Protein AF-0000000087760014 (afdb_homodimer)

InterPro domains:
  IPR002800 Chorismate pyruvate-lyase Rv2949c-like [PF01947] (37-186)
  IPR028978 Chorismate pyruvate-lyase/UbiC transcription regulator-associated domain superfamily [G3DSA:3.40.1410.10] (29-188)
  IPR028978 Chorismate pyruvate-lyase/UbiC transcription regulator-associated domain superfamily [SSF64288] (30-183)
  IPR048022 Chorismate lyase, cyanobacteria [NF037993] (26-188)

Solvent-accessible surface area (backbone atoms only — not comparable to full-atom values): 22006 Å² total; per-residue (Å²): 126,80,78,74,82,82,72,80,87,69,62,57,66,81,42,73,47,42,43,82,73,40,59,36,34,60,82,72,46,42,44,30,53,42,50,66,66,73,35,61,40,52,63,56,59,44,49,7,30,66,70,53,32,60,55,42,59,47,70,77,43,76,42,79,52,41,78,60,68,80,88,50,66,80,67,49,74,64,45,57,63,49,24,29,39,36,31,34,37,33,26,34,73,85,68,49,59,46,32,38,36,40,34,40,29,26,58,84,48,45,51,76,65,38,50,91,52,76,68,56,50,67,63,55,45,32,59,75,64,48,44,37,42,20,70,47,68,44,34,44,35,30,21,39,42,73,68,54,24,62,74,54,71,43,73,65,72,30,46,32,35,31,30,34,35,25,46,94,85,35,59,56,32,42,38,39,39,39,39,33,67,72,50,32,81,56,49,44,77,77,66,64,66,86,74,73,73,72,82,126,125,81,78,74,83,83,72,79,87,69,60,55,68,80,43,74,48,42,44,81,72,39,58,35,34,58,82,74,46,41,45,31,52,43,50,66,66,72,35,62,40,52,64,57,59,45,49,8,30,64,71,54,32,60,57,42,61,47,71,78,43,76,41,79,51,40,78,61,66,82,88,50,66,80,68,49,75,63,46,56,65,51,24,29,40,38,32,34,37,34,24,34,74,87,67,50,60,46,32,39,36,39,34,40,28,26,58,84,49,45,51,76,67,39,51,92,52,75,68,57,49,67,64,53,46,32,60,75,63,47,45,37,42,21,68,46,68,46,34,44,35,31,20,40,41,73,68,54,24,61,74,55,69,44,74,64,73,32,47,32,34,31,31,33,35,25,46,94,84,35,61,56,32,39,39,40,39,39,40,34,68,72,50,32,81,57,49,44,75,69,69,61,67,84,73,75,71,73,82,127

Radius of gyration: 21.46 Å; Cα contacts (8 Å, |Δi|>4): 835; chains: 2; bounding box: 45×79×60 Å

Sequence (400 aa):
MMHEDKGWMPLEVDFTTTEEELKYGIDGMPASWTLFLLGNGSPTHHLALLTGYPTEVDVIGFNCIGASGDRAPVEIADIDGPRHRRQVFLRNSNGERLGYAASWWNSSDIDALFGKDKTLPIGRQISTQKKELFRDIKHIFRGHSAALEKEFKMPGPFWGRSYLFWQGGRPITLIYEVFSPALQKYMGEINVPAHVQRTSMMHEDKGWMPLEVDFTTTEEELKYGIDGMPASWTLFLLGNGSPTHHLALLTGYPTEVDVIGFNCIGASGDRAPVEIADIDGPRHRRQVFLRNSNGERLGYAASWWNSSDIDALFGKDKTLPIGRQISTQKKELFRDIKHIFRGHSAALEKEFKMPGPFWGRSYLFWQGGRPITLIYEVFSPALQKYMGEINVPAHVQRTS

Organism: NCBI:txid74557

Secondary structure (DSSP, 8-state):
-----------EEEEEEETGGGTT--TT--HHHIIIIIS-S-HHHHHHHHHSS-EEEEEEEEEEEET--TT--GGGGGS-SSEEEEEEEEEETTS-EEEEEEEEEEGGGHHHHHTT-TTS-HHHHHHHTT--BEEEEEEEEEEE-HHHHHHHTS---EEEEEEEEEETTEEEEEEEEEE-GGGHHHH------S------/-----------EEEEEEETTTTTT--TT--HHHIIIIIS-S-HHHHHHHHHSS-EEEEEEEEEEEET--TT--GGGGGS-SSEEEEEEEEEETTS-EEEEEEEEEEGGGHHHHHTT-TTS-HHHHHHHTT--BEEEEEEEEEEE-HHHHHHHTS---EEEEEEEEEETTEEEEEEEEEE-GGGHHHH------S------

pLDDT: mean 87.61, std 14.91, range [24.59, 98.75]

Structure (mmCIF, N/CA/C/O backbone):
data_AF-0000000087760014-model_v1
#
loop_
_entity.id
_entity.type
_entity.pdbx_description
1 polymer 'DUF98 domain-containing protein'
#
loop_
_atom_site.group_PDB
_atom_site.id
_atom_site.type_symbol
_atom_site.label_atom_id
_atom_site.label_alt_id
_atom_site.label_comp_id
_atom_site.label_asym_id
_atom_site.label_entity_id
_atom_site.label_seq_id
_atom_site.pdbx_PDB_ins_code
_atom_site.Cartn_x
_atom_site.Cartn_y
_atom_site.Cartn_z
_atom_site.occupancy
_atom_site.B_iso_or_equiv
_atom_site.auth_seq_id
_atom_site.auth_comp_id
_atom_site.auth_asym_id
_atom_site.auth_atom_id
_atom_site.pdbx_PDB_model_num
ATOM 1 N N . MET A 1 1 ? 3.682 42.188 1.424 1 34.78 1 MET A N 1
ATOM 2 C CA . MET A 1 1 ? 3.252 41.656 2.719 1 34.78 1 MET A CA 1
ATOM 3 C C . MET A 1 1 ? 3.633 40.188 2.871 1 34.78 1 MET A C 1
ATOM 5 O O . MET A 1 1 ? 3.273 39.375 2.031 1 34.78 1 MET A O 1
ATOM 9 N N . MET A 1 2 ? 4.715 39.875 3.418 1 43.75 2 MET A N 1
ATOM 10 C CA . MET A 1 2 ? 5.195 38.531 3.566 1 43.75 2 MET A CA 1
ATOM 11 C C . MET A 1 2 ? 4.109 37.625 4.145 1 43.75 2 MET A C 1
ATOM 13 O O . MET A 1 2 ? 3.508 37.938 5.168 1 43.75 2 MET A O 1
ATOM 17 N N . HIS A 1 3 ? 3.283 37.031 3.4 1 55.25 3 HIS A N 1
ATOM 18 C CA . HIS A 1 3 ? 2.227 36.188 3.934 1 55.25 3 HIS A CA 1
ATOM 19 C C . HIS A 1 3 ? 2.738 35.312 5.09 1 55.25 3 HIS A C 1
ATOM 21 O O . HIS A 1 3 ? 3.781 34.688 4.977 1 55.25 3 HIS A O 1
ATOM 27 N N . GLU A 1 4 ? 2.512 35.781 6.328 1 71.94 4 GLU A N 1
ATOM 28 C CA . GLU A 1 4 ? 2.885 35.125 7.578 1 71.94 4 GLU A CA 1
ATOM 29 C C . GLU A 1 4 ? 2.559 33.625 7.535 1 71.94 4 GLU A C 1
ATOM 31 O O . GLU A 1 4 ? 1.471 33.25 7.102 1 71.94 4 GLU A O 1
ATOM 36 N N . ASP A 1 5 ? 3.592 32.781 7.625 1 82.5 5 ASP A N 1
ATOM 37 C CA . ASP A 1 5 ? 3.4 31.328 7.762 1 82.5 5 ASP A CA 1
ATOM 38 C C . ASP A 1 5 ? 2.551 31 8.984 1 82.5 5 ASP A C 1
ATOM 40 O O . ASP A 1 5 ? 2.986 31.203 10.125 1 82.5 5 ASP A O 1
ATOM 44 N N . LYS A 1 6 ? 1.303 30.812 8.852 1 84.44 6 LYS A N 1
ATOM 45 C CA . LYS A 1 6 ? 0.369 30.484 9.922 1 84.44 6 LYS A CA 1
ATOM 46 C C . LYS A 1 6 ? 0.59 29.062 10.438 1 84.44 6 LYS A C 1
ATOM 48 O O . LYS A 1 6 ? -0.174 28.578 11.266 1 84.44 6 LYS A O 1
ATOM 53 N N . GLY A 1 7 ? 1.675 28.406 10 1 93.56 7 GLY A N 1
ATOM 54 C CA . GLY A 1 7 ? 1.935 27.047 10.414 1 93.56 7 GLY A CA 1
ATOM 55 C C . GLY A 1 7 ? 1.074 26.031 9.688 1 93.56 7 GLY A C 1
ATOM 56 O O . GLY A 1 7 ? 0.483 26.328 8.656 1 93.56 7 GLY A O 1
ATOM 57 N N . TRP A 1 8 ? 1.158 24.844 10.117 1 97 8 TRP A N 1
ATOM 58 C CA . TRP A 1 8 ? 0.342 23.766 9.578 1 97 8 TRP A CA 1
ATOM 59 C C . TRP A 1 8 ? -0.739 23.344 10.57 1 97 8 TRP A C 1
ATOM 61 O O . TRP A 1 8 ? -0.935 24 11.594 1 97 8 TRP A O 1
ATOM 71 N N . MET A 1 9 ? -1.605 22.344 10.25 1 97.25 9 MET A N 1
ATOM 72 C CA . MET A 1 9 ? -2.799 22.031 11.039 1 97.25 9 MET A CA 1
ATOM 73 C C . MET A 1 9 ? -2.652 20.703 11.766 1 97.25 9 MET A C 1
ATOM 75 O O . MET A 1 9 ? -3.264 19.703 11.367 1 97.25 9 MET A O 1
ATOM 79 N N . PRO A 1 10 ? -1.925 20.688 12.828 1 97.5 10 PRO A N 1
ATOM 80 C CA . PRO A 1 10 ? -1.762 19.453 13.586 1 97.5 10 PRO A CA 1
ATOM 81 C C . PRO A 1 10 ? -3.018 19.062 14.359 1 97.5 10 PRO A C 1
ATOM 83 O O . PRO A 1 10 ? -3.801 19.938 14.75 1 97.5 10 PRO A O 1
ATOM 86 N N . LEU A 1 11 ? -3.18 17.797 14.602 1 98 11 LEU A N 1
ATOM 87 C CA . LEU A 1 11 ? -4.234 17.312 15.484 1 98 11 LEU A CA 1
ATOM 88 C C . LEU A 1 11 ? -3.814 17.438 16.953 1 98 11 LEU A C 1
ATOM 90 O O . LEU A 1 11 ? -2.6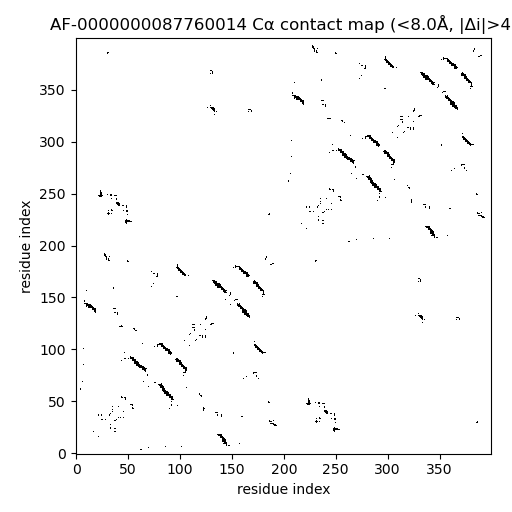45 17.25 17.281 1 98 11 LEU A O 1
ATOM 94 N N . GLU A 1 12 ? -4.789 17.828 17.734 1 97.75 12 GLU A N 1
ATOM 95 C CA . GLU A 1 12 ? -4.668 17.484 19.156 1 97.75 12 GLU A CA 1
ATOM 96 C C . GLU A 1 12 ? -4.938 16.016 19.391 1 97.75 12 GLU A C 1
ATOM 98 O O . GLU A 1 12 ? -6.094 15.602 19.531 1 97.75 12 GLU A O 1
ATOM 103 N N . VAL A 1 13 ? -3.879 15.266 19.531 1 96.19 13 VAL A N 1
ATOM 104 C CA . VAL A 1 13 ? -3.943 13.812 19.469 1 96.19 13 VAL A CA 1
ATOM 105 C C . VAL A 1 13 ? -4.469 13.266 20.797 1 96.19 13 VAL A C 1
ATOM 107 O O . VAL A 1 13 ? -4.02 13.672 21.875 1 96.19 13 VAL A O 1
ATOM 110 N N . ASP A 1 14 ? -5.426 12.352 20.75 1 94 14 ASP A N 1
ATOM 111 C CA . ASP A 1 14 ? -5.93 11.695 21.953 1 94 14 ASP A CA 1
ATOM 112 C C . ASP A 1 14 ? -5.664 10.195 21.922 1 94 14 ASP A C 1
ATOM 114 O O . ASP A 1 14 ? -5.906 9.484 22.891 1 94 14 ASP A O 1
ATOM 118 N N . PHE A 1 15 ? -5.199 9.688 20.797 1 90.62 15 PHE A N 1
ATOM 119 C CA . PHE A 1 15 ? -4.785 8.305 20.609 1 90.62 15 PHE A CA 1
ATOM 120 C C . PHE A 1 15 ? -3.605 8.211 19.641 1 90.62 15 PHE A C 1
ATOM 122 O O . PHE A 1 15 ? -3.609 8.852 18.594 1 90.62 15 PHE A O 1
ATOM 129 N N . THR A 1 16 ? -2.545 7.582 20.047 1 90.06 16 THR A N 1
ATOM 130 C CA . THR A 1 16 ? -1.417 7.371 19.156 1 90.06 16 THR A CA 1
ATOM 131 C C . THR A 1 16 ? -0.795 5.996 19.375 1 90.06 16 THR A C 1
ATOM 133 O O . THR A 1 16 ? -0.875 5.445 20.484 1 90.06 16 THR A O 1
ATOM 136 N N . THR A 1 17 ? -0.377 5.449 18.297 1 85.94 17 THR A N 1
ATOM 137 C CA . THR A 1 17 ? 0.344 4.184 18.375 1 85.94 17 THR A CA 1
ATOM 138 C C . THR A 1 17 ? 1.586 4.219 17.484 1 85.94 17 THR A C 1
ATOM 140 O O . THR A 1 17 ? 1.797 5.176 16.734 1 85.94 17 THR A O 1
ATOM 143 N N . THR A 1 18 ? 2.418 3.291 17.766 1 85.25 18 THR A N 1
ATOM 144 C CA . THR A 1 18 ? 3.631 3.18 16.969 1 85.25 18 THR A CA 1
ATOM 145 C C . THR A 1 18 ? 3.533 2.002 16 1 85.25 18 THR A C 1
ATOM 147 O O . THR A 1 18 ? 2.674 1.132 16.156 1 85.25 18 THR A O 1
ATOM 150 N N . GLU A 1 19 ? 4.449 2.111 15.07 1 81.69 19 GLU A N 1
ATOM 151 C CA . GLU A 1 19 ? 4.543 1.046 14.078 1 81.69 19 GLU A CA 1
ATOM 152 C C . GLU A 1 19 ? 4.68 -0.32 14.742 1 81.69 19 GLU A C 1
ATOM 154 O O . GLU A 1 19 ? 4.031 -1.284 14.336 1 81.69 19 GLU A O 1
ATOM 159 N N . GLU A 1 20 ? 5.492 -0.411 15.75 1 81.62 20 GLU A N 1
ATOM 160 C CA . GLU A 1 20 ? 5.754 -1.679 16.422 1 81.62 20 GLU A CA 1
ATOM 161 C C . GLU A 1 20 ? 4.5 -2.205 17.109 1 81.62 20 GLU A C 1
ATOM 163 O O . GLU A 1 20 ? 4.27 -3.416 17.156 1 81.62 20 GLU A O 1
ATOM 168 N N . GLU A 1 21 ? 3.68 -1.319 17.562 1 83.81 21 GLU A N 1
ATOM 169 C CA . GLU A 1 21 ? 2.467 -1.702 18.281 1 83.81 21 GLU A CA 1
ATOM 170 C C . GLU A 1 21 ? 1.382 -2.174 17.312 1 83.81 21 GLU A C 1
ATOM 172 O O . GLU A 1 21 ? 0.506 -2.955 17.688 1 83.81 21 GLU A O 1
ATOM 177 N N . LEU A 1 22 ? 1.61 -1.733 16.078 1 82.69 22 LEU A N 1
ATOM 178 C CA . LEU A 1 22 ? 0.508 -1.973 15.164 1 82.69 22 LEU A CA 1
ATOM 179 C C . LEU A 1 22 ? 0.912 -2.971 14.078 1 82.69 22 LEU A C 1
ATOM 181 O O . LEU A 1 22 ? 0.239 -3.088 13.055 1 82.69 22 LEU A O 1
ATOM 185 N N . LYS A 1 23 ? 1.924 -3.666 14.328 1 86.12 23 LYS A N 1
ATOM 186 C CA . LYS A 1 23 ? 2.451 -4.605 13.344 1 86.12 23 LYS A CA 1
ATOM 187 C C . LYS A 1 23 ? 1.389 -5.617 12.922 1 86.12 23 LYS A C 1
ATOM 189 O O . LYS A 1 23 ? 1.39 -6.094 11.789 1 86.12 23 LYS A O 1
ATOM 194 N N . TYR A 1 24 ? 0.417 -5.812 13.836 1 89 24 TYR A N 1
ATOM 195 C CA . TYR A 1 24 ? -0.577 -6.84 13.547 1 89 24 TYR A CA 1
ATOM 196 C C . TYR A 1 24 ? -1.987 -6.266 13.609 1 89 24 TYR A C 1
ATOM 198 O O . TYR A 1 24 ? -2.947 -6.992 13.875 1 89 24 TYR A O 1
ATOM 206 N N . GLY A 1 25 ? -2.041 -4.984 13.367 1 89.62 25 GLY A N 1
ATOM 207 C CA . GLY A 1 25 ? -3.332 -4.328 13.242 1 89.62 25 GLY A CA 1
ATOM 208 C C . GLY A 1 25 ? -3.84 -3.762 14.555 1 89.62 25 GLY A C 1
ATOM 209 O O . GLY A 1 25 ? -3.121 -3.766 15.555 1 89.62 25 GLY A O 1
ATOM 210 N N . ILE A 1 26 ? -4.941 -3.137 14.508 1 88 26 ILE A N 1
ATOM 211 C CA . ILE A 1 26 ? -5.656 -2.596 15.664 1 88 26 ILE A CA 1
ATOM 212 C C . ILE A 1 26 ? -6.965 -3.359 15.859 1 88 26 ILE A C 1
ATOM 214 O O . ILE A 1 26 ? -7.793 -3.432 14.953 1 88 26 ILE A O 1
ATOM 218 N N . ASP A 1 27 ? -7.109 -3.836 17.062 1 86.44 27 ASP A N 1
ATOM 219 C CA . ASP A 1 27 ? -8.297 -4.625 17.359 1 86.44 27 ASP A CA 1
ATOM 220 C C . ASP A 1 27 ? -9.57 -3.82 17.109 1 86.44 27 ASP A C 1
ATOM 222 O O . ASP A 1 27 ? -9.688 -2.678 17.562 1 86.44 27 ASP A O 1
ATOM 226 N N . GLY A 1 28 ? -10.453 -4.449 16.375 1 88.12 28 GLY A N 1
ATOM 227 C CA . GLY A 1 28 ? -11.766 -3.844 16.172 1 88.12 28 GLY A CA 1
ATOM 228 C C . GLY A 1 28 ? -11.812 -2.904 14.984 1 88.12 28 GLY A C 1
ATOM 229 O O . GLY A 1 28 ? -12.891 -2.488 14.562 1 88.12 28 GLY A O 1
ATOM 230 N N . MET A 1 29 ? -10.727 -2.471 14.523 1 92.69 29 MET A N 1
ATOM 231 C CA . MET A 1 29 ? -10.742 -1.605 13.344 1 92.69 29 MET A CA 1
ATOM 232 C C . MET A 1 29 ? -11.188 -2.379 12.109 1 92.69 29 MET A C 1
ATOM 234 O O . MET A 1 29 ? -10.68 -3.471 11.836 1 92.69 29 MET A O 1
ATOM 238 N N . PRO A 1 30 ? -12.133 -1.796 11.406 1 95.5 30 PRO A N 1
ATOM 239 C CA . PRO A 1 30 ? -12.586 -2.479 10.188 1 95.5 30 PRO A CA 1
ATOM 240 C C . PRO A 1 30 ? -11.461 -2.703 9.18 1 95.5 30 PRO A C 1
ATOM 242 O O . PRO A 1 30 ? -10.523 -1.905 9.117 1 95.5 30 PRO A O 1
ATOM 245 N N . ALA A 1 31 ? -11.586 -3.719 8.367 1 96.88 31 ALA A N 1
ATOM 246 C CA . ALA A 1 31 ? -10.539 -4.152 7.445 1 96.88 31 ALA A CA 1
ATOM 247 C C . ALA A 1 31 ? -10.164 -3.037 6.477 1 96.88 31 ALA A C 1
ATOM 249 O O . ALA A 1 31 ? -8.984 -2.832 6.18 1 96.88 31 ALA A O 1
ATOM 250 N N . SER A 1 32 ? -11.188 -2.33 5.984 1 97.69 32 SER A N 1
ATOM 251 C CA . SER A 1 32 ? -10.906 -1.262 5.031 1 97.69 32 SER A CA 1
ATOM 252 C C . SER A 1 32 ? -10.039 -0.175 5.652 1 97.69 32 SER A C 1
ATOM 254 O O . SER A 1 32 ? -9.055 0.263 5.051 1 97.69 32 SER A O 1
ATOM 256 N N . TRP A 1 33 ? -10.344 0.2 6.875 1 97.31 33 TRP A N 1
ATOM 257 C CA . TRP A 1 33 ? -9.57 1.226 7.566 1 97.31 33 TRP A CA 1
ATOM 258 C C . TRP A 1 33 ? -8.188 0.702 7.945 1 97.31 33 TRP A C 1
ATOM 260 O O . TRP A 1 33 ? -7.203 1.44 7.891 1 97.31 33 TRP A O 1
ATOM 270 N N . THR A 1 34 ? -8.148 -0.547 8.344 1 96.38 34 THR A N 1
ATOM 271 C CA . THR A 1 34 ? -6.863 -1.174 8.633 1 96.38 34 THR A CA 1
ATOM 272 C C . THR A 1 34 ? -5.934 -1.087 7.43 1 96.38 34 THR A C 1
ATOM 274 O O . THR A 1 34 ? -4.797 -0.625 7.547 1 96.38 34 THR A O 1
ATOM 277 N N . LEU A 1 35 ? -6.402 -1.446 6.281 1 97.25 35 LEU A N 1
ATOM 278 C CA . LEU A 1 35 ? -5.59 -1.444 5.066 1 97.25 35 LEU A CA 1
ATOM 279 C C . LEU A 1 35 ? -5.254 -0.02 4.641 1 97.25 35 LEU A C 1
ATOM 281 O O . LEU A 1 35 ? -4.141 0.251 4.188 1 97.25 35 LEU A O 1
ATOM 285 N N . PHE A 1 36 ? -6.148 0.874 4.867 1 97.88 36 PHE A N 1
ATOM 286 C CA . PHE A 1 36 ? -5.98 2.252 4.422 1 97.88 36 PHE A CA 1
ATOM 287 C C . PHE A 1 36 ? -4.992 2.992 5.312 1 97.88 36 PHE A C 1
ATOM 289 O O . PHE A 1 36 ? -4.121 3.713 4.82 1 97.88 36 PHE A O 1
ATOM 296 N N . LEU A 1 37 ? -5.109 2.842 6.629 1 96.31 37 LEU A N 1
ATOM 297 C CA . LEU A 1 37 ? -4.332 3.627 7.582 1 96.31 37 LEU A CA 1
ATOM 298 C C . LEU A 1 37 ? -3.006 2.941 7.895 1 96.31 37 LEU A C 1
ATOM 300 O O . LEU A 1 37 ? -1.972 3.604 8 1 96.31 37 LEU A O 1
ATOM 304 N N . LEU A 1 38 ? -3.057 1.628 8.055 1 95.19 38 LEU A N 1
ATOM 305 C CA . LEU A 1 38 ? -1.879 0.917 8.539 1 95.19 38 LEU A CA 1
ATOM 306 C C . LEU A 1 38 ? -1.096 0.308 7.383 1 95.19 38 LEU A C 1
ATOM 308 O O . LEU A 1 38 ? 0.062 -0.082 7.547 1 95.19 38 LEU A O 1
ATOM 312 N N . GLY A 1 39 ? -1.743 0.197 6.254 1 93.62 39 GLY A N 1
ATOM 313 C CA . GLY A 1 39 ? -1.04 -0.3 5.082 1 93.62 39 GLY A CA 1
ATOM 314 C C . GLY A 1 39 ? -0.021 0.684 4.539 1 93.62 39 GLY A C 1
ATOM 315 O O . GLY A 1 39 ? 0.036 1.834 4.977 1 93.62 39 GLY A O 1
ATOM 316 N N . ASN A 1 40 ? 0.708 0.241 3.523 1 91.44 40 ASN A N 1
ATOM 317 C CA . ASN A 1 40 ? 1.769 1.093 2.996 1 91.44 40 ASN A CA 1
ATOM 318 C C . ASN A 1 40 ? 1.529 1.442 1.53 1 91.44 40 ASN A C 1
ATOM 320 O O . ASN A 1 40 ? 2.479 1.65 0.774 1 91.44 40 ASN A O 1
ATOM 324 N N . GLY A 1 41 ? 0.284 1.473 1.184 1 91.5 41 GLY A N 1
ATOM 325 C CA . GLY A 1 41 ? -0.099 1.925 -0.144 1 91.5 41 GLY A CA 1
ATOM 326 C C . GLY A 1 41 ? -0.243 3.432 -0.244 1 91.5 41 GLY A C 1
ATOM 327 O O . GLY A 1 41 ? -0.269 4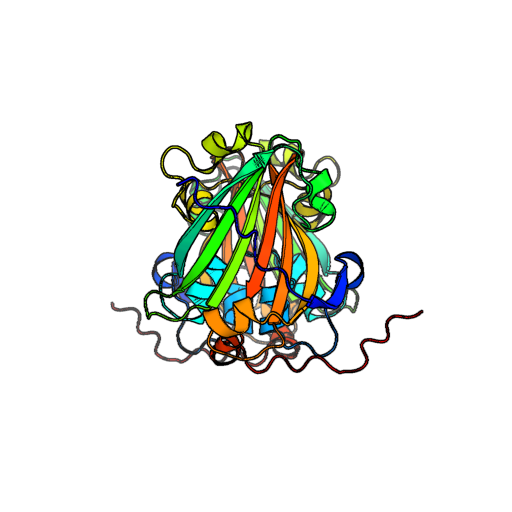.125 0.774 1 91.5 41 GLY A O 1
ATOM 328 N N . SER A 1 42 ? -0.383 3.938 -1.448 1 90.88 42 SER A N 1
ATOM 329 C CA . SER A 1 42 ? -0.518 5.363 -1.732 1 90.88 42 SER A CA 1
ATOM 330 C C . SER A 1 42 ? -1.92 5.863 -1.401 1 90.88 42 SER A C 1
ATOM 332 O O . SER A 1 42 ? -2.9 5.418 -2.002 1 90.88 42 SER A O 1
ATOM 334 N N . PRO A 1 43 ? -1.977 6.871 -0.561 1 93.88 43 PRO A N 1
ATOM 335 C CA . PRO A 1 43 ? -3.297 7.414 -0.234 1 93.88 43 PRO A CA 1
ATOM 336 C C . PRO A 1 43 ? -4.008 8.008 -1.448 1 93.88 43 PRO A C 1
ATOM 338 O O . PRO A 1 43 ? -5.215 7.832 -1.611 1 93.88 43 PRO A O 1
ATOM 341 N N . THR A 1 44 ? -3.254 8.727 -2.318 1 92.5 44 THR A N 1
ATOM 342 C CA . THR A 1 44 ? -3.861 9.328 -3.5 1 92.5 44 THR A CA 1
ATOM 343 C C . THR A 1 44 ? -4.473 8.266 -4.402 1 92.5 44 THR A C 1
ATOM 345 O O . THR A 1 44 ? -5.594 8.422 -4.887 1 92.5 44 THR A O 1
ATOM 348 N N . HIS A 1 45 ? -3.732 7.227 -4.535 1 92.69 45 HIS A N 1
ATOM 349 C CA . HIS A 1 45 ? -4.223 6.109 -5.332 1 92.69 45 HIS A CA 1
ATOM 350 C C . HIS A 1 45 ? -5.438 5.453 -4.676 1 92.69 45 HIS A C 1
ATOM 352 O O . HIS A 1 45 ? -6.449 5.211 -5.336 1 92.69 45 HIS A O 1
ATOM 358 N N . HIS A 1 46 ? -5.367 5.238 -3.391 1 96 46 HIS A N 1
ATOM 359 C CA . HIS A 1 46 ? -6.438 4.578 -2.648 1 96 46 HIS A CA 1
ATOM 360 C C . HIS A 1 46 ? -7.715 5.406 -2.676 1 96 46 HIS A C 1
ATOM 362 O O . HIS A 1 46 ? -8.812 4.859 -2.816 1 96 46 HIS A O 1
ATOM 368 N N . LEU A 1 47 ? -7.551 6.691 -2.533 1 96.88 47 LEU A N 1
ATOM 369 C CA . LEU A 1 47 ? -8.727 7.555 -2.559 1 96.88 47 LEU A CA 1
ATOM 370 C C . LEU A 1 47 ? -9.414 7.496 -3.916 1 96.88 47 LEU A C 1
ATOM 372 O O . LEU A 1 47 ? -10.648 7.488 -3.994 1 96.88 47 LEU A O 1
ATOM 376 N N . ALA A 1 48 ? -8.648 7.477 -4.969 1 95.5 48 ALA A N 1
ATOM 377 C CA . ALA A 1 48 ? -9.234 7.363 -6.305 1 95.5 48 ALA A CA 1
ATOM 378 C C . ALA A 1 48 ? -10.008 6.059 -6.457 1 95.5 48 ALA A C 1
ATOM 380 O O . ALA A 1 48 ? -11.117 6.051 -6.992 1 95.5 48 ALA A O 1
ATOM 381 N N . LEU A 1 49 ? -9.477 4.996 -5.988 1 95.75 49 LEU A N 1
ATOM 382 C CA . LEU A 1 49 ? -10.125 3.691 -6.066 1 95.75 49 LEU A CA 1
ATOM 383 C C . LEU A 1 49 ? -11.445 3.691 -5.297 1 95.75 49 LEU A C 1
ATOM 385 O O . LEU A 1 49 ? -12.445 3.17 -5.777 1 95.75 49 LEU A O 1
ATOM 389 N N . LEU A 1 50 ? -11.422 4.246 -4.121 1 97.06 50 LEU A N 1
ATOM 390 C CA . LEU A 1 50 ? -12.562 4.184 -3.213 1 97.06 50 LEU A CA 1
ATOM 391 C C . LEU A 1 50 ? -13.695 5.086 -3.697 1 97.06 50 LEU A C 1
ATOM 393 O O . LEU A 1 50 ? -14.867 4.73 -3.58 1 97.06 50 LEU A O 1
ATOM 397 N N . THR A 1 51 ? -13.328 6.215 -4.266 1 96.75 51 THR A N 1
ATOM 398 C CA . THR A 1 51 ? -14.359 7.199 -4.578 1 96.75 51 THR A CA 1
ATOM 399 C C . THR A 1 51 ? -14.844 7.039 -6.012 1 96.75 51 THR A C 1
ATOM 401 O O . THR A 1 51 ? -15.93 7.516 -6.367 1 96.75 51 THR A O 1
ATOM 404 N N . GLY A 1 52 ? -13.969 6.453 -6.863 1 95.44 52 GLY A N 1
ATOM 405 C CA . GLY A 1 52 ? -14.305 6.32 -8.273 1 95.44 52 GLY A CA 1
ATOM 406 C C . GLY A 1 52 ? -14 7.566 -9.078 1 95.44 52 GLY A C 1
ATOM 407 O O . GLY A 1 52 ? -14.461 7.711 -10.211 1 95.44 52 GLY A O 1
ATOM 408 N N . TYR A 1 53 ? -13.242 8.5 -8.445 1 95.31 53 TYR A N 1
ATOM 409 C CA . TYR A 1 53 ? -12.867 9.758 -9.094 1 95.31 53 TYR A CA 1
ATOM 410 C C . TYR A 1 53 ? -11.375 10.031 -8.93 1 95.31 53 TYR A C 1
ATOM 412 O O . TYR A 1 53 ? -10.773 9.656 -7.918 1 95.31 53 TYR A O 1
ATOM 420 N N . PRO A 1 54 ? -10.805 10.734 -9.93 1 93.06 54 PRO A N 1
ATOM 421 C CA . PRO A 1 54 ? -9.398 11.133 -9.766 1 93.06 54 PRO A CA 1
ATOM 422 C C . PRO A 1 54 ? -9.164 11.953 -8.5 1 93.06 54 PRO A C 1
ATOM 424 O O . PRO A 1 54 ? -10.008 12.781 -8.125 1 93.06 54 PRO A O 1
ATOM 427 N N . THR A 1 55 ? -8.039 11.609 -7.812 1 93.56 55 THR A N 1
ATOM 428 C CA . THR A 1 55 ? -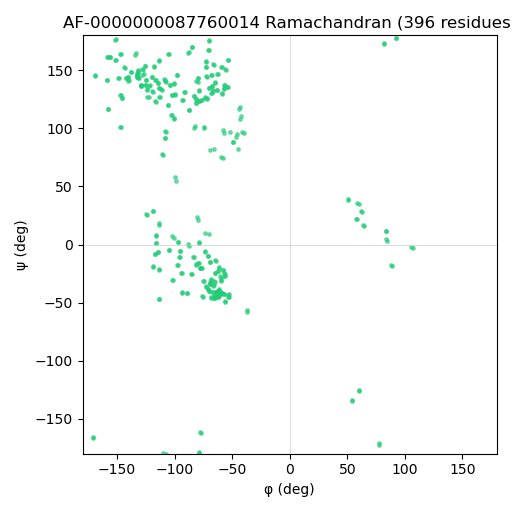7.633 12.414 -6.668 1 93.56 55 THR A CA 1
ATOM 429 C C . THR A 1 55 ? -6.84 13.641 -7.125 1 93.56 55 THR A C 1
ATOM 431 O O . THR A 1 55 ? -5.895 13.516 -7.906 1 93.56 55 THR A O 1
ATOM 434 N N . GLU A 1 56 ? -7.238 14.719 -6.695 1 92.25 56 GLU A N 1
ATOM 435 C CA . GLU A 1 56 ? -6.555 15.977 -6.969 1 92.25 56 GLU A CA 1
ATOM 436 C C . GLU A 1 56 ? -5.965 16.578 -5.691 1 92.25 56 GLU A C 1
ATOM 438 O O . GLU A 1 56 ? -6.395 16.234 -4.586 1 92.25 56 GLU A O 1
ATOM 443 N N . VAL A 1 57 ? -4.973 17.422 -5.93 1 92.62 57 VAL A N 1
ATOM 444 C CA . VAL A 1 57 ? -4.277 18 -4.785 1 92.62 57 VAL A CA 1
ATOM 445 C C . VAL A 1 57 ? -4.359 19.531 -4.855 1 92.62 57 VAL A C 1
ATOM 447 O O . VAL A 1 57 ? -4.066 20.125 -5.891 1 92.62 57 VAL A O 1
ATOM 450 N N . ASP A 1 58 ? -4.82 20.172 -3.787 1 93.06 58 ASP A N 1
ATOM 451 C CA . ASP A 1 58 ? -4.773 21.625 -3.613 1 93.06 58 ASP A CA 1
ATOM 452 C C . ASP A 1 58 ? -3.611 22.031 -2.713 1 93.06 58 ASP A C 1
ATOM 454 O O . ASP A 1 58 ? -3.664 21.828 -1.496 1 93.06 58 ASP A O 1
ATOM 458 N N . VAL A 1 59 ? -2.619 22.625 -3.354 1 92.5 59 VAL A N 1
ATOM 459 C CA . VAL A 1 59 ? -1.483 23.078 -2.562 1 92.5 59 VAL A CA 1
ATOM 460 C C . VAL A 1 59 ? -1.841 24.391 -1.857 1 92.5 59 VAL A C 1
ATOM 462 O O . VAL A 1 59 ? -2.182 25.375 -2.51 1 92.5 59 VAL A O 1
ATOM 465 N N . ILE A 1 60 ? -1.713 24.391 -0.568 1 93.5 60 ILE A N 1
ATOM 466 C CA . ILE A 1 60 ? -2.152 25.578 0.148 1 93.5 60 ILE A CA 1
ATOM 467 C C . ILE A 1 60 ? -0.952 26.266 0.796 1 93.5 60 ILE A C 1
ATOM 469 O O . ILE A 1 60 ? -1.082 27.344 1.37 1 93.5 60 ILE A O 1
ATOM 473 N N . GLY A 1 61 ? 0.218 25.641 0.724 1 90.69 61 GLY A N 1
ATOM 474 C CA . GLY A 1 61 ? 1.407 26.266 1.276 1 90.69 61 GLY A CA 1
ATOM 475 C C . GLY A 1 61 ? 2.691 25.562 0.899 1 90.69 61 GLY A C 1
ATOM 476 O O . GLY A 1 61 ? 2.713 24.328 0.78 1 90.69 61 GLY A O 1
ATOM 477 N N . PHE A 1 62 ? 3.672 26.312 0.723 1 89.56 62 PHE A N 1
ATOM 478 C CA . PHE A 1 62 ? 5.055 25.891 0.521 1 89.56 62 PHE A CA 1
ATOM 479 C C . PHE A 1 62 ? 6.02 26.891 1.128 1 89.56 62 PHE A C 1
ATOM 481 O O . PHE A 1 62 ? 6.285 27.938 0.536 1 89.56 62 PHE A O 1
ATOM 488 N N . ASN A 1 63 ? 6.527 26.562 2.299 1 92.19 63 ASN A N 1
ATOM 489 C CA . ASN A 1 63 ? 7.262 27.547 3.072 1 92.19 63 ASN A CA 1
ATOM 490 C C . ASN A 1 63 ? 8.609 27.016 3.535 1 92.19 63 ASN A C 1
ATOM 492 O O . ASN A 1 63 ? 8.719 25.859 3.949 1 92.19 63 ASN A O 1
ATOM 496 N N . CYS A 1 64 ? 9.594 27.828 3.422 1 92.62 64 CYS A N 1
ATOM 497 C CA . CYS A 1 64 ? 10.875 27.5 4.047 1 92.62 64 CYS A CA 1
ATOM 498 C C . CYS A 1 64 ? 10.797 27.672 5.559 1 92.62 64 CYS A C 1
ATOM 500 O O . CYS A 1 64 ? 10.406 28.734 6.047 1 92.62 64 CYS A O 1
ATOM 502 N N . ILE A 1 65 ? 11.172 26.625 6.219 1 95.38 65 ILE A N 1
ATOM 503 C CA . ILE A 1 65 ? 11.07 26.719 7.672 1 95.38 65 ILE A CA 1
ATOM 504 C C . ILE A 1 65 ? 12.469 26.625 8.297 1 95.38 65 ILE A C 1
ATOM 506 O O . ILE A 1 65 ? 12.602 26.5 9.516 1 95.38 65 ILE A O 1
ATOM 510 N N . GLY A 1 66 ? 13.477 26.625 7.473 1 95 66 GLY A N 1
ATOM 511 C CA . GLY A 1 66 ? 14.852 26.594 7.945 1 95 66 GLY A CA 1
ATOM 512 C C . GLY A 1 66 ? 15.164 25.359 8.773 1 95 66 GLY A C 1
ATOM 513 O O . GLY A 1 66 ? 14.891 24.234 8.352 1 95 66 GLY A O 1
ATOM 514 N N . ALA A 1 67 ? 15.664 25.562 10.008 1 94.75 67 ALA A N 1
ATOM 515 C CA . ALA A 1 67 ? 16.047 24.453 10.883 1 94.75 67 ALA A CA 1
ATOM 516 C C . ALA A 1 67 ? 14.984 24.203 11.945 1 94.75 67 ALA A C 1
ATOM 518 O O . ALA A 1 67 ? 15.195 23.422 12.867 1 94.75 67 ALA A O 1
ATOM 519 N N . SER A 1 68 ? 13.867 24.844 11.875 1 94.69 68 SER A N 1
ATOM 520 C CA . SER A 1 68 ? 12.805 24.719 12.867 1 94.69 68 SER A CA 1
ATOM 521 C C . SER A 1 68 ? 12.266 23.297 12.914 1 94.69 68 SER A C 1
ATOM 523 O O . SER A 1 68 ? 12.148 22.625 11.883 1 94.69 68 SER A O 1
ATOM 525 N N . GLY A 1 69 ? 11.875 22.828 13.984 1 95.88 69 GLY A N 1
ATOM 526 C CA . GLY A 1 69 ? 11.172 21.562 14.117 1 95.88 69 GLY A CA 1
ATOM 527 C C . GLY A 1 69 ? 9.719 21.641 13.688 1 95.88 69 GLY A C 1
ATOM 528 O O . GLY A 1 69 ? 9.086 20.609 13.445 1 95.88 69 GLY A O 1
ATOM 529 N N . ASP A 1 70 ? 9.188 22.891 13.672 1 97.12 70 ASP A N 1
ATOM 530 C CA . ASP A 1 70 ? 7.895 23.234 13.094 1 97.12 70 ASP A CA 1
ATOM 531 C C . ASP A 1 70 ? 6.758 22.547 13.836 1 97.12 70 ASP A C 1
ATOM 533 O O . ASP A 1 70 ? 5.688 22.312 13.273 1 97.12 70 ASP A O 1
ATOM 537 N N . ARG A 1 71 ? 7.008 22.016 15.094 1 95.81 71 ARG A N 1
ATOM 538 C CA . ARG A 1 71 ? 6.062 21.203 15.852 1 95.81 71 ARG A CA 1
ATOM 539 C C . ARG A 1 71 ? 5.648 19.969 15.07 1 95.81 71 ARG A C 1
ATOM 541 O O . ARG A 1 71 ? 4.527 19.484 15.219 1 95.81 71 ARG A O 1
ATOM 548 N N . ALA A 1 72 ? 6.469 19.562 14.117 1 97.88 72 ALA A N 1
ATOM 549 C CA . ALA A 1 72 ? 6.238 18.359 13.32 1 97.88 72 ALA A CA 1
ATOM 550 C C . ALA A 1 72 ? 6.434 17.109 14.164 1 97.88 72 ALA A C 1
ATOM 552 O O . ALA A 1 72 ? 6.887 17.188 15.312 1 97.88 72 ALA A O 1
ATOM 553 N N . PRO A 1 73 ? 5.992 15.93 13.633 1 96.88 73 PRO A N 1
ATOM 554 C CA . PRO A 1 73 ? 6.344 14.688 14.312 1 96.88 73 PRO A CA 1
ATOM 555 C C . PRO A 1 73 ? 7.844 14.539 14.555 1 96.88 73 PRO A C 1
ATOM 557 O O . PRO A 1 73 ? 8.648 15.141 13.836 1 96.88 73 PRO A O 1
ATOM 560 N N . VAL A 1 74 ? 8.211 13.711 15.5 1 95.81 74 VAL A N 1
ATOM 561 C CA . VAL A 1 74 ? 9.57 13.633 16.016 1 95.81 74 VAL A CA 1
ATOM 562 C C . VAL A 1 74 ? 10.531 13.219 14.906 1 95.81 74 VAL A C 1
ATOM 564 O O . VAL A 1 74 ? 11.703 13.617 14.906 1 95.81 74 VAL A O 1
ATOM 567 N N . GLU A 1 75 ? 10.055 12.578 13.875 1 96.81 75 GLU A N 1
ATOM 568 C CA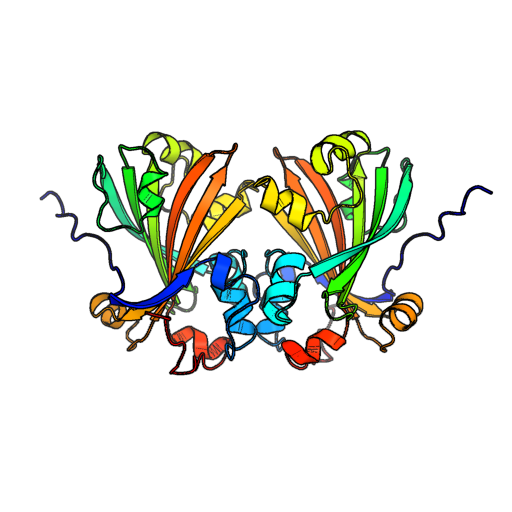 . GLU A 1 75 ? 10.891 12.062 12.797 1 96.81 75 GLU A CA 1
ATOM 569 C C . GLU A 1 75 ? 11.398 13.188 11.906 1 96.81 75 GLU A C 1
ATOM 571 O O . GLU A 1 75 ? 12.242 12.961 11.031 1 96.81 75 GLU A O 1
ATOM 576 N N . ILE A 1 76 ? 10.922 14.383 12.141 1 97.31 76 ILE A N 1
ATOM 577 C CA . ILE A 1 76 ? 11.453 15.531 11.406 1 97.31 76 ILE A CA 1
ATOM 578 C C . ILE A 1 76 ? 12.969 15.617 11.609 1 97.31 76 ILE A C 1
ATOM 580 O O . ILE A 1 76 ? 13.688 16.141 10.758 1 97.31 76 ILE A O 1
ATOM 584 N N . ALA A 1 77 ? 13.445 15.141 12.68 1 96.69 77 ALA A N 1
ATOM 585 C CA . ALA A 1 77 ? 14.867 15.164 13 1 96.69 77 ALA A CA 1
ATOM 586 C C . ALA A 1 77 ? 15.672 14.375 11.977 1 96.69 77 ALA A C 1
ATOM 588 O O . ALA A 1 77 ? 16.875 14.57 11.836 1 96.69 77 ALA A O 1
ATOM 589 N N . ASP A 1 78 ? 15.023 13.508 11.266 1 95.69 78 ASP A N 1
ATOM 590 C CA . ASP A 1 78 ? 15.688 12.68 10.266 1 95.69 78 ASP A CA 1
ATOM 591 C C . ASP A 1 78 ? 15.844 13.438 8.945 1 95.69 78 ASP A C 1
ATOM 593 O O . ASP A 1 78 ? 16.531 12.961 8.031 1 95.69 78 ASP A O 1
ATOM 597 N N . ILE A 1 79 ? 15.203 14.562 8.82 1 95.62 79 ILE A N 1
ATOM 598 C CA . ILE A 1 79 ? 15.312 15.414 7.645 1 95.62 79 ILE A CA 1
ATOM 599 C C . ILE A 1 79 ? 16.219 16.609 7.945 1 95.62 79 ILE A C 1
ATOM 601 O O . ILE A 1 79 ? 15.836 17.516 8.688 1 95.62 79 ILE A O 1
ATOM 605 N N . ASP A 1 80 ? 17.297 16.547 7.301 1 93.19 80 ASP A N 1
ATOM 606 C CA . ASP A 1 80 ? 18.25 17.609 7.578 1 93.19 80 ASP A CA 1
ATOM 607 C C . ASP A 1 80 ? 17.734 18.953 7.059 1 93.19 80 ASP A C 1
ATOM 609 O O . ASP A 1 80 ? 17.047 19 6.043 1 93.19 80 ASP A O 1
ATOM 613 N N . GLY A 1 81 ? 18.047 19.969 7.734 1 91.5 81 GLY A N 1
ATOM 614 C CA . GLY A 1 81 ? 17.75 21.312 7.25 1 91.5 81 GLY A CA 1
ATOM 615 C C . GLY A 1 81 ? 18.734 21.797 6.203 1 91.5 81 GLY A C 1
ATOM 616 O O . GLY A 1 81 ? 19.75 21.156 5.949 1 91.5 81 GLY A O 1
ATOM 617 N N . PRO A 1 82 ? 18.438 23.125 5.758 1 95.38 82 PRO A N 1
ATOM 618 C CA . PRO A 1 82 ? 17.141 23.828 5.883 1 95.38 82 PRO A CA 1
ATOM 619 C C . PRO A 1 82 ? 15.992 23.047 5.254 1 95.38 82 PRO A C 1
ATOM 621 O O . PRO A 1 82 ? 16.203 22.281 4.301 1 95.38 82 PRO A O 1
ATOM 624 N N . ARG A 1 83 ? 14.797 23.234 5.797 1 95.25 83 ARG A N 1
ATOM 625 C CA . ARG A 1 83 ? 13.648 22.438 5.367 1 95.25 83 ARG A CA 1
ATOM 626 C C . ARG A 1 83 ? 12.57 23.328 4.754 1 95.25 83 ARG A C 1
ATOM 628 O O . ARG A 1 83 ? 12.484 24.516 5.055 1 95.25 83 ARG A O 1
ATOM 635 N N . HIS A 1 84 ? 11.82 22.719 3.885 1 93 84 HIS A N 1
ATOM 636 C CA . HIS A 1 84 ? 10.57 23.297 3.393 1 93 84 HIS A CA 1
ATOM 637 C C . HIS A 1 84 ? 9.375 22.453 3.83 1 93 84 HIS A C 1
ATOM 639 O O . HIS A 1 84 ? 9.445 21.234 3.85 1 93 84 HIS A O 1
ATOM 645 N N . ARG A 1 85 ? 8.328 23.172 4.227 1 95.19 85 ARG A N 1
ATOM 646 C CA . ARG A 1 85 ? 7.039 22.547 4.512 1 95.19 85 ARG A CA 1
ATOM 647 C C . ARG A 1 85 ? 6.062 22.766 3.357 1 95.19 85 ARG A C 1
ATOM 649 O O . ARG A 1 85 ? 5.895 23.875 2.875 1 95.19 85 ARG A O 1
ATOM 656 N N . ARG A 1 86 ? 5.496 21.656 2.924 1 93.5 86 ARG A N 1
ATOM 657 C CA . ARG A 1 86 ? 4.418 21.672 1.939 1 93.5 86 ARG A CA 1
ATOM 658 C C . ARG A 1 86 ? 3.096 21.25 2.566 1 93.5 86 ARG A C 1
ATOM 660 O O . ARG A 1 86 ? 3.053 20.312 3.361 1 93.5 86 ARG A O 1
ATOM 667 N N . GLN A 1 87 ? 2.047 21.984 2.307 1 95.75 87 GLN A N 1
ATOM 668 C CA . GLN A 1 87 ? 0.714 21.641 2.783 1 95.75 87 GLN A CA 1
ATOM 669 C C . GLN A 1 87 ? -0.263 21.484 1.62 1 95.75 87 GLN A C 1
ATOM 671 O O . GLN A 1 87 ? -0.288 22.312 0.71 1 95.75 87 GLN A O 1
ATOM 676 N N . VAL A 1 88 ? -1.076 20.422 1.739 1 96.12 88 VAL A N 1
ATOM 677 C CA . VAL A 1 88 ? -2.033 20.203 0.66 1 96.12 88 VAL A CA 1
ATOM 678 C C . VAL A 1 88 ? -3.346 19.672 1.234 1 96.12 88 VAL A C 1
ATOM 680 O O . VAL A 1 88 ? -3.367 19.094 2.32 1 96.12 88 VAL A O 1
ATOM 683 N N . PHE A 1 89 ? -4.398 19.953 0.519 1 97.06 89 PHE A N 1
ATOM 684 C CA . PHE A 1 89 ? -5.621 19.172 0.682 1 97.06 89 PHE A CA 1
ATOM 685 C C . PHE A 1 89 ? -5.762 18.141 -0.432 1 97.06 89 PHE A C 1
ATOM 687 O O . PHE A 1 89 ? -5.434 18.422 -1.587 1 97.06 89 PHE A O 1
ATOM 694 N N . LEU A 1 90 ? -6.188 16.953 -0.064 1 96.44 90 LEU A N 1
ATOM 695 C CA . LEU A 1 90 ? -6.562 15.922 -1.024 1 96.44 90 LEU A CA 1
ATOM 696 C C . LEU A 1 90 ? -8.062 15.969 -1.314 1 96.44 90 LEU A C 1
ATOM 698 O O . LEU A 1 90 ? -8.875 15.859 -0.398 1 96.44 90 LEU A O 1
ATOM 702 N N . ARG A 1 91 ? -8.359 16.094 -2.549 1 96.31 91 ARG A N 1
ATOM 703 C CA . ARG A 1 91 ? -9.758 16.156 -2.977 1 96.31 91 ARG A CA 1
ATOM 704 C C . ARG A 1 91 ? -10.008 15.211 -4.148 1 96.31 91 ARG A C 1
ATOM 706 O O . ARG A 1 91 ? -9.094 14.914 -4.922 1 96.31 91 ARG A O 1
ATOM 713 N N . ASN A 1 92 ? -11.219 14.672 -4.191 1 95.75 92 ASN A N 1
ATOM 714 C CA . ASN A 1 92 ? -11.555 14.016 -5.449 1 95.75 92 ASN A CA 1
ATOM 715 C C . ASN A 1 92 ? -12.164 15 -6.449 1 95.75 92 ASN A C 1
ATOM 717 O O . ASN A 1 92 ? -12.508 16.125 -6.086 1 95.75 92 ASN A O 1
ATOM 721 N N . SER A 1 93 ? -12.25 14.641 -7.719 1 95.12 93 SER A N 1
ATOM 722 C CA . SER A 1 93 ? -12.688 15.547 -8.773 1 95.12 93 SER A CA 1
ATOM 723 C C . SER A 1 93 ? -14.18 15.836 -8.672 1 95.12 93 SER A C 1
ATOM 725 O O . SER A 1 93 ? -14.688 16.734 -9.344 1 95.12 93 SER A O 1
ATOM 727 N N . ASN A 1 94 ? -14.844 15.102 -7.824 1 94.62 94 ASN A N 1
ATOM 728 C CA . ASN A 1 94 ? -16.25 15.383 -7.586 1 94.62 94 ASN A CA 1
ATOM 729 C C . ASN A 1 94 ? -16.438 16.406 -6.477 1 94.62 94 ASN A C 1
ATOM 731 O O . ASN A 1 94 ? -17.578 16.688 -6.07 1 94.62 94 ASN A O 1
ATOM 735 N N . GLY A 1 95 ? -15.336 16.906 -5.887 1 94.31 95 GLY A N 1
ATOM 736 C CA . GLY A 1 95 ? -15.398 18.062 -5.023 1 94.31 95 GLY A CA 1
ATOM 737 C C . GLY A 1 95 ? -15.266 17.734 -3.551 1 94.31 95 GLY A C 1
ATOM 738 O O . GLY A 1 95 ? -15.25 18.625 -2.701 1 94.31 95 GLY A O 1
ATOM 739 N N . GLU A 1 96 ? -15.164 16.516 -3.197 1 96.88 96 GLU A N 1
ATOM 740 C CA . GLU A 1 96 ? -15.055 16.141 -1.793 1 96.88 96 GLU A CA 1
ATOM 741 C C . GLU A 1 96 ? -13.625 16.297 -1.288 1 96.88 96 GLU A C 1
ATOM 743 O O . GLU A 1 96 ? -12.688 15.742 -1.872 1 96.88 96 GLU A O 1
ATOM 748 N N . ARG A 1 97 ? -13.453 17.047 -0.224 1 98.12 97 ARG A N 1
ATOM 749 C CA . ARG A 1 97 ? -12.172 17.094 0.469 1 98.12 97 ARG A CA 1
ATOM 750 C C . ARG A 1 97 ? -12.008 15.914 1.413 1 98.12 97 ARG A C 1
ATOM 752 O O . ARG A 1 97 ? -12.758 15.773 2.381 1 98.12 97 ARG A O 1
ATOM 759 N N . LEU A 1 98 ? -10.953 15.141 1.181 1 98.44 98 LEU A N 1
ATOM 760 C CA . LEU A 1 98 ? -10.906 13.828 1.813 1 98.44 98 LEU A CA 1
ATOM 761 C C . LEU A 1 98 ? -9.695 13.711 2.738 1 98.44 98 LEU A C 1
ATOM 763 O O . LEU A 1 98 ? -9.641 12.805 3.574 1 98.44 98 LEU A O 1
ATOM 767 N N . GLY A 1 99 ? -8.75 14.586 2.518 1 98.38 99 GLY A N 1
ATOM 768 C CA . GLY A 1 99 ? -7.566 14.5 3.355 1 98.38 99 GLY A CA 1
ATOM 769 C C . GLY A 1 99 ? -6.785 15.797 3.412 1 98.38 99 GLY A C 1
ATOM 770 O O . GLY A 1 99 ? -7.004 16.703 2.6 1 98.38 99 GLY A O 1
ATOM 771 N N . TYR A 1 100 ? -5.953 15.938 4.387 1 98.5 100 TYR A N 1
ATOM 772 C CA . TYR A 1 100 ? -4.957 16.984 4.598 1 98.5 100 TYR A CA 1
ATOM 773 C C . TYR A 1 100 ? -3.574 16.375 4.816 1 98.5 100 TYR A C 1
ATOM 775 O O . TYR A 1 100 ? -3.436 15.359 5.496 1 98.5 100 TYR A O 1
ATOM 783 N N . ALA A 1 101 ? -2.635 17 4.191 1 97.81 101 ALA A N 1
ATOM 784 C CA . ALA A 1 101 ? -1.285 16.484 4.402 1 97.81 101 ALA A CA 1
ATOM 785 C C . ALA A 1 101 ? -0.275 17.625 4.527 1 97.81 101 ALA A C 1
ATOM 787 O O . ALA A 1 101 ? -0.375 18.625 3.822 1 97.81 101 ALA A O 1
ATOM 788 N N . ALA A 1 102 ? 0.634 17.453 5.391 1 97.38 102 ALA A N 1
ATOM 789 C CA . ALA A 1 102 ? 1.863 18.234 5.469 1 97.38 102 ALA A CA 1
ATOM 790 C C . ALA A 1 102 ? 3.09 17.359 5.23 1 97.38 102 ALA A C 1
ATOM 792 O O . ALA A 1 102 ? 3.131 16.203 5.664 1 97.38 102 ALA A O 1
ATOM 793 N N . SER A 1 103 ? 4.004 17.922 4.543 1 95.25 103 SER A N 1
ATOM 794 C CA . SER A 1 103 ? 5.25 17.203 4.293 1 95.25 103 SER A CA 1
ATOM 795 C C . SER A 1 103 ? 6.457 18.125 4.445 1 95.25 103 SER A C 1
ATOM 797 O O . SER A 1 103 ? 6.359 19.328 4.211 1 95.25 103 SER A O 1
ATOM 799 N N . TRP A 1 104 ? 7.547 17.609 4.871 1 95.5 104 TRP A N 1
ATOM 800 C CA . TRP A 1 104 ? 8.781 18.344 5.113 1 95.5 104 TRP A CA 1
ATOM 801 C C . TRP A 1 104 ? 9.938 17.734 4.32 1 95.5 104 TRP A C 1
ATOM 803 O O . TRP A 1 104 ? 10.156 16.531 4.359 1 95.5 104 TRP A O 1
ATOM 813 N N . TRP A 1 105 ? 10.656 18.609 3.699 1 92.5 105 TRP A N 1
ATOM 814 C CA . TRP A 1 105 ? 11.711 18.234 2.77 1 92.5 105 TRP A CA 1
ATOM 815 C C . TRP A 1 105 ? 12.992 19.016 3.045 1 92.5 105 TRP A C 1
ATOM 817 O O . TRP A 1 105 ? 12.938 20.188 3.391 1 92.5 105 TRP A O 1
ATOM 827 N N . ASN A 1 106 ? 14.055 18.281 2.84 1 92.69 106 ASN A N 1
ATOM 828 C CA . ASN A 1 106 ? 15.258 19.109 2.701 1 92.69 106 ASN A CA 1
ATOM 829 C C . ASN A 1 106 ? 15.188 19.984 1.463 1 92.69 106 ASN A C 1
ATOM 831 O O . ASN A 1 106 ? 14.805 19.531 0.385 1 92.69 106 ASN A O 1
ATOM 835 N N . SER A 1 107 ? 15.633 21.172 1.59 1 87.75 107 SER A N 1
ATOM 836 C CA . SER A 1 107 ? 15.539 22.141 0.508 1 87.75 107 SER A CA 1
ATOM 837 C C . SER A 1 107 ? 16.297 21.672 -0.731 1 87.75 107 SER A C 1
ATOM 839 O O . SER A 1 107 ? 15.883 21.953 -1.859 1 87.75 107 SER A O 1
ATOM 841 N N . SER A 1 108 ? 17.281 20.891 -0.577 1 86.12 108 SER A N 1
ATOM 842 C CA . SER A 1 108 ? 18.109 20.438 -1.689 1 86.12 108 SER A CA 1
ATOM 843 C C . SER A 1 108 ? 17.438 19.297 -2.445 1 86.12 108 SER A C 1
ATOM 845 O O . SER A 1 108 ? 17.812 18.984 -3.576 1 86.12 108 SER A O 1
ATOM 847 N N . ASP A 1 109 ? 16.453 18.703 -1.824 1 83.44 109 ASP A N 1
ATOM 848 C CA . ASP A 1 109 ? 15.82 17.531 -2.42 1 83.44 109 ASP A CA 1
ATOM 849 C C . ASP A 1 109 ? 14.562 17.922 -3.197 1 83.44 109 ASP A C 1
ATOM 851 O O . ASP A 1 109 ? 14.039 17.125 -3.98 1 83.44 109 ASP A O 1
ATOM 855 N N . ILE A 1 110 ? 14.141 19.062 -3.053 1 79.5 110 ILE A N 1
ATOM 856 C CA . ILE A 1 110 ? 12.852 19.5 -3.58 1 79.5 110 ILE A CA 1
ATOM 857 C C . ILE A 1 110 ? 12.859 19.406 -5.102 1 79.5 110 ILE A C 1
ATOM 859 O O . ILE A 1 110 ? 11.922 18.891 -5.703 1 79.5 110 ILE A O 1
ATOM 863 N N . ASP A 1 111 ? 13.914 19.844 -5.637 1 76 111 ASP A N 1
ATOM 864 C CA . ASP A 1 111 ? 13.969 19.859 -7.098 1 76 111 ASP A CA 1
ATOM 865 C C . ASP A 1 111 ? 14.039 18.438 -7.648 1 76 111 ASP A C 1
ATOM 867 O O . ASP A 1 111 ? 13.469 18.141 -8.703 1 76 111 ASP A O 1
ATOM 871 N N . ALA A 1 112 ? 14.672 17.625 -6.875 1 70.25 112 ALA A N 1
ATOM 872 C CA . ALA A 1 112 ? 14.812 16.234 -7.32 1 70.25 112 ALA A CA 1
ATOM 873 C C . ALA A 1 112 ? 13.469 15.516 -7.309 1 70.25 112 ALA A C 1
ATOM 875 O O . ALA A 1 112 ? 13.211 14.656 -8.156 1 70.25 112 ALA A O 1
ATOM 876 N N . LEU A 1 113 ? 12.625 15.891 -6.449 1 69.06 113 LEU A N 1
ATOM 877 C CA . LEU A 1 113 ? 11.359 15.188 -6.312 1 69.06 113 LEU A CA 1
ATOM 878 C C . LEU A 1 113 ? 10.266 15.852 -7.148 1 69.06 113 LEU A C 1
ATOM 880 O O . LEU A 1 113 ? 9.484 15.164 -7.809 1 69.06 113 LEU A O 1
ATOM 884 N N . PHE A 1 114 ? 10.211 17.078 -7.168 1 67.75 114 PHE A N 1
ATOM 885 C CA . PHE A 1 114 ? 9.078 17.766 -7.773 1 67.75 114 PHE A CA 1
ATOM 886 C C . PHE A 1 114 ? 9.469 18.359 -9.125 1 67.75 114 PHE A C 1
ATOM 888 O O . PHE A 1 114 ? 8.602 18.766 -9.906 1 67.75 114 PHE A O 1
ATOM 895 N N . GLY A 1 115 ? 10.68 18.219 -9.383 1 66.19 115 GLY A N 1
ATOM 896 C CA . GLY A 1 115 ? 11.094 18.922 -10.586 1 66.19 115 GLY A CA 1
ATOM 897 C C . GLY A 1 115 ? 10.734 20.391 -10.57 1 66.19 115 GLY A C 1
ATOM 898 O O . GLY A 1 115 ? 10.977 21.094 -9.586 1 66.19 115 GLY A O 1
ATOM 899 N N . LYS A 1 116 ? 10.148 20.812 -11.805 1 63.53 116 LYS A N 1
ATOM 900 C CA . LYS A 1 116 ? 9.852 22.234 -12.039 1 63.53 116 LYS A CA 1
ATOM 901 C C . LYS A 1 116 ? 8.484 22.594 -11.469 1 63.53 116 LYS A C 1
ATOM 903 O O . LYS A 1 116 ? 8.25 23.75 -11.086 1 63.53 116 LYS A O 1
ATOM 908 N N . ASP A 1 117 ? 7.641 21.625 -11.367 1 67.5 117 ASP A N 1
ATOM 909 C CA . ASP A 1 117 ? 6.281 21.938 -10.938 1 67.5 117 ASP A CA 1
ATOM 910 C C . ASP A 1 117 ? 6.031 21.438 -9.516 1 67.5 117 ASP A C 1
ATOM 912 O O . ASP A 1 117 ? 5.672 20.266 -9.312 1 67.5 117 ASP A O 1
ATOM 916 N N . LYS A 1 118 ? 6.148 22.266 -8.586 1 66 118 LYS A N 1
ATOM 917 C CA . LYS A 1 118 ? 6.039 21.953 -7.16 1 66 118 LYS A CA 1
ATOM 918 C C . LYS A 1 118 ? 4.578 21.812 -6.742 1 66 118 LYS A C 1
ATOM 920 O O . LYS A 1 118 ? 4.289 21.5 -5.586 1 66 118 LYS A O 1
ATOM 925 N N . THR A 1 119 ? 3.701 21.953 -7.688 1 64.88 119 THR A N 1
ATOM 926 C CA . THR A 1 119 ? 2.275 21.891 -7.379 1 64.88 119 THR A CA 1
ATOM 927 C C . THR A 1 119 ? 1.736 20.484 -7.605 1 64.88 119 THR A C 1
ATOM 929 O O . THR A 1 119 ? 0.609 20.172 -7.211 1 64.88 119 THR A O 1
ATOM 932 N N . LEU A 1 120 ? 2.588 19.688 -8.125 1 67.62 120 LEU A N 1
ATOM 933 C CA . LEU A 1 120 ? 2.09 18.359 -8.453 1 67.62 120 LEU A CA 1
ATOM 934 C C . LEU A 1 120 ? 2.029 17.484 -7.203 1 67.62 120 LEU A C 1
ATOM 936 O O . LEU A 1 120 ? 2.875 17.594 -6.312 1 67.62 120 LEU A O 1
ATOM 940 N N . PRO A 1 121 ? 0.918 16.609 -7.172 1 70.31 121 PRO A N 1
ATOM 941 C CA . PRO A 1 121 ? 0.856 15.648 -6.066 1 70.31 121 PRO A CA 1
ATOM 942 C C . PRO A 1 121 ? 2.09 14.75 -5.996 1 70.31 121 PRO A C 1
ATOM 944 O O . PRO A 1 121 ? 2.58 14.281 -7.027 1 70.31 121 PRO A O 1
ATOM 947 N N . ILE A 1 122 ? 2.631 14.57 -4.773 1 74.5 122 ILE A N 1
ATOM 948 C CA . ILE A 1 122 ? 3.779 13.703 -4.535 1 74.5 122 ILE A CA 1
ATOM 949 C C . ILE A 1 122 ? 3.506 12.312 -5.105 1 74.5 122 ILE A C 1
ATOM 951 O O . ILE A 1 122 ? 4.344 11.75 -5.812 1 74.5 122 ILE A O 1
ATOM 955 N N . GLY A 1 123 ? 2.27 11.773 -4.844 1 69.25 123 GLY A N 1
ATOM 956 C CA . GLY A 1 123 ? 1.915 10.445 -5.316 1 69.25 123 GLY A CA 1
ATOM 957 C C . GLY A 1 123 ? 1.982 10.312 -6.828 1 69.25 123 GLY A C 1
ATOM 958 O O . GLY A 1 123 ? 2.463 9.305 -7.348 1 69.25 123 GLY A O 1
ATOM 959 N N . ARG A 1 124 ? 1.525 11.289 -7.512 1 71.62 124 ARG A N 1
ATOM 960 C CA . ARG A 1 124 ? 1.552 11.281 -8.969 1 71.62 124 ARG A CA 1
ATOM 961 C C . ARG A 1 124 ? 2.984 11.328 -9.492 1 71.62 124 ARG A C 1
ATOM 963 O O . ARG A 1 124 ? 3.314 10.664 -10.477 1 71.62 124 ARG A O 1
ATOM 970 N N . GLN A 1 125 ? 3.783 12.133 -8.852 1 72.19 125 GLN A N 1
ATOM 971 C CA . GLN A 1 125 ? 5.176 12.211 -9.273 1 72.19 125 GLN A CA 1
ATOM 972 C C . GLN A 1 125 ? 5.875 10.859 -9.117 1 72.19 125 GLN A C 1
ATOM 974 O O . GLN A 1 125 ? 6.617 10.438 -10.008 1 72.19 125 GLN A O 1
ATOM 979 N N . ILE A 1 126 ? 5.523 10.25 -8 1 70.38 126 ILE A N 1
ATOM 980 C CA . ILE A 1 126 ? 6.113 8.945 -7.719 1 70.38 126 ILE A CA 1
ATOM 981 C C . ILE A 1 126 ? 5.637 7.93 -8.758 1 70.38 126 ILE A C 1
ATOM 983 O O . ILE A 1 126 ? 6.449 7.207 -9.344 1 70.38 126 ILE A O 1
ATOM 987 N N . SER A 1 127 ? 4.367 7.938 -9.016 1 72.69 127 SER A N 1
ATOM 988 C CA . SER A 1 127 ? 3.789 6.969 -9.945 1 72.69 127 SER A CA 1
ATOM 989 C C . SER A 1 127 ? 4.25 7.234 -11.375 1 72.69 127 SER A C 1
ATOM 991 O O . SER A 1 127 ? 4.637 6.305 -12.086 1 72.69 127 SER A O 1
ATOM 993 N N . THR A 1 128 ? 4.219 8.492 -11.781 1 71.69 128 THR A N 1
ATOM 994 C CA . THR A 1 128 ? 4.555 8.844 -13.156 1 71.69 128 THR A CA 1
ATOM 995 C C . THR A 1 128 ? 6.027 8.57 -13.445 1 71.69 128 THR A C 1
ATOM 997 O O . THR A 1 128 ? 6.383 8.148 -14.539 1 71.69 128 THR A O 1
ATOM 1000 N N . GLN A 1 129 ? 6.766 8.797 -12.445 1 70.31 129 GLN A N 1
ATOM 1001 C CA . GLN A 1 129 ? 8.195 8.625 -12.648 1 70.31 129 GLN A CA 1
ATOM 1002 C C . GLN A 1 129 ? 8.664 7.246 -12.18 1 70.31 129 GLN A C 1
ATOM 1004 O O . GLN A 1 129 ? 9.852 6.934 -12.242 1 70.31 129 GLN A O 1
ATOM 1009 N N . LYS A 1 130 ? 7.719 6.434 -11.727 1 69.38 130 LYS A N 1
ATOM 1010 C CA . LYS A 1 130 ? 8 5.094 -11.211 1 69.38 130 LYS A CA 1
ATOM 1011 C C . LYS A 1 130 ? 9.117 5.129 -10.172 1 69.38 130 LYS A C 1
ATOM 1013 O O . LYS A 1 130 ? 10.062 4.34 -10.25 1 69.38 130 LYS A O 1
ATOM 1018 N N . LYS A 1 131 ? 8.953 6.254 -9.398 1 71.56 131 LYS A N 1
ATOM 1019 C CA . LYS A 1 131 ? 9.992 6.461 -8.391 1 71.56 131 LYS A CA 1
ATOM 1020 C C . LYS A 1 131 ? 9.945 5.375 -7.32 1 71.56 131 LYS A C 1
ATOM 1022 O O . LYS A 1 131 ? 8.867 5.031 -6.824 1 71.56 131 LYS A O 1
ATOM 1027 N N . GLU A 1 132 ? 11.055 4.867 -7.07 1 65.81 132 GLU A N 1
ATOM 1028 C CA . GLU A 1 132 ? 11.25 3.82 -6.07 1 65.81 132 GLU A CA 1
ATOM 1029 C C . GLU A 1 132 ? 11.383 4.41 -4.672 1 65.81 132 GLU A C 1
ATOM 1031 O O . GLU A 1 132 ? 12.375 5.062 -4.352 1 65.81 132 GLU A O 1
ATOM 1036 N N . LEU A 1 133 ? 10.336 4.344 -4.008 1 75.38 133 LEU A N 1
ATOM 1037 C CA . LEU A 1 133 ? 10.375 4.832 -2.635 1 75.38 133 LEU A CA 1
ATOM 1038 C C . LEU A 1 133 ? 9.867 3.768 -1.666 1 75.38 133 LEU A C 1
ATOM 1040 O O . LEU A 1 133 ? 9.094 2.887 -2.051 1 75.38 133 LEU A O 1
ATOM 1044 N N . PHE A 1 134 ? 10.492 3.854 -0.546 1 83.25 134 PHE A N 1
ATOM 1045 C CA . PHE A 1 134 ? 10.008 2.998 0.532 1 83.25 134 PHE A CA 1
ATOM 1046 C C . PHE A 1 134 ? 9.25 3.816 1.572 1 83.25 134 PHE A C 1
ATOM 1048 O O . PHE A 1 134 ? 9.789 4.777 2.125 1 83.25 134 PHE A O 1
ATOM 1055 N N . ARG A 1 135 ? 7.996 3.479 1.763 1 89.94 135 ARG A N 1
ATOM 1056 C CA . ARG A 1 135 ? 7.164 4.137 2.766 1 89.94 135 ARG A CA 1
ATOM 1057 C C . ARG A 1 135 ? 7.309 3.461 4.125 1 89.94 135 ARG A C 1
ATOM 1059 O O . ARG A 1 135 ? 6.914 2.305 4.297 1 89.94 135 ARG A O 1
ATOM 1066 N N . ASP A 1 136 ? 7.828 4.18 5.059 1 91.06 136 ASP A N 1
ATOM 1067 C CA . ASP A 1 136 ? 8.094 3.691 6.41 1 91.06 136 ASP A CA 1
ATOM 1068 C C . ASP A 1 136 ? 7.117 4.297 7.414 1 91.06 136 ASP A C 1
ATOM 1070 O O . ASP A 1 136 ? 7.391 5.355 7.988 1 91.06 136 ASP A O 1
ATOM 1074 N N . ILE A 1 137 ? 5.953 3.588 7.664 1 93.12 137 ILE A N 1
ATOM 1075 C CA . ILE A 1 137 ? 4.906 4.094 8.547 1 93.12 137 ILE A CA 1
ATOM 1076 C C . ILE A 1 137 ? 5.453 4.23 9.969 1 93.12 137 ILE A C 1
ATOM 1078 O O . ILE A 1 137 ? 6.059 3.297 10.5 1 93.12 137 ILE A O 1
ATOM 1082 N N . LYS A 1 138 ? 5.219 5.316 10.586 1 95 138 LYS A N 1
ATOM 1083 C CA . LYS A 1 138 ? 5.777 5.57 11.906 1 95 138 LYS A CA 1
ATOM 1084 C C . LYS A 1 138 ? 4.684 5.633 12.969 1 95 138 LYS A C 1
ATOM 1086 O O . LYS A 1 138 ? 4.789 4.992 14.016 1 95 138 LYS A O 1
ATOM 1091 N N . HIS A 1 139 ? 3.611 6.395 12.656 1 94.94 139 HIS A N 1
ATOM 1092 C CA . HIS A 1 139 ? 2.559 6.559 13.656 1 94.94 139 HIS A CA 1
ATOM 1093 C C . HIS A 1 139 ? 1.177 6.527 13.008 1 94.94 139 HIS A C 1
ATOM 1095 O O . HIS A 1 139 ? 0.999 7.023 11.891 1 94.94 139 HIS A O 1
ATOM 1101 N N . ILE A 1 140 ? 0.289 5.945 13.742 1 95.44 140 ILE A N 1
ATOM 1102 C CA . ILE A 1 140 ? -1.146 6.113 13.531 1 95.44 140 ILE A CA 1
ATOM 1103 C C . ILE A 1 140 ? -1.759 6.852 14.719 1 95.44 140 ILE A C 1
ATOM 1105 O O . ILE A 1 140 ? -1.45 6.551 15.867 1 95.44 140 ILE A O 1
ATOM 1109 N N . PHE A 1 141 ? -2.582 7.816 14.422 1 95.62 141 PHE A N 1
ATOM 1110 C CA . PHE A 1 141 ? -3.102 8.602 15.531 1 95.62 141 PHE A CA 1
ATOM 1111 C C . PHE A 1 141 ? -4.527 9.062 15.25 1 95.62 141 PHE A C 1
ATOM 1113 O O . PHE A 1 141 ? -5 8.969 14.117 1 95.62 141 PHE A O 1
ATOM 1120 N N . ARG A 1 142 ? -5.164 9.477 16.281 1 95.81 142 ARG A N 1
ATOM 1121 C CA . ARG A 1 142 ? -6.488 10.086 16.266 1 95.81 142 ARG A CA 1
ATOM 1122 C C . ARG A 1 142 ? -6.5 11.375 17.094 1 95.81 142 ARG A C 1
ATOM 1124 O O . ARG A 1 142 ? -5.742 11.516 18.047 1 95.81 142 ARG A O 1
ATOM 1131 N N . GLY A 1 143 ? -7.238 12.336 16.609 1 96.88 143 GLY A N 1
ATOM 1132 C CA . GLY A 1 143 ? -7.336 13.562 17.375 1 96.88 143 GLY A CA 1
ATOM 1133 C C . GLY A 1 143 ? -8.383 14.523 16.844 1 96.88 143 GLY A C 1
ATOM 1134 O O . GLY A 1 143 ? -9.242 14.133 16.062 1 96.88 143 GLY A O 1
ATOM 1135 N N . HIS A 1 144 ? -8.258 15.766 17.359 1 97.69 144 HIS A N 1
ATOM 1136 C CA . HIS A 1 144 ? -9.188 16.828 17 1 97.69 144 HIS A CA 1
ATOM 1137 C C . HIS A 1 144 ? -8.445 18.047 16.469 1 97.69 144 HIS A C 1
ATOM 1139 O O . HIS A 1 144 ? -7.266 18.25 16.766 1 97.69 144 HIS A O 1
ATOM 1145 N N . SER A 1 145 ? -9.078 18.781 15.695 1 98.06 145 SER A N 1
ATOM 1146 C CA . SER A 1 145 ? -8.555 20.031 15.141 1 98.06 145 SER A CA 1
ATOM 1147 C C . SER A 1 145 ? -9.688 20.953 14.688 1 98.06 145 SER A C 1
ATOM 1149 O O . SER A 1 145 ? -10.43 20.625 13.766 1 98.06 145 SER A O 1
ATOM 1151 N N . ALA A 1 146 ? -9.766 22.094 15.328 1 97.88 146 ALA A N 1
ATOM 1152 C CA . ALA A 1 146 ? -10.789 23.047 14.93 1 97.88 146 ALA A CA 1
ATOM 1153 C C . ALA A 1 146 ? -10.594 23.5 13.477 1 97.88 146 ALA A C 1
ATOM 1155 O O . ALA A 1 146 ? -11.562 23.656 12.734 1 97.88 146 ALA A O 1
ATOM 1156 N N . ALA A 1 147 ? -9.367 23.656 13.148 1 98 147 ALA A N 1
ATOM 1157 C CA . ALA A 1 147 ? -9.047 24.094 11.789 1 98 147 ALA A CA 1
ATOM 1158 C C . ALA A 1 147 ? -9.508 23.062 10.766 1 98 147 ALA A C 1
ATOM 1160 O O . ALA A 1 147 ? -10.109 23.406 9.742 1 98 147 ALA A O 1
ATOM 1161 N N . LEU A 1 148 ? -9.266 21.812 11.016 1 98.44 148 LEU A N 1
ATOM 1162 C CA . LEU A 1 148 ? -9.625 20.766 10.055 1 98.44 148 LEU A CA 1
ATOM 1163 C C . LEU A 1 148 ? -11.125 20.516 10.055 1 98.44 148 LEU A C 1
ATOM 1165 O O . LEU A 1 148 ? -11.695 20.156 9.023 1 98.44 148 LEU A O 1
ATOM 1169 N N . GLU A 1 149 ? -11.766 20.703 11.227 1 98.5 149 GLU A N 1
ATOM 1170 C CA . GLU A 1 149 ? -13.227 20.625 11.234 1 98.5 149 GLU A CA 1
ATOM 1171 C C . GLU A 1 149 ? -13.836 21.625 10.258 1 98.5 149 GLU A C 1
ATOM 1173 O O . GLU A 1 149 ? -14.789 21.312 9.539 1 98.5 149 GLU A O 1
ATOM 1178 N N . LYS A 1 150 ? -13.266 22.797 10.297 1 98.25 150 LYS A N 1
ATOM 1179 C CA . LYS A 1 150 ? -13.75 23.844 9.391 1 98.25 150 LYS A CA 1
ATOM 1180 C C . LYS A 1 150 ? -13.492 23.469 7.938 1 98.25 150 LYS A C 1
ATOM 1182 O O . LYS A 1 150 ? -14.375 23.609 7.086 1 98.25 150 LYS A O 1
ATOM 1187 N N . GLU A 1 151 ? -12.281 23 7.633 1 98 151 GLU A N 1
ATOM 1188 C CA . GLU A 1 151 ? -11.883 22.719 6.258 1 98 151 GLU A CA 1
ATOM 1189 C C . GLU A 1 151 ? -12.625 21.5 5.699 1 98 151 GLU A C 1
ATOM 1191 O O . GLU A 1 151 ? -13.016 21.5 4.531 1 98 151 GLU A O 1
ATOM 1196 N N . PHE A 1 152 ? -12.805 20.469 6.531 1 98.12 152 PHE A N 1
ATOM 1197 C CA . PHE A 1 152 ? -13.516 19.266 6.098 1 98.12 152 PHE A CA 1
ATOM 1198 C C . PHE A 1 152 ? -15.023 19.469 6.188 1 98.12 152 PHE A C 1
ATOM 1200 O O . PHE A 1 152 ? -15.789 18.672 5.641 1 98.12 152 PHE A O 1
ATOM 1207 N N . LYS A 1 153 ? -15.453 20.484 6.918 1 97.69 153 LYS A N 1
ATOM 1208 C CA . LYS A 1 153 ? -16.859 20.766 7.188 1 97.69 153 LYS A CA 1
ATOM 1209 C C . LYS A 1 153 ? -17.531 19.578 7.891 1 97.69 153 LYS A C 1
ATOM 1211 O O . LYS A 1 153 ? -18.672 19.219 7.57 1 97.69 153 LYS A O 1
ATOM 1216 N N . MET A 1 154 ? -16.797 18.922 8.742 1 97 154 MET A N 1
ATOM 1217 C CA . MET A 1 154 ? -17.25 17.781 9.539 1 97 154 MET A CA 1
ATOM 1218 C C . MET A 1 154 ? -16.516 17.719 10.875 1 97 154 MET A C 1
ATOM 1220 O O . MET A 1 154 ? -15.312 18.031 10.938 1 97 154 MET A O 1
ATOM 1224 N N . PRO A 1 155 ? -17.219 17.328 11.891 1 96.38 155 PRO A N 1
ATOM 1225 C CA . PRO A 1 155 ? -16.516 17.172 13.164 1 96.38 155 PRO A CA 1
ATOM 1226 C C . PRO A 1 155 ? -15.602 15.953 13.188 1 96.38 155 PRO A C 1
ATOM 1228 O O . PRO A 1 155 ? -15.805 15 12.43 1 96.38 155 PRO A O 1
ATOM 1231 N N . GLY A 1 156 ? -14.625 16 14.094 1 94.06 156 GLY A N 1
ATOM 1232 C CA . GLY A 1 156 ? -13.797 14.828 14.336 1 94.06 156 GLY A CA 1
ATOM 1233 C C . GLY A 1 156 ? -14.477 13.789 15.203 1 94.06 156 GLY A C 1
ATOM 1234 O O . GLY A 1 156 ? -15.711 13.766 15.305 1 94.06 156 GLY A O 1
ATOM 1235 N N . PRO A 1 157 ? -13.742 12.914 15.766 1 95.88 157 PRO A N 1
ATOM 1236 C CA . PRO A 1 157 ? -12.281 12.812 15.68 1 95.88 157 PRO A CA 1
ATOM 1237 C C . PRO A 1 157 ? -11.797 12.469 14.273 1 95.88 157 PRO A C 1
ATOM 1239 O O . PRO A 1 157 ? -12.562 11.953 13.461 1 95.88 157 PRO A O 1
ATOM 1242 N N . PHE A 1 158 ? -10.539 12.883 14.023 1 97.75 158 PHE A N 1
ATOM 1243 C CA . PHE A 1 158 ? -9.867 12.57 12.758 1 97.75 158 PHE A CA 1
ATOM 1244 C C . PHE A 1 158 ? -8.781 11.523 12.969 1 97.75 158 PHE A C 1
ATOM 1246 O O . PHE A 1 158 ? -8.078 11.547 13.977 1 97.75 158 PHE A O 1
ATOM 1253 N N . TRP A 1 159 ? -8.695 10.625 12.023 1 97.12 159 TRP A N 1
ATOM 1254 C CA . TRP A 1 159 ? -7.59 9.68 12 1 97.12 159 TRP A CA 1
ATOM 1255 C C . TRP A 1 159 ? -6.492 10.148 11.047 1 97.12 159 TRP A C 1
ATOM 1257 O O . TRP A 1 159 ? -6.777 10.773 10.023 1 97.12 159 TRP A O 1
ATOM 1267 N N . GLY A 1 160 ? -5.312 9.852 11.43 1 97.12 160 GLY A N 1
ATOM 1268 C CA . GLY A 1 160 ? -4.172 10.227 10.609 1 97.12 160 GLY A CA 1
ATOM 1269 C C . GLY A 1 160 ? -2.99 9.289 10.766 1 97.12 160 GLY A C 1
ATOM 1270 O O . GLY A 1 160 ? -3.055 8.32 11.523 1 97.12 160 GLY A O 1
ATOM 1271 N N . ARG A 1 161 ? -1.988 9.578 9.977 1 97.25 161 ARG A N 1
ATOM 1272 C CA . ARG A 1 161 ? -0.754 8.797 10.031 1 97.25 161 ARG A CA 1
ATOM 1273 C C . ARG A 1 161 ? 0.445 9.648 9.617 1 97.25 161 ARG A C 1
ATOM 1275 O O . ARG A 1 161 ? 0.283 10.711 9.016 1 97.25 161 ARG A O 1
ATOM 1282 N N . SER A 1 162 ? 1.58 9.242 10.008 1 97 162 SER A N 1
ATOM 1283 C CA . SER A 1 162 ? 2.83 9.852 9.57 1 97 162 SER A CA 1
ATOM 1284 C C . SER A 1 162 ?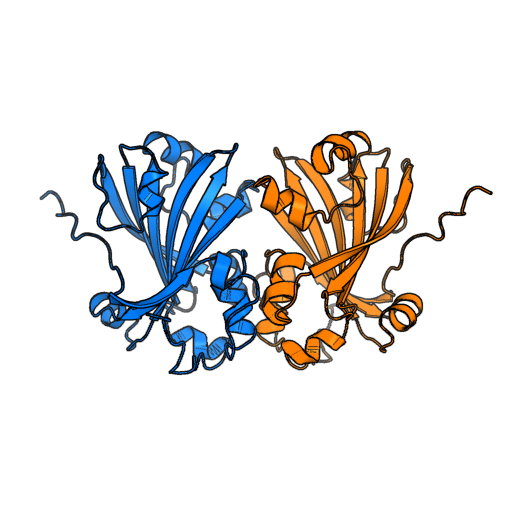 3.84 8.797 9.141 1 97 162 SER A C 1
ATOM 1286 O O . SER A 1 162 ? 3.863 7.691 9.688 1 97 162 SER A O 1
ATOM 1288 N N . TYR A 1 163 ? 4.621 9.133 8.156 1 95 163 TYR A N 1
ATOM 1289 C CA . TYR A 1 163 ? 5.602 8.18 7.645 1 95 163 TYR A CA 1
ATOM 1290 C C . TYR A 1 163 ? 6.754 8.898 6.953 1 95 163 TYR A C 1
ATOM 1292 O O . TYR A 1 163 ? 6.648 10.078 6.633 1 95 163 TYR A O 1
ATOM 1300 N N . LEU A 1 164 ? 7.84 8.188 6.812 1 93.44 164 LEU A N 1
ATOM 1301 C CA . LEU A 1 164 ? 9 8.664 6.074 1 93.44 164 LEU A CA 1
ATOM 1302 C C . LEU A 1 164 ? 9.086 8 4.703 1 93.44 164 LEU A C 1
ATOM 1304 O O . LEU A 1 164 ? 8.82 6.801 4.574 1 93.44 164 LEU A O 1
ATOM 1308 N N . PHE A 1 165 ? 9.391 8.75 3.721 1 89.44 165 PHE A N 1
ATOM 1309 C CA . PHE A 1 165 ? 9.852 8.172 2.459 1 89.44 165 PHE A CA 1
ATOM 1310 C C . PHE A 1 165 ? 11.367 8.062 2.439 1 89.44 165 PHE A C 1
ATOM 1312 O O . PHE A 1 165 ? 12.07 9.016 2.771 1 89.44 165 PHE A O 1
ATOM 1319 N N . TRP A 1 166 ? 11.742 6.902 2.066 1 86.69 166 TRP A N 1
ATOM 1320 C CA . TRP A 1 166 ? 13.172 6.637 1.925 1 86.69 166 TRP A CA 1
ATOM 1321 C C . TRP A 1 166 ? 13.555 6.5 0.457 1 86.69 166 TRP A C 1
ATOM 1323 O O . TRP A 1 166 ? 12.82 5.898 -0.331 1 86.69 166 TRP A O 1
ATOM 1333 N N . GLN A 1 167 ? 14.672 7 0.17 1 80.5 167 GLN A N 1
ATOM 1334 C CA . GLN A 1 167 ? 15.289 6.848 -1.142 1 80.5 167 GLN A CA 1
ATOM 1335 C C . GLN A 1 167 ? 16.812 6.801 -1.026 1 80.5 167 GLN A C 1
ATOM 1337 O O . GLN A 1 167 ? 17.422 7.684 -0.415 1 80.5 167 GLN A O 1
ATOM 1342 N N . GLY A 1 168 ? 17.438 5.809 -1.605 1 76.5 168 GLY A N 1
ATOM 1343 C CA . GLY A 1 168 ? 18.875 5.668 -1.503 1 76.5 168 GLY A CA 1
ATOM 1344 C C . GLY A 1 168 ? 19.359 5.465 -0.079 1 76.5 168 GLY A C 1
ATOM 1345 O O . GLY A 1 168 ? 20.359 6.051 0.332 1 76.5 168 GLY A O 1
ATOM 1346 N N . GLY A 1 169 ? 18.578 4.918 0.683 1 78.19 169 GLY A N 1
ATOM 1347 C CA . GLY A 1 169 ? 18.969 4.582 2.043 1 78.19 169 GLY A CA 1
ATOM 1348 C C . GLY A 1 169 ? 18.812 5.738 3.012 1 78.19 169 GLY A C 1
ATOM 1349 O O . GLY A 1 169 ? 19.219 5.637 4.176 1 78.19 169 GLY A O 1
ATOM 1350 N N . ARG A 1 170 ? 18.328 6.762 2.547 1 86.31 170 ARG A N 1
ATOM 1351 C CA . ARG A 1 170 ? 18.141 7.887 3.461 1 86.31 170 ARG A CA 1
ATOM 1352 C C . ARG A 1 170 ? 16.719 8.406 3.398 1 86.31 170 ARG A C 1
ATOM 1354 O O . ARG A 1 170 ? 16.062 8.344 2.348 1 86.31 170 ARG A O 1
ATOM 1361 N N . PRO A 1 171 ? 16.234 8.969 4.551 1 89.88 171 PRO A N 1
ATOM 1362 C CA . PRO A 1 171 ? 14.906 9.602 4.512 1 89.88 171 PRO A CA 1
ATOM 1363 C C . PRO A 1 171 ? 14.898 10.898 3.701 1 89.88 171 PRO A C 1
ATOM 1365 O O . PRO A 1 171 ? 15.789 11.734 3.861 1 89.88 171 PRO A O 1
ATOM 1368 N N . ILE A 1 172 ? 13.883 11.039 2.859 1 87.38 172 ILE A N 1
ATOM 1369 C CA . ILE A 1 172 ? 13.883 12.211 1.994 1 87.38 172 ILE A CA 1
ATOM 1370 C C . ILE A 1 172 ? 12.719 13.125 2.361 1 87.38 172 ILE A C 1
ATOM 1372 O O . ILE A 1 172 ? 12.734 14.32 2.051 1 87.38 172 ILE A O 1
ATOM 1376 N N . THR A 1 173 ? 11.742 12.578 2.988 1 92.19 173 THR A N 1
ATOM 1377 C CA . THR A 1 173 ? 10.602 13.398 3.365 1 92.19 173 THR A CA 1
ATOM 1378 C C . THR A 1 173 ? 9.82 12.75 4.508 1 92.19 173 THR A C 1
ATOM 1380 O O . THR A 1 173 ? 9.781 11.523 4.625 1 92.19 173 THR A O 1
ATOM 1383 N N . LEU A 1 174 ? 9.391 13.625 5.367 1 96.06 174 LEU A N 1
ATOM 1384 C CA . LEU A 1 174 ? 8.406 13.258 6.379 1 96.06 174 LEU A CA 1
ATOM 1385 C C . LEU A 1 174 ? 7.008 13.695 5.961 1 96.06 174 LEU A C 1
ATOM 1387 O O . LEU A 1 174 ? 6.805 14.844 5.559 1 96.06 174 LEU A O 1
ATOM 1391 N N . ILE A 1 175 ? 6.074 12.773 6.004 1 96.31 175 ILE A N 1
ATOM 1392 C CA . ILE A 1 175 ? 4.707 13.07 5.605 1 96.31 175 ILE A CA 1
ATOM 1393 C C . ILE A 1 175 ? 3.762 12.852 6.785 1 96.31 175 ILE A C 1
ATOM 1395 O O . ILE A 1 175 ? 3.889 11.867 7.512 1 96.31 175 ILE A O 1
ATOM 1399 N N . TYR A 1 176 ? 2.924 13.812 7.016 1 98.19 176 TYR A N 1
ATOM 1400 C CA . TYR A 1 176 ? 1.826 13.805 7.977 1 98.19 176 TYR A CA 1
ATOM 1401 C C . TYR A 1 176 ? 0.481 13.93 7.27 1 98.19 176 TYR A C 1
ATOM 1403 O O . TYR A 1 176 ? 0.248 14.883 6.527 1 98.19 176 TYR A O 1
ATOM 1411 N N . GLU A 1 177 ? -0.432 12.922 7.496 1 98.19 177 GLU A N 1
ATOM 1412 C CA . GLU A 1 177 ? -1.705 12.898 6.781 1 98.19 177 GLU A CA 1
ATOM 1413 C C . GLU A 1 177 ? -2.875 12.734 7.75 1 98.19 177 GLU A C 1
ATOM 1415 O O . GLU A 1 177 ? -2.789 11.969 8.711 1 98.19 177 GLU A O 1
ATOM 1420 N N . VAL A 1 178 ? -3.906 13.516 7.512 1 98.75 178 VAL A N 1
ATOM 1421 C CA . VAL A 1 178 ? -5.156 13.422 8.258 1 98.75 178 VAL A CA 1
ATOM 1422 C C . VAL A 1 178 ? -6.32 13.219 7.289 1 98.75 178 VAL A C 1
ATOM 1424 O O . VAL A 1 178 ? -6.387 13.867 6.238 1 98.75 178 VAL A O 1
ATOM 1427 N N . PHE A 1 179 ? -7.277 12.391 7.68 1 98.69 179 PHE A N 1
ATOM 1428 C CA . PHE A 1 179 ? -8.305 12.008 6.727 1 98.69 179 PHE A CA 1
ATOM 1429 C C . PHE A 1 179 ? -9.688 12.43 7.219 1 98.69 179 PHE A C 1
ATOM 1431 O O . PHE A 1 179 ? -9.984 12.336 8.414 1 98.69 179 PHE A O 1
ATOM 1438 N N . SER A 1 180 ? -10.5 12.812 6.312 1 98.44 180 SER A N 1
ATOM 1439 C CA . SER A 1 180 ? -11.852 13.289 6.57 1 98.44 180 SER A CA 1
ATOM 1440 C C . SER A 1 180 ? -12.773 12.148 6.988 1 98.44 180 SER A C 1
ATOM 1442 O O . SER A 1 180 ? -12.703 11.055 6.422 1 98.44 180 SER A O 1
ATOM 1444 N N . PRO A 1 181 ? -13.742 12.414 7.922 1 97.25 181 PRO A N 1
ATOM 1445 C CA . PRO A 1 181 ? -14.766 11.414 8.242 1 97.25 181 PRO A CA 1
ATOM 1446 C C . PRO A 1 181 ? -15.664 11.094 7.051 1 97.25 181 PRO A C 1
ATOM 1448 O O . PRO A 1 181 ? -16.375 10.086 7.066 1 97.25 181 PRO A O 1
ATOM 1451 N N . ALA A 1 182 ? -15.648 11.875 6.012 1 97.62 182 ALA A N 1
ATOM 1452 C CA . ALA A 1 182 ? -16.422 11.602 4.801 1 97.62 182 ALA A CA 1
ATOM 1453 C C . ALA A 1 182 ? -16.047 10.242 4.207 1 97.62 182 ALA A C 1
ATOM 1455 O O . ALA A 1 182 ? -16.859 9.625 3.516 1 97.62 182 ALA A O 1
ATOM 1456 N N . LEU A 1 183 ? -14.883 9.758 4.531 1 98.06 183 LEU A N 1
ATOM 1457 C CA . LEU A 1 183 ? -14.406 8.492 3.986 1 98.06 183 LEU A CA 1
ATOM 1458 C C . LEU A 1 183 ? -15.211 7.32 4.543 1 98.06 183 LEU A C 1
ATOM 1460 O O . LEU A 1 183 ? -15.164 6.219 3.992 1 98.06 183 LEU A O 1
ATOM 1464 N N . GLN A 1 184 ? -15.961 7.594 5.621 1 97.38 184 GLN A N 1
ATOM 1465 C CA . GLN A 1 184 ? -16.797 6.539 6.176 1 97.38 184 GLN A CA 1
ATOM 1466 C C . GLN A 1 184 ? -17.891 6.125 5.191 1 97.38 184 GLN A C 1
ATOM 1468 O O . GLN A 1 184 ? -18.359 4.984 5.227 1 97.38 184 GLN A O 1
ATOM 1473 N N . LYS A 1 185 ? -18.234 7.027 4.297 1 96.25 185 LYS A N 1
ATOM 1474 C CA . LYS A 1 185 ? -19.203 6.703 3.244 1 96.25 185 LYS A CA 1
ATOM 1475 C C . LYS A 1 185 ? -18.703 5.551 2.381 1 96.25 185 LYS A C 1
ATOM 1477 O O . LYS A 1 185 ? -19.5 4.75 1.881 1 96.25 185 LYS A O 1
ATOM 1482 N N . TYR A 1 186 ? -17.422 5.469 2.252 1 97 186 TYR A N 1
ATOM 1483 C CA . TYR A 1 186 ? -16.828 4.512 1.333 1 97 186 TYR A CA 1
ATOM 1484 C C . TYR A 1 186 ? -16.297 3.295 2.082 1 97 186 TYR A C 1
ATOM 1486 O O . TYR A 1 186 ? -16.25 2.191 1.533 1 97 186 TYR A O 1
ATOM 1494 N N . MET A 1 187 ? -15.859 3.496 3.314 1 97.19 187 MET A N 1
ATOM 1495 C CA . MET A 1 187 ? -15.125 2.436 3.998 1 97.19 187 MET A CA 1
ATOM 1496 C C . MET A 1 187 ? -15.891 1.945 5.223 1 97.19 187 MET A C 1
ATOM 1498 O O . MET A 1 187 ? -15.438 1.033 5.918 1 97.19 187 MET A O 1
ATOM 1502 N N . GLY A 1 188 ? -17.016 2.469 5.48 1 95.5 188 GLY A N 1
ATOM 1503 C CA . GLY A 1 188 ? -17.766 2.121 6.672 1 95.5 188 GLY A CA 1
ATOM 1504 C C . GLY A 1 188 ? -17.312 2.869 7.91 1 95.5 188 GLY A C 1
ATOM 1505 O O . GLY A 1 188 ? -16.281 3.549 7.883 1 95.5 188 GLY A O 1
ATOM 1506 N N . GLU A 1 189 ? -18.031 2.711 8.992 1 94.25 189 GLU A N 1
ATOM 1507 C CA . GLU A 1 189 ? -17.734 3.412 10.234 1 94.25 189 GLU A CA 1
ATOM 1508 C C . GLU A 1 189 ? -16.422 2.924 10.844 1 94.25 189 GLU A C 1
ATOM 1510 O O . GLU A 1 189 ? -16.109 1.737 10.773 1 94.25 189 GLU A O 1
ATOM 1515 N N . ILE A 1 190 ? -15.602 3.832 11.32 1 90.94 190 ILE A N 1
ATOM 1516 C CA . ILE A 1 190 ? -14.352 3.471 11.984 1 90.94 190 ILE A CA 1
ATOM 1517 C C . ILE A 1 190 ? -14.539 3.535 13.5 1 90.94 190 ILE A C 1
ATOM 1519 O O . ILE A 1 190 ? -14.477 4.613 14.094 1 90.94 190 ILE A O 1
ATOM 1523 N N . ASN A 1 191 ? -15.422 2.848 14.211 1 71.62 191 ASN A N 1
ATOM 1524 C CA . ASN A 1 191 ? -15.641 2.895 15.656 1 71.62 191 ASN A CA 1
ATOM 1525 C C . ASN A 1 191 ? -14.469 2.283 16.422 1 71.62 191 ASN A C 1
ATOM 1527 O O . ASN A 1 191 ? -14.125 1.12 16.219 1 71.62 191 ASN A O 1
ATOM 1531 N N . VAL A 1 192 ? -13.391 2.955 16.656 1 61.69 192 VAL A N 1
ATOM 1532 C CA . VAL A 1 192 ? -12.32 2.354 17.438 1 61.69 192 VAL A CA 1
ATOM 1533 C C . VAL A 1 192 ? -12.742 2.273 18.906 1 61.69 192 VAL A C 1
ATOM 1535 O O . VAL A 1 192 ? -13.312 3.223 19.453 1 61.69 192 VAL A O 1
ATOM 1538 N N . PRO A 1 193 ? -12.656 1.03 19.422 1 51.97 193 PRO A N 1
ATOM 1539 C CA . PRO A 1 193 ? -13.086 0.872 20.812 1 51.97 193 PRO A CA 1
ATOM 1540 C C . PRO A 1 193 ? -12.391 1.848 21.766 1 51.97 193 PRO A C 1
ATOM 1542 O O . PRO A 1 193 ? -11.25 2.246 21.516 1 51.97 193 PRO A O 1
ATOM 1545 N N . ALA A 1 194 ? -13.156 2.447 22.641 1 46.09 194 ALA A N 1
ATOM 1546 C CA . ALA A 1 194 ? -12.75 3.336 23.719 1 46.09 194 ALA A CA 1
ATOM 1547 C C . ALA A 1 194 ? -11.438 2.881 24.344 1 46.09 194 ALA A C 1
ATOM 1549 O O . ALA A 1 194 ? -10.617 3.709 24.75 1 46.09 194 ALA A O 1
ATOM 1550 N N . HIS A 1 195 ? -11.211 1.636 24.891 1 45.06 195 HIS A N 1
ATOM 1551 C CA . HIS A 1 195 ? -10.203 1.191 25.844 1 45.06 195 HIS A CA 1
ATOM 1552 C C . HIS A 1 195 ? -8.867 0.926 25.172 1 45.06 195 HIS A C 1
ATOM 1554 O O . HIS A 1 195 ? -8.453 -0.228 25.031 1 45.06 195 HIS A O 1
ATOM 1560 N N . VAL A 1 196 ? -8.516 1.414 24.141 1 45.59 196 VAL A N 1
ATOM 1561 C CA . VAL A 1 196 ? -7.105 1.079 23.953 1 45.59 196 VAL A CA 1
ATOM 1562 C C . VAL A 1 196 ? -6.289 1.604 25.141 1 45.59 196 VAL A C 1
ATOM 1564 O O . VAL A 1 196 ? -6.18 2.816 25.328 1 45.59 196 VAL A O 1
ATOM 1567 N N . GLN A 1 197 ? -6.305 1.002 26.391 1 35.81 197 GLN A N 1
ATOM 1568 C CA . GLN A 1 197 ? -5.594 1.277 27.641 1 35.81 197 GLN A CA 1
ATOM 1569 C C . GLN A 1 197 ? -4.109 1.517 27.391 1 35.81 197 GLN A C 1
ATOM 1571 O O . GLN A 1 197 ? -3.422 0.655 26.828 1 35.81 197 GLN A O 1
ATOM 1576 N N . ARG A 1 198 ? -3.596 2.744 27.25 1 34.53 198 ARG A N 1
ATOM 1577 C CA . ARG A 1 198 ? -2.215 3.168 27.469 1 34.53 198 ARG A CA 1
ATOM 1578 C C . ARG A 1 198 ? -1.668 2.588 28.766 1 34.53 198 ARG A C 1
ATOM 1580 O O . ARG A 1 198 ? -2.281 2.734 29.828 1 34.53 198 ARG A O 1
ATOM 1587 N N . THR A 1 199 ? -1.187 1.274 28.734 1 27.55 199 THR A N 1
ATOM 1588 C CA . THR A 1 199 ? -0.53 0.977 30 1 27.55 199 THR A CA 1
ATOM 1589 C C . THR A 1 199 ? 0.324 2.156 30.453 1 27.55 199 THR A C 1
ATOM 1591 O O . THR A 1 199 ? 1.133 2.678 29.688 1 27.55 199 THR A O 1
ATOM 1594 N N . SER A 1 200 ? -0.063 2.846 31.5 1 25.31 200 SER A N 1
ATOM 1595 C CA . SER A 1 200 ? 0.768 3.705 32.344 1 25.31 200 SER A CA 1
ATOM 1596 C C . SER A 1 200 ? 2.156 3.107 32.531 1 25.31 200 SER A C 1
ATOM 1598 O O . SER A 1 200 ? 2.297 1.897 32.719 1 25.31 200 SER A O 1
ATOM 1600 N N . MET B 1 1 ? 17.75 -37.5 -9.312 1 34.56 1 MET B N 1
ATOM 1601 C CA . MET B 1 1 ? 16.484 -37.375 -10.039 1 34.56 1 MET B CA 1
ATOM 1602 C C . MET B 1 1 ? 16.094 -35.906 -10.203 1 34.56 1 MET B C 1
ATOM 1604 O O . MET B 1 1 ? 16 -35.188 -9.211 1 34.56 1 MET B O 1
ATOM 1608 N N . MET B 1 2 ? 16.438 -35.281 -11.242 1 44.06 2 MET B N 1
ATOM 1609 C CA . MET B 1 2 ? 16.172 -33.875 -11.477 1 44.06 2 MET B CA 1
ATOM 1610 C C . MET B 1 2 ? 14.703 -33.562 -11.203 1 44.06 2 MET B C 1
ATOM 1612 O O . MET B 1 2 ? 13.805 -34.219 -11.711 1 44.06 2 MET B O 1
ATOM 1616 N N . HIS B 1 3 ? 14.328 -33.25 -10.055 1 55.09 3 HIS B N 1
ATOM 1617 C CA . HIS B 1 3 ? 12.93 -32.938 -9.758 1 55.09 3 HIS B CA 1
ATOM 1618 C C . HIS B 1 3 ? 12.297 -32.125 -10.875 1 55.09 3 HIS B C 1
ATOM 1620 O O . HIS B 1 3 ? 12.859 -31.125 -11.305 1 55.09 3 HIS B O 1
ATOM 1626 N N . GLU B 1 4 ? 11.594 -32.781 -11.805 1 71.62 4 GLU B N 1
ATOM 1627 C CA . GLU B 1 4 ? 10.883 -32.219 -12.938 1 71.62 4 GLU B CA 1
ATOM 1628 C C . GLU B 1 4 ? 10.109 -30.969 -12.516 1 71.62 4 GLU B C 1
ATOM 1630 O O . GLU B 1 4 ? 9.438 -30.953 -11.484 1 71.62 4 GLU B O 1
ATOM 1635 N N . ASP B 1 5 ? 10.445 -29.797 -13.102 1 82.75 5 ASP B N 1
ATOM 1636 C CA . ASP B 1 5 ? 9.68 -28.562 -12.914 1 82.75 5 ASP B CA 1
ATOM 1637 C C . ASP B 1 5 ? 8.234 -28.75 -13.352 1 82.75 5 ASP B C 1
ATOM 1639 O O . ASP B 1 5 ? 7.953 -28.922 -14.539 1 82.75 5 ASP B O 1
ATOM 1643 N N . LYS B 1 6 ? 7.332 -29 -12.477 1 85 6 LYS B N 1
ATOM 1644 C CA . LYS B 1 6 ? 5.914 -29.203 -12.758 1 85 6 LYS B CA 1
ATOM 1645 C C . LYS B 1 6 ? 5.234 -27.875 -13.109 1 85 6 LYS B C 1
ATOM 1647 O O . LYS B 1 6 ? 4.012 -27.828 -13.266 1 85 6 LYS B O 1
ATOM 1652 N N . GLY B 1 7 ? 6.027 -26.828 -13.305 1 93.62 7 GLY B N 1
ATOM 1653 C CA . GLY B 1 7 ? 5.449 -25.531 -13.609 1 93.62 7 GLY B CA 1
ATOM 1654 C C . GLY B 1 7 ? 4.875 -24.828 -12.398 1 93.62 7 GLY B C 1
ATOM 1655 O O . GLY B 1 7 ? 5.191 -25.188 -11.258 1 93.62 7 GLY B O 1
ATOM 1656 N N . TRP B 1 8 ? 4.215 -23.797 -12.633 1 97 8 TRP B N 1
ATOM 1657 C CA . TRP B 1 8 ? 3.535 -23.047 -11.586 1 97 8 TRP B CA 1
ATOM 1658 C C . TRP B 1 8 ? 2.023 -23.188 -11.695 1 97 8 TRP B C 1
ATOM 1660 O O . TRP B 1 8 ? 1.529 -24 -12.492 1 97 8 TRP B O 1
ATOM 1670 N N . MET B 1 9 ? 1.203 -22.547 -10.805 1 97.31 9 MET B N 1
ATOM 1671 C CA . MET B 1 9 ? -0.227 -22.828 -10.703 1 97.31 9 MET B CA 1
ATOM 1672 C C . MET B 1 9 ? -1.046 -21.641 -11.195 1 97.31 9 MET B C 1
ATOM 1674 O O . MET B 1 9 ? -1.627 -20.906 -10.391 1 97.31 9 MET B O 1
ATOM 1678 N N . PRO B 1 10 ? -1.147 -21.5 -12.469 1 97.5 10 PRO B N 1
ATOM 1679 C CA . PRO B 1 10 ? -1.944 -20.391 -13.016 1 97.5 10 PRO B CA 1
ATOM 1680 C C . PRO B 1 10 ? -3.447 -20.609 -12.852 1 97.5 10 PRO B C 1
ATOM 1682 O O . PRO B 1 10 ? -3.904 -21.766 -12.828 1 97.5 10 PRO B O 1
ATOM 1685 N N . LEU B 1 11 ? -4.195 -19.547 -12.781 1 98.06 11 LEU B N 1
ATOM 1686 C CA . LEU B 1 11 ? -5.652 -19.609 -12.812 1 98.06 11 LEU B CA 1
ATOM 1687 C C . LEU B 1 11 ? -6.156 -19.766 -14.25 1 98.06 11 LEU B C 1
ATOM 1689 O O . LEU B 1 11 ? -5.59 -19.172 -15.172 1 98.06 11 LEU B O 1
ATOM 1693 N N . GLU B 1 12 ? -7.156 -20.594 -14.359 1 97.75 12 GLU B N 1
ATOM 1694 C CA . GLU B 1 12 ? -8.023 -20.422 -15.523 1 97.75 12 GLU B CA 1
ATOM 1695 C C . GLU B 1 12 ? -8.922 -19.203 -15.367 1 97.75 12 GLU B C 1
ATOM 1697 O O . GLU B 1 12 ? -9.984 -19.281 -14.742 1 97.75 12 GLU B O 1
ATOM 1702 N N . VAL B 1 13 ? -8.523 -18.141 -16.016 1 96.31 13 VAL B N 1
ATOM 1703 C CA . VAL B 1 13 ? -9.094 -16.812 -15.734 1 96.31 13 VAL B CA 1
ATOM 1704 C C . VAL B 1 13 ? -10.453 -16.688 -16.422 1 96.31 13 VAL B C 1
ATOM 1706 O O . VAL B 1 13 ? -10.594 -17.016 -17.594 1 96.31 13 VAL B O 1
ATOM 1709 N N . ASP B 1 14 ? -11.461 -16.219 -15.703 1 94.06 14 ASP B N 1
ATOM 1710 C CA . ASP B 1 14 ? -12.773 -15.969 -16.281 1 94.06 14 ASP B CA 1
ATOM 1711 C C . ASP B 1 14 ? -13.133 -14.484 -16.203 1 94.06 14 ASP B C 1
ATOM 1713 O O . ASP B 1 14 ? -14.148 -14.055 -16.766 1 94.06 14 ASP B O 1
ATOM 1717 N N . PHE B 1 15 ? -12.336 -13.695 -15.516 1 90.5 15 PHE B N 1
ATOM 1718 C CA . PHE B 1 15 ? -12.453 -12.242 -15.438 1 90.5 15 PHE B CA 1
ATOM 1719 C C . PHE B 1 15 ? -11.086 -11.586 -15.336 1 90.5 15 PHE B C 1
ATOM 1721 O O . PHE B 1 15 ? -10.227 -12.039 -14.57 1 90.5 15 PHE B O 1
ATOM 1728 N N . THR B 1 16 ? -10.805 -10.656 -16.203 1 90.12 16 THR B N 1
ATOM 1729 C CA . THR B 1 16 ? -9.547 -9.914 -16.109 1 90.12 16 THR B CA 1
ATOM 1730 C C . THR B 1 16 ? -9.75 -8.453 -16.484 1 90.12 16 THR B C 1
ATOM 1732 O O . THR B 1 16 ? -10.656 -8.125 -17.25 1 90.12 16 THR B O 1
ATOM 1735 N N . THR B 1 17 ? -9.047 -7.652 -15.789 1 86.19 17 THR B N 1
ATOM 1736 C CA . THR B 1 17 ? -9.047 -6.227 -16.109 1 86.19 17 THR B CA 1
ATOM 1737 C C . THR B 1 17 ? -7.625 -5.676 -16.125 1 86.19 17 THR B C 1
ATOM 1739 O O . THR B 1 17 ? -6.676 -6.383 -15.789 1 86.19 17 THR B O 1
ATOM 1742 N N . THR B 1 18 ? -7.551 -4.535 -16.703 1 85.38 18 THR B N 1
ATOM 1743 C CA . THR B 1 18 ? -6.254 -3.869 -16.734 1 85.38 18 THR B CA 1
ATOM 1744 C C . THR B 1 18 ? -6.219 -2.705 -15.75 1 85.38 18 THR B C 1
ATOM 1746 O O . THR B 1 18 ? -7.262 -2.262 -15.266 1 85.38 18 THR B O 1
ATOM 1749 N N . GLU B 1 19 ? -4.98 -2.338 -15.539 1 82 19 GLU B N 1
ATOM 1750 C CA . GLU B 1 19 ? -4.746 -1.201 -14.656 1 82 19 GLU B CA 1
ATOM 1751 C C . GLU B 1 19 ? -5.555 0.017 -15.094 1 82 19 GLU B C 1
ATOM 1753 O O . GLU B 1 19 ? -6.152 0.705 -14.266 1 82 19 GLU B O 1
ATOM 1758 N N . GLU B 1 20 ? -5.59 0.273 -16.359 1 82 20 GLU B N 1
ATOM 1759 C CA . GLU B 1 20 ? -6.277 1.443 -16.891 1 82 20 GLU B CA 1
ATOM 1760 C C . GLU B 1 20 ? -7.781 1.356 -16.656 1 82 20 GLU B C 1
ATOM 1762 O O . GLU B 1 20 ? -8.438 2.371 -16.406 1 82 20 GLU B O 1
ATOM 1767 N N . GLU B 1 21 ? -8.281 0.17 -16.656 1 84.19 21 GLU B N 1
ATOM 1768 C CA . GLU B 1 21 ? -9.719 -0.037 -16.484 1 84.19 21 GLU B CA 1
ATOM 1769 C C . GLU B 1 21 ? -10.125 0.106 -15.016 1 84.19 21 GLU B C 1
ATOM 1771 O O . GLU B 1 21 ? -11.273 0.443 -14.719 1 84.19 21 GLU B O 1
ATOM 1776 N N . LEU B 1 22 ? -9.078 -0.044 -14.219 1 83.5 22 LEU B N 1
ATOM 1777 C CA . LEU B 1 22 ? -9.422 -0.124 -12.805 1 83.5 22 LEU B CA 1
ATOM 1778 C C . LEU B 1 22 ? -8.883 1.083 -12.047 1 83.5 22 LEU B C 1
ATOM 1780 O O . LEU B 1 22 ? -8.82 1.066 -10.812 1 83.5 22 LEU B O 1
ATOM 1784 N N . LYS B 1 23 ? -8.547 2.072 -12.75 1 86.44 23 LYS B N 1
ATOM 1785 C CA . LYS B 1 23 ? -7.949 3.262 -12.148 1 86.44 23 LYS B CA 1
ATOM 1786 C C . LYS B 1 23 ? -8.852 3.84 -11.062 1 86.44 23 LYS B C 1
ATOM 1788 O O . LYS B 1 23 ? -8.367 4.418 -10.086 1 86.44 23 LYS B O 1
ATOM 1793 N N . TYR B 1 24 ? -10.156 3.553 -11.211 1 89.31 24 TYR B N 1
ATOM 1794 C CA . TYR B 1 24 ? -11.094 4.152 -10.266 1 89.31 24 TYR B CA 1
ATOM 1795 C C . TYR B 1 24 ? -11.922 3.084 -9.57 1 89.31 24 TYR B C 1
ATOM 1797 O O . TYR B 1 24 ? -13.039 3.352 -9.117 1 89.31 24 TYR B O 1
ATOM 1805 N N . GLY B 1 25 ? -11.336 1.911 -9.508 1 89.88 25 GLY B N 1
ATOM 1806 C CA . GLY B 1 25 ? -11.945 0.833 -8.742 1 89.88 25 GLY B CA 1
ATOM 1807 C C . GLY B 1 25 ? -12.859 -0.045 -9.57 1 89.88 25 GLY B C 1
ATOM 1808 O O . GLY B 1 25 ? -12.93 0.105 -10.789 1 89.88 25 GLY B O 1
ATOM 1809 N N . ILE B 1 26 ? -13.391 -1.022 -8.984 1 88.19 26 ILE B N 1
ATOM 1810 C CA . ILE B 1 26 ? -14.367 -1.937 -9.562 1 88.19 26 ILE B CA 1
ATOM 1811 C C . ILE B 1 26 ? -15.711 -1.761 -8.859 1 88.19 26 ILE B C 1
ATOM 1813 O O . ILE B 1 26 ? -15.805 -1.888 -7.633 1 88.19 26 ILE B O 1
ATOM 1817 N N . ASP B 1 27 ? -16.688 -1.538 -9.664 1 86.38 27 ASP B N 1
ATOM 1818 C CA . ASP B 1 27 ? -18.016 -1.31 -9.109 1 86.38 27 ASP B CA 1
ATOM 1819 C C . ASP B 1 27 ? -18.484 -2.502 -8.273 1 86.38 27 ASP B C 1
ATOM 1821 O O . ASP B 1 27 ? -18.375 -3.648 -8.711 1 86.38 27 ASP B O 1
ATOM 1825 N N . GLY B 1 28 ? -18.922 -2.164 -7.078 1 87.94 28 GLY B N 1
ATOM 1826 C CA . GLY B 1 28 ? -19.516 -3.193 -6.238 1 87.94 28 GLY B CA 1
ATOM 1827 C C . GLY B 1 28 ? -18.5 -3.918 -5.379 1 87.94 28 GLY B C 1
ATOM 1828 O O . GLY B 1 28 ? -18.859 -4.656 -4.461 1 87.94 28 GLY B O 1
ATOM 1829 N N . MET B 1 29 ? -17.297 -3.846 -5.703 1 92.69 29 MET B N 1
ATOM 1830 C CA . MET B 1 29 ? -16.281 -4.492 -4.863 1 92.69 29 MET B CA 1
ATOM 1831 C C . MET B 1 29 ? -16.172 -3.797 -3.512 1 92.69 29 MET B C 1
ATOM 1833 O O . MET B 1 29 ? -16.062 -2.57 -3.447 1 92.69 29 MET B O 1
ATOM 1837 N N . PRO B 1 30 ? -16.219 -4.605 -2.467 1 95.5 30 PRO B N 1
ATOM 1838 C CA . PRO B 1 30 ? -16.109 -3.994 -1.142 1 95.5 30 PRO B CA 1
ATOM 1839 C C . PRO B 1 30 ? -14.797 -3.229 -0.962 1 95.5 30 PRO B C 1
ATOM 1841 O O . PRO B 1 30 ? -13.773 -3.594 -1.555 1 95.5 30 PRO B O 1
ATOM 1844 N N . ALA B 1 31 ?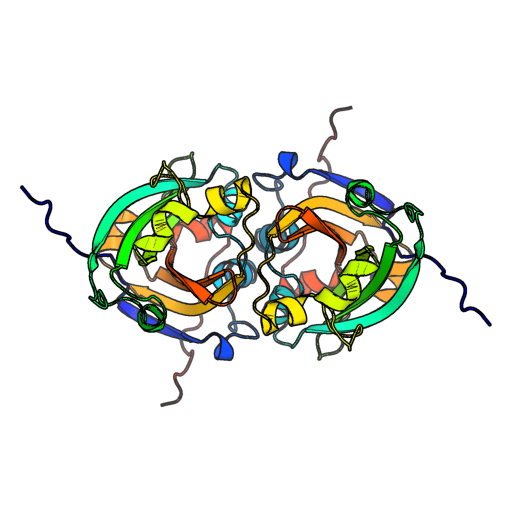 -14.789 -2.232 -0.104 1 96.88 31 ALA B N 1
ATOM 1845 C CA . ALA B 1 31 ? -13.664 -1.315 0.076 1 96.88 31 ALA B CA 1
ATOM 1846 C C . ALA B 1 31 ? -12.406 -2.068 0.49 1 96.88 31 ALA B C 1
ATOM 1848 O O . ALA B 1 31 ? -11.312 -1.77 0.007 1 96.88 31 ALA B O 1
ATOM 1849 N N . SER B 1 32 ? -12.586 -3.049 1.393 1 97.69 32 SER B N 1
ATOM 1850 C CA . SER B 1 32 ? -11.422 -3.797 1.858 1 97.69 32 SER B CA 1
ATOM 1851 C C . SER B 1 32 ? -10.75 -4.543 0.711 1 97.69 32 SER B C 1
ATOM 1853 O O . SER B 1 32 ? -9.531 -4.496 0.563 1 97.69 32 SER B O 1
ATOM 1855 N N . TRP B 1 33 ? -11.539 -5.156 -0.137 1 97.38 33 TRP B N 1
ATOM 1856 C CA . TRP B 1 33 ? -11 -5.895 -1.276 1 97.38 33 TRP B CA 1
ATOM 1857 C C . TRP B 1 33 ? -10.422 -4.938 -2.318 1 97.38 33 TRP B C 1
ATOM 1859 O O . TRP B 1 33 ? -9.406 -5.234 -2.947 1 97.38 33 TRP B O 1
ATOM 1869 N N . THR B 1 34 ? -11.094 -3.836 -2.506 1 96.38 34 THR B N 1
ATOM 1870 C CA . THR B 1 34 ? -10.578 -2.812 -3.408 1 96.38 34 THR B CA 1
ATOM 1871 C C . THR B 1 34 ? -9.172 -2.383 -2.994 1 96.38 34 THR B C 1
ATOM 1873 O O . THR B 1 34 ? -8.25 -2.393 -3.811 1 96.38 34 THR B O 1
ATOM 1876 N N . LEU B 1 35 ? -8.969 -2.086 -1.759 1 97.25 35 LEU B N 1
ATOM 1877 C CA . LEU B 1 35 ? -7.68 -1.623 -1.26 1 97.25 35 LEU B CA 1
ATOM 1878 C C . LEU B 1 35 ? -6.648 -2.746 -1.296 1 97.25 35 LEU B C 1
ATOM 1880 O O . LEU B 1 35 ? -5.48 -2.512 -1.612 1 97.25 35 LEU B O 1
ATOM 1884 N N . PHE B 1 36 ? -7.082 -3.934 -1.07 1 97.81 36 PHE B N 1
ATOM 1885 C CA . PHE B 1 36 ? -6.18 -5.078 -0.985 1 97.81 36 PHE B CA 1
ATOM 1886 C C . PHE B 1 36 ? -5.711 -5.5 -2.371 1 97.81 36 PHE B C 1
ATOM 1888 O O . PHE B 1 36 ? -4.527 -5.777 -2.572 1 97.81 36 PHE B O 1
ATOM 1895 N N . LEU B 1 37 ? -6.629 -5.559 -3.334 1 96.44 37 LEU B N 1
ATOM 1896 C CA . LEU B 1 37 ? -6.332 -6.105 -4.652 1 96.44 37 LEU B CA 1
ATOM 1897 C C . LEU B 1 37 ? -5.824 -5.016 -5.594 1 96.44 37 LEU B C 1
ATOM 1899 O O . LEU B 1 37 ? -4.895 -5.246 -6.371 1 96.44 37 LEU B O 1
ATOM 1903 N N . LEU B 1 38 ? -6.453 -3.865 -5.523 1 95.25 38 LEU B N 1
ATOM 1904 C CA . LEU B 1 38 ? -6.16 -2.828 -6.512 1 95.25 38 LEU B CA 1
ATOM 1905 C C . LEU B 1 38 ? -5.148 -1.826 -5.961 1 95.25 38 LEU B C 1
ATOM 1907 O O . LEU B 1 38 ? -4.562 -1.053 -6.723 1 95.25 38 LEU B O 1
ATOM 1911 N N . GLY B 1 39 ? -4.996 -1.82 -4.664 1 93.69 39 GLY B N 1
ATOM 1912 C CA . GLY B 1 39 ? -3.998 -0.944 -4.07 1 93.69 39 GLY B CA 1
ATOM 1913 C C . GLY B 1 39 ? -2.574 -1.388 -4.355 1 93.69 39 GLY B C 1
ATOM 1914 O O . GLY B 1 39 ? -2.352 -2.477 -4.887 1 93.69 39 GLY B O 1
ATOM 1915 N N . ASN B 1 40 ? -1.624 -0.562 -3.912 1 91.5 40 ASN B N 1
ATOM 1916 C CA . ASN B 1 40 ? -0.23 -0.868 -4.219 1 91.5 40 ASN B CA 1
ATOM 1917 C C . ASN B 1 40 ? 0.585 -1.094 -2.947 1 91.5 40 ASN B C 1
ATOM 1919 O O . ASN B 1 40 ? 1.789 -0.832 -2.922 1 91.5 40 ASN B O 1
ATOM 1923 N N . GLY B 1 41 ? -0.107 -1.55 -1.947 1 91.38 41 GLY B N 1
ATOM 1924 C CA . GLY B 1 41 ? 0.561 -1.935 -0.714 1 91.38 41 GLY B CA 1
ATOM 1925 C C . GLY B 1 41 ? 1.09 -3.355 -0.742 1 91.38 41 GLY B C 1
ATOM 1926 O O . GLY B 1 41 ? 0.743 -4.137 -1.631 1 91.38 41 GLY B O 1
ATOM 1927 N N . SER B 1 42 ? 1.882 -3.721 0.241 1 90.81 42 SER B N 1
ATOM 1928 C CA . SER B 1 42 ? 2.494 -5.039 0.368 1 90.81 42 SER B CA 1
ATOM 1929 C C . SER B 1 42 ? 1.486 -6.07 0.86 1 90.81 42 SER B C 1
ATOM 1931 O O . SER B 1 42 ? 0.965 -5.961 1.972 1 90.81 42 SER B O 1
ATOM 1933 N N . PRO B 1 43 ? 1.351 -7.121 0.086 1 93.75 43 PRO B N 1
ATOM 1934 C CA . PRO B 1 43 ? 0.42 -8.164 0.527 1 93.75 43 PRO B CA 1
ATOM 1935 C C . PRO B 1 43 ? 0.848 -8.82 1.837 1 93.75 43 PRO B C 1
ATOM 1937 O O . PRO B 1 43 ? 0.008 -9.094 2.699 1 93.75 43 PRO B O 1
ATOM 1940 N N . THR B 1 44 ? 2.174 -9.078 2.01 1 92.31 44 THR B N 1
ATOM 1941 C CA . THR B 1 44 ? 2.656 -9.711 3.232 1 92.31 44 THR B CA 1
ATOM 1942 C C . THR B 1 44 ? 2.338 -8.844 4.449 1 92.31 44 THR B C 1
ATOM 1944 O O . THR B 1 44 ? 1.877 -9.352 5.477 1 92.31 44 THR B O 1
ATOM 1947 N N . HIS B 1 45 ? 2.551 -7.598 4.258 1 92.44 45 HIS B N 1
ATOM 1948 C CA . HIS B 1 45 ? 2.234 -6.66 5.328 1 92.44 45 HIS B CA 1
ATOM 1949 C C . HIS B 1 45 ? 0.734 -6.609 5.594 1 92.44 45 HIS B C 1
ATOM 1951 O O . HIS B 1 45 ? 0.301 -6.688 6.746 1 92.44 45 HIS B O 1
ATOM 1957 N N . HIS B 1 46 ? -0.045 -6.547 4.551 1 95.81 46 HIS B N 1
ATOM 1958 C CA . HIS B 1 46 ? -1.495 -6.445 4.668 1 95.81 46 HIS B CA 1
ATOM 1959 C C . HIS B 1 46 ? -2.084 -7.691 5.324 1 95.81 46 HIS B C 1
ATOM 1961 O O . HIS B 1 46 ? -2.996 -7.59 6.148 1 95.81 46 HIS B O 1
ATOM 1967 N N . LEU B 1 47 ? -1.559 -8.812 4.945 1 96.81 47 LEU B N 1
ATOM 1968 C CA . LEU B 1 47 ? -2.057 -10.055 5.535 1 96.81 47 LEU B CA 1
ATOM 1969 C C . LEU B 1 47 ? -1.781 -10.086 7.035 1 96.81 47 LEU B C 1
ATOM 1971 O O . LEU B 1 47 ? -2.621 -10.539 7.816 1 96.81 47 LEU B O 1
ATOM 1975 N N . ALA B 1 48 ? -0.626 -9.648 7.441 1 95.31 48 ALA B N 1
ATOM 1976 C CA . ALA B 1 48 ? -0.308 -9.594 8.867 1 95.31 48 ALA B CA 1
ATOM 1977 C C . ALA B 1 48 ? -1.273 -8.68 9.609 1 95.31 48 ALA B C 1
ATOM 1979 O O . ALA B 1 48 ? -1.764 -9.023 10.688 1 95.31 48 ALA B O 1
ATOM 1980 N N . LEU B 1 49 ? -1.572 -7.559 9.062 1 95.62 49 LEU B N 1
ATOM 1981 C CA . LEU B 1 49 ? -2.49 -6.602 9.672 1 95.62 49 LEU B CA 1
ATOM 1982 C C . LEU B 1 49 ? -3.883 -7.203 9.82 1 95.62 49 LEU B C 1
ATOM 1984 O O . LEU B 1 49 ? -4.523 -7.047 10.859 1 95.62 49 LEU B O 1
ATOM 1988 N N . LEU B 1 50 ? -4.336 -7.848 8.797 1 97 50 LEU B N 1
ATOM 1989 C CA . LEU B 1 50 ? -5.707 -8.344 8.742 1 97 50 LEU B CA 1
ATOM 1990 C C . LEU B 1 50 ? -5.895 -9.539 9.672 1 97 50 LEU B C 1
ATOM 1992 O O . LEU B 1 50 ? -6.941 -9.672 10.312 1 97 50 LEU B O 1
ATOM 1996 N N . THR B 1 51 ? -4.871 -10.367 9.766 1 96.62 51 THR B N 1
ATOM 1997 C CA . THR B 1 51 ? -5.055 -11.625 10.484 1 96.62 51 THR B CA 1
ATOM 1998 C C . THR B 1 51 ? -4.629 -11.484 11.945 1 96.62 51 THR B C 1
ATOM 2000 O O . THR B 1 51 ? -5.02 -12.289 12.789 1 96.62 51 THR B O 1
ATOM 2003 N N . GLY B 1 52 ? -3.732 -10.5 12.195 1 95.38 52 GLY B N 1
ATOM 2004 C CA . GLY B 1 52 ? -3.203 -10.32 13.539 1 95.38 52 GLY B CA 1
ATOM 2005 C C . GLY B 1 52 ? -2.033 -11.242 13.836 1 95.38 52 GLY B C 1
ATOM 2006 O O . GLY B 1 52 ? -1.644 -11.398 15 1 95.38 52 GLY B O 1
ATOM 2007 N N . TYR B 1 53 ? -1.497 -11.898 12.773 1 95.25 53 TYR B N 1
ATOM 2008 C CA . TYR B 1 53 ? -0.373 -12.82 12.906 1 95.25 53 TYR B CA 1
ATOM 2009 C C . TYR B 1 53 ? 0.705 -12.516 11.867 1 95.25 53 TYR B C 1
ATOM 2011 O O . TYR B 1 53 ? 0.401 -12.078 10.758 1 95.25 53 TYR B O 1
ATOM 2019 N N . PRO B 1 54 ? 1.965 -12.805 12.242 1 93 54 PRO B N 1
ATOM 2020 C CA . PRO B 1 54 ? 3.023 -12.656 11.242 1 93 54 PRO B CA 1
ATOM 2021 C C . PRO B 1 54 ? 2.762 -13.477 9.984 1 93 54 PRO B C 1
ATOM 2023 O O . PRO B 1 54 ? 2.258 -14.602 10.07 1 93 54 PRO B O 1
ATOM 2026 N N . THR B 1 55 ? 3.039 -12.828 8.82 1 93.38 55 THR B N 1
ATOM 2027 C CA . THR B 1 55 ? 2.973 -13.562 7.559 1 93.38 55 THR B CA 1
ATOM 2028 C C . THR B 1 55 ? 4.27 -14.32 7.309 1 93.38 55 THR B C 1
ATOM 2030 O O . THR B 1 55 ? 5.359 -13.75 7.395 1 93.38 55 THR B O 1
ATOM 2033 N N . GLU B 1 56 ? 4.148 -15.516 7.051 1 92.12 56 GLU B N 1
ATOM 2034 C CA . GLU B 1 56 ? 5.277 -16.375 6.711 1 92.12 56 GLU B CA 1
ATOM 2035 C C . GLU B 1 56 ? 5.184 -16.859 5.27 1 92.12 56 GLU B C 1
ATOM 2037 O O . GLU B 1 56 ? 4.105 -16.859 4.672 1 92.12 56 GLU B O 1
ATOM 2042 N N . VAL B 1 57 ? 6.359 -17.25 4.777 1 92.44 57 VAL B N 1
ATOM 2043 C CA . VAL B 1 57 ? 6.414 -17.672 3.379 1 92.44 57 VAL B CA 1
ATOM 2044 C C . VAL B 1 57 ? 6.973 -19.078 3.285 1 92.44 57 VAL B C 1
ATOM 2046 O O . VAL B 1 57 ? 8.016 -19.391 3.873 1 92.44 57 VAL B O 1
ATOM 2049 N N . ASP B 1 58 ? 6.27 -19.969 2.621 1 92.88 58 ASP B N 1
ATOM 2050 C CA . ASP B 1 58 ? 6.758 -21.312 2.264 1 92.88 58 ASP B CA 1
ATOM 2051 C C . ASP B 1 58 ? 7.219 -21.344 0.808 1 92.88 58 ASP B C 1
ATOM 2053 O O . ASP B 1 58 ? 6.395 -21.344 -0.11 1 92.88 58 ASP B O 1
ATOM 2057 N N . VAL B 1 59 ? 8.523 -21.438 0.665 1 92.25 59 VAL B N 1
ATOM 2058 C CA . VAL B 1 59 ? 9.055 -21.531 -0.693 1 92.25 59 VAL B CA 1
ATOM 2059 C C . VAL B 1 59 ? 8.883 -22.953 -1.218 1 92.25 59 VAL B C 1
ATOM 2061 O O . VAL B 1 59 ? 9.391 -23.906 -0.624 1 92.25 59 VAL B O 1
ATOM 2064 N N . ILE B 1 60 ? 8.219 -23.062 -2.326 1 93.31 60 ILE B N 1
ATOM 2065 C CA . ILE B 1 60 ? 7.938 -24.422 -2.795 1 93.31 60 ILE B CA 1
ATOM 2066 C C . ILE B 1 60 ? 8.68 -24.672 -4.105 1 93.31 60 ILE B C 1
ATOM 2068 O O . ILE B 1 60 ? 8.664 -25.797 -4.629 1 93.31 60 ILE B O 1
ATOM 2072 N N . GLY B 1 61 ? 9.32 -23.641 -4.656 1 90.56 61 GLY B N 1
ATOM 2073 C CA . GLY B 1 61 ? 10.094 -23.844 -5.875 1 90.56 61 GLY B CA 1
ATOM 2074 C C . GLY B 1 61 ? 10.961 -22.656 -6.223 1 90.56 61 GLY B C 1
ATOM 2075 O O . GLY B 1 61 ? 10.586 -21.5 -5.977 1 90.56 61 GLY B O 1
ATOM 2076 N N . PHE B 1 62 ? 12.055 -22.953 -6.758 1 89.38 62 PHE B N 1
ATOM 2077 C CA . PHE B 1 62 ? 13 -22.016 -7.348 1 89.38 62 PHE B CA 1
ATOM 2078 C C . PHE B 1 62 ? 13.734 -22.656 -8.523 1 89.38 62 PHE B C 1
ATOM 2080 O O . PHE B 1 62 ? 14.664 -23.422 -8.336 1 89.38 62 PHE B O 1
ATOM 2087 N N . ASN B 1 63 ? 13.281 -22.312 -9.703 1 92 63 ASN B N 1
ATOM 2088 C CA . ASN B 1 63 ? 13.734 -23.031 -10.875 1 92 63 ASN B CA 1
ATOM 2089 C C . ASN B 1 63 ? 14.227 -22.094 -11.969 1 92 63 ASN B C 1
ATOM 2091 O O . ASN B 1 63 ? 13.617 -21.047 -12.219 1 92 63 ASN B O 1
ATOM 2095 N N . CYS B 1 64 ? 15.312 -22.453 -12.562 1 92.56 64 CYS B N 1
ATOM 2096 C CA . CYS B 1 64 ? 15.734 -21.75 -13.773 1 92.56 64 CYS B CA 1
ATOM 2097 C C . CYS B 1 64 ? 14.867 -22.141 -14.961 1 92.56 64 CYS B C 1
ATOM 2099 O O . CYS B 1 64 ? 14.711 -23.328 -15.266 1 92.56 64 CYS B O 1
ATOM 2101 N N . ILE B 1 65 ? 14.344 -21.125 -15.57 1 95.31 65 ILE B N 1
ATOM 2102 C CA . ILE B 1 65 ? 13.469 -21.438 -16.688 1 95.31 65 ILE B CA 1
ATOM 2103 C C . ILE B 1 65 ? 14.062 -20.891 -17.984 1 95.31 65 ILE B C 1
ATOM 2105 O O . ILE B 1 65 ? 13.398 -20.875 -19.031 1 95.31 65 ILE B O 1
ATOM 2109 N N . GLY B 1 66 ? 15.266 -20.406 -17.906 1 94.94 66 GLY B N 1
ATOM 2110 C CA . GLY B 1 66 ? 15.969 -19.922 -19.094 1 94.94 66 GLY B CA 1
ATOM 2111 C C . GLY B 1 66 ? 15.242 -18.781 -19.781 1 94.94 66 GLY B C 1
ATOM 2112 O O . GLY B 1 66 ? 14.867 -17.797 -19.125 1 94.94 66 GLY B O 1
ATOM 2113 N N . ALA B 1 67 ? 14.969 -18.922 -21.078 1 94.81 67 ALA B N 1
ATOM 2114 C CA . ALA B 1 67 ? 14.32 -17.891 -21.875 1 94.81 67 ALA B CA 1
ATOM 2115 C C . ALA B 1 67 ? 12.836 -18.188 -22.062 1 94.81 67 ALA B C 1
ATOM 2117 O O . ALA B 1 67 ? 12.148 -17.5 -22.828 1 94.81 67 ALA B O 1
ATOM 2118 N N . SER B 1 68 ? 12.312 -19.188 -21.438 1 94.75 68 SER B N 1
ATOM 2119 C CA . SER B 1 68 ? 10.922 -19.594 -21.594 1 94.75 68 SER B CA 1
ATOM 2120 C C . SER B 1 68 ? 9.961 -18.5 -21.125 1 94.75 68 SER B C 1
ATOM 2122 O O . SER B 1 68 ? 10.234 -17.812 -20.141 1 94.75 68 SER B O 1
ATOM 2124 N N . GLY B 1 69 ? 8.891 -18.375 -21.703 1 95.81 69 GLY B N 1
ATOM 2125 C CA . GLY B 1 69 ? 7.832 -17.484 -21.25 1 95.81 69 GLY B CA 1
ATOM 2126 C C . GLY B 1 69 ? 7.066 -18.047 -20.062 1 95.81 69 GLY B C 1
ATOM 2127 O O . GLY B 1 69 ? 6.355 -17.328 -19.375 1 95.81 69 GLY B O 1
ATOM 2128 N N . ASP B 1 70 ? 7.172 -19.406 -19.906 1 97.19 70 ASP B N 1
ATOM 2129 C CA . ASP B 1 70 ? 6.707 -20.141 -18.719 1 97.19 70 ASP B CA 1
ATOM 2130 C C . ASP B 1 70 ? 5.191 -20.031 -18.578 1 97.19 70 ASP B C 1
ATOM 2132 O O . ASP B 1 70 ? 4.664 -20.141 -17.469 1 97.19 70 ASP B O 1
ATOM 2136 N N . ARG B 1 71 ? 4.441 -19.609 -19.656 1 95.81 71 ARG B N 1
ATOM 2137 C CA . ARG B 1 71 ? 3.01 -19.328 -19.609 1 95.81 71 ARG B CA 1
ATOM 2138 C C . ARG B 1 71 ? 2.701 -18.25 -18.578 1 95.81 71 ARG B C 1
ATOM 2140 O O . ARG B 1 71 ? 1.627 -18.25 -17.969 1 95.81 71 ARG B O 1
ATOM 2147 N N . ALA B 1 72 ? 3.686 -17.453 -18.25 1 97.88 72 ALA B N 1
ATOM 2148 C CA . ALA B 1 72 ? 3.527 -16.328 -17.312 1 97.88 72 ALA B CA 1
ATOM 2149 C C . ALA B 1 72 ? 2.697 -15.211 -17.938 1 97.88 72 ALA B C 1
ATOM 2151 O O . ALA B 1 72 ? 2.389 -15.25 -19.141 1 97.88 72 ALA B O 1
ATOM 2152 N N . PRO B 1 73 ? 2.246 -14.234 -17.094 1 96.88 73 PRO B N 1
ATOM 2153 C CA . PRO B 1 73 ? 1.624 -13.047 -17.688 1 96.88 73 PRO B CA 1
ATOM 2154 C C . PRO B 1 73 ? 2.508 -12.375 -18.734 1 96.88 73 PRO B C 1
ATOM 2156 O O . PRO B 1 73 ? 3.732 -12.523 -18.703 1 96.88 73 PRO B O 1
ATOM 2159 N N . VAL B 1 74 ? 1.902 -11.602 -19.594 1 95.81 74 VAL B N 1
ATOM 2160 C CA . VAL B 1 74 ? 2.543 -11.086 -20.797 1 95.81 74 VAL B CA 1
ATOM 2161 C C . VAL B 1 74 ? 3.723 -10.195 -20.406 1 95.81 74 VAL B C 1
ATOM 2163 O O . VAL B 1 74 ? 4.715 -10.117 -21.141 1 95.81 74 VAL B O 1
ATOM 2166 N N . GLU B 1 75 ? 3.736 -9.656 -19.234 1 96.75 75 GLU B N 1
ATOM 2167 C CA . GLU B 1 75 ? 4.77 -8.719 -18.797 1 96.75 75 GLU B CA 1
ATOM 2168 C C . GLU B 1 75 ? 6.086 -9.445 -18.516 1 96.75 75 GLU B C 1
ATOM 2170 O O . GLU B 1 75 ? 7.113 -8.805 -18.281 1 96.75 75 GLU B O 1
ATOM 2175 N N . ILE B 1 76 ? 6.066 -10.75 -18.594 1 97.31 76 ILE B N 1
ATOM 2176 C CA . ILE B 1 76 ? 7.312 -11.5 -18.469 1 97.31 76 ILE B CA 1
ATOM 2177 C C . ILE B 1 76 ? 8.312 -11.039 -19.516 1 97.31 76 ILE B C 1
ATOM 2179 O O . ILE B 1 76 ? 9.523 -11.125 -19.328 1 97.31 76 ILE B O 1
ATOM 2183 N N . ALA B 1 77 ? 7.84 -10.555 -20.594 1 96.69 77 ALA B N 1
ATOM 2184 C CA . ALA B 1 77 ? 8.688 -10.07 -21.688 1 96.69 77 ALA B CA 1
ATOM 2185 C C . ALA B 1 77 ? 9.562 -8.914 -21.234 1 96.69 77 ALA B C 1
ATOM 2187 O O . ALA B 1 77 ? 10.586 -8.625 -21.844 1 96.69 77 ALA B O 1
ATOM 2188 N N . ASP B 1 78 ? 9.18 -8.281 -20.156 1 95.69 78 ASP B N 1
ATOM 2189 C CA . ASP B 1 78 ? 9.938 -7.141 -19.641 1 95.69 78 ASP B CA 1
ATOM 2190 C C . ASP B 1 78 ? 11.102 -7.602 -18.766 1 95.69 78 ASP B C 1
ATOM 2192 O O . ASP B 1 78 ? 11.945 -6.797 -18.375 1 95.69 78 ASP B O 1
ATOM 2196 N N . ILE B 1 79 ? 11.133 -8.859 -18.438 1 95.62 79 ILE B N 1
ATOM 2197 C CA . ILE B 1 79 ? 12.219 -9.453 -17.672 1 95.62 79 ILE B CA 1
ATOM 2198 C C . ILE B 1 79 ? 13.148 -10.234 -18.594 1 95.62 79 ILE B C 1
ATOM 2200 O O . ILE B 1 79 ? 12.781 -11.305 -19.078 1 95.62 79 ILE B O 1
ATOM 2204 N N . ASP B 1 80 ? 14.289 -9.688 -18.703 1 93.25 80 ASP B N 1
ATOM 2205 C CA . ASP B 1 80 ? 15.219 -10.344 -19.609 1 93.25 80 ASP B CA 1
ATOM 2206 C C . ASP B 1 80 ? 15.656 -11.703 -19.078 1 93.25 80 ASP B C 1
ATOM 2208 O O . ASP B 1 80 ? 15.766 -11.891 -17.859 1 93.25 80 ASP B O 1
ATOM 2212 N N . GLY B 1 81 ? 15.867 -12.609 -19.938 1 91.44 81 GLY B N 1
ATOM 2213 C CA . GLY B 1 81 ? 16.438 -13.891 -19.547 1 91.44 81 GLY B CA 1
ATOM 2214 C C . GLY B 1 81 ? 17.938 -13.836 -19.344 1 91.44 81 GLY B C 1
ATOM 2215 O O . GLY B 1 81 ? 18.578 -12.82 -19.641 1 91.44 81 GLY B O 1
ATOM 2216 N N . PRO B 1 82 ? 18.5 -15.109 -18.984 1 95.25 82 PRO B N 1
ATOM 2217 C CA . PRO B 1 82 ? 17.766 -16.25 -18.422 1 95.25 82 PRO B CA 1
ATOM 2218 C C . PRO B 1 82 ? 17.016 -15.891 -17.141 1 95.25 82 PRO B C 1
ATOM 2220 O O . PRO B 1 82 ? 17.438 -15 -16.406 1 95.25 82 PRO B O 1
ATOM 2223 N N . ARG B 1 83 ? 15.906 -16.594 -16.906 1 95.12 83 ARG B N 1
ATOM 2224 C CA . ARG B 1 83 ? 15.031 -16.234 -15.797 1 95.12 83 ARG B CA 1
ATOM 2225 C C . ARG B 1 83 ? 14.953 -17.375 -14.781 1 95.12 83 ARG B C 1
ATOM 2227 O O . ARG B 1 83 ? 15.164 -18.531 -15.133 1 95.12 83 ARG B O 1
ATOM 2234 N N . HIS B 1 84 ? 14.688 -17 -13.578 1 92.88 84 HIS B N 1
ATOM 2235 C CA . HIS B 1 84 ? 14.297 -17.938 -12.523 1 92.88 84 HIS B CA 1
ATOM 2236 C C . HIS B 1 84 ? 12.867 -17.672 -12.07 1 92.88 84 HIS B C 1
ATOM 2238 O O . HIS B 1 84 ? 12.438 -16.531 -11.969 1 92.88 84 HIS B O 1
ATOM 2244 N N . ARG B 1 85 ? 12.156 -18.781 -11.867 1 95.12 85 ARG B N 1
ATOM 2245 C CA . ARG B 1 85 ? 10.828 -18.734 -11.266 1 95.12 85 ARG B CA 1
ATOM 2246 C C . ARG B 1 85 ? 10.883 -19.141 -9.797 1 95.12 85 ARG B C 1
ATOM 2248 O O . ARG B 1 85 ? 11.461 -20.172 -9.461 1 95.12 85 ARG B O 1
ATOM 2255 N N . ARG B 1 86 ? 10.305 -18.281 -8.984 1 93.25 86 ARG B N 1
ATOM 2256 C CA . ARG B 1 86 ? 10.117 -18.594 -7.57 1 93.25 86 ARG B CA 1
ATOM 2257 C C . ARG B 1 86 ? 8.641 -18.781 -7.242 1 93.25 86 ARG B C 1
ATOM 2259 O O . ARG B 1 86 ? 7.789 -18.031 -7.734 1 93.25 86 ARG B O 1
ATOM 2266 N N . GLN B 1 87 ? 8.32 -19.812 -6.516 1 95.56 87 GLN B N 1
ATOM 2267 C CA . GLN B 1 87 ? 6.957 -20.062 -6.07 1 95.56 87 GLN B CA 1
ATOM 2268 C C . GLN B 1 87 ? 6.879 -20.141 -4.551 1 95.56 87 GLN B C 1
ATOM 2270 O O . GLN B 1 87 ? 7.707 -20.797 -3.914 1 95.56 87 GLN B O 1
ATOM 2275 N N . VAL B 1 88 ? 5.824 -19.484 -4.027 1 96 88 VAL B N 1
ATOM 2276 C CA . VAL B 1 88 ? 5.68 -19.5 -2.576 1 96 88 VAL B CA 1
ATOM 2277 C C . VAL B 1 88 ? 4.203 -19.594 -2.203 1 96 88 VAL B C 1
ATOM 2279 O O . VAL B 1 88 ? 3.332 -19.219 -2.988 1 96 88 VAL B O 1
ATOM 2282 N N . PHE B 1 89 ? 3.967 -20.172 -1.05 1 96.94 89 PHE B N 1
ATOM 2283 C CA . PHE B 1 89 ? 2.697 -19.938 -0.367 1 96.94 89 PHE B CA 1
ATOM 2284 C C . PHE B 1 89 ? 2.855 -18.906 0.741 1 96.94 89 PHE B C 1
ATOM 2286 O O . PHE B 1 89 ? 3.869 -18.891 1.44 1 96.94 89 PHE B O 1
ATOM 2293 N N . LEU B 1 90 ? 1.892 -18.031 0.842 1 96.38 90 LEU B N 1
ATOM 2294 C CA . LEU B 1 90 ? 1.79 -17.109 1.965 1 96.38 90 LEU B CA 1
ATOM 2295 C C . LEU B 1 90 ? 0.904 -17.672 3.066 1 96.38 90 LEU B C 1
ATOM 2297 O O . LEU B 1 90 ? -0.256 -18.016 2.822 1 96.38 90 LEU B O 1
ATOM 2301 N N . ARG B 1 91 ? 1.448 -17.734 4.211 1 96.25 91 ARG B N 1
ATOM 2302 C CA . ARG B 1 91 ? 0.723 -18.266 5.363 1 96.25 91 ARG B CA 1
ATOM 2303 C C . ARG B 1 91 ? 0.868 -17.344 6.57 1 96.25 91 ARG B C 1
ATOM 2305 O O . ARG B 1 91 ? 1.859 -16.625 6.695 1 96.25 91 ARG B O 1
ATOM 2312 N N . ASN B 1 92 ? -0.18 -17.312 7.383 1 95.69 92 ASN B N 1
ATOM 2313 C CA . ASN B 1 92 ? 0.063 -16.672 8.672 1 95.69 92 ASN B CA 1
ATOM 2314 C C . ASN B 1 92 ? 0.59 -17.672 9.703 1 95.69 92 ASN B C 1
ATOM 2316 O O . ASN B 1 92 ? 0.568 -18.891 9.469 1 95.69 92 ASN B O 1
ATOM 2320 N N . SER B 1 93 ? 1.137 -17.203 10.82 1 95 93 SER B N 1
ATOM 2321 C CA . SER B 1 93 ? 1.79 -18.062 11.797 1 95 93 SER B CA 1
ATOM 2322 C C . SER B 1 93 ? 0.773 -18.922 12.555 1 95 93 SER B C 1
ATOM 2324 O O . SER B 1 93 ? 1.145 -19.844 13.273 1 95 93 SER B O 1
ATOM 2326 N N . ASN B 1 94 ? -0.486 -18.609 12.359 1 94.5 94 ASN B N 1
ATOM 2327 C CA . ASN B 1 94 ? -1.53 -19.438 12.961 1 94.5 94 ASN B CA 1
ATOM 2328 C C . ASN B 1 94 ? -1.913 -20.609 12.047 1 94.5 94 ASN B C 1
ATOM 2330 O O . ASN B 1 94 ? -2.844 -21.359 12.352 1 94.5 94 ASN B O 1
ATOM 2334 N N . GLY B 1 95 ? -1.289 -20.688 10.859 1 94.38 95 GLY B N 1
ATOM 2335 C CA . GLY B 1 95 ? -1.387 -21.891 10.055 1 94.38 95 GLY B CA 1
ATOM 2336 C C . GLY B 1 95 ? -2.277 -21.734 8.836 1 94.38 95 GLY B C 1
ATOM 2337 O O . GLY B 1 95 ? -2.418 -22.656 8.031 1 94.38 95 GLY B O 1
ATOM 2338 N N . GLU B 1 96 ? -2.891 -20.625 8.648 1 96.81 96 GLU B N 1
ATOM 2339 C CA . GLU B 1 96 ? -3.779 -20.422 7.504 1 96.81 96 GLU B CA 1
ATOM 2340 C C . GLU B 1 96 ? -2.988 -20.078 6.242 1 96.81 96 GLU B C 1
ATOM 2342 O O . GLU B 1 96 ? -2.193 -19.141 6.234 1 96.81 96 GLU B O 1
ATOM 2347 N N . ARG B 1 97 ? -3.199 -20.844 5.203 1 98.12 97 ARG B N 1
ATOM 2348 C CA . ARG B 1 97 ? -2.664 -20.5 3.891 1 98.12 97 ARG B CA 1
ATOM 2349 C C . ARG B 1 97 ? -3.549 -19.469 3.193 1 98.12 97 ARG B C 1
ATOM 2351 O O . ARG B 1 97 ? -4.707 -19.75 2.881 1 98.12 97 ARG B O 1
ATOM 2358 N N . LEU B 1 98 ? -2.945 -18.328 2.857 1 98.44 98 LEU B N 1
ATOM 2359 C CA . LEU B 1 98 ? -3.781 -17.188 2.492 1 98.44 98 LEU B CA 1
ATOM 2360 C C . LEU B 1 98 ? -3.5 -16.75 1.062 1 98.44 98 LEU B C 1
ATOM 2362 O O . LEU B 1 98 ? -4.285 -16 0.471 1 98.44 98 LEU B O 1
ATOM 2366 N N . GLY B 1 99 ? -2.365 -17.156 0.566 1 98.38 99 GLY B N 1
ATOM 2367 C CA . GLY B 1 99 ? -2.037 -16.75 -0.788 1 98.38 99 GLY B CA 1
ATOM 2368 C C . GLY B 1 99 ? -1.017 -17.641 -1.459 1 98.38 99 GLY B C 1
ATOM 2369 O O . GLY B 1 99 ? -0.356 -18.438 -0.795 1 98.38 99 GLY B O 1
ATOM 2370 N N . TYR B 1 100 ? -0.933 -17.594 -2.736 1 98.44 100 TYR B N 1
ATOM 2371 C CA . TYR B 1 100 ? 0.058 -18.188 -3.621 1 98.44 100 TYR B CA 1
ATOM 2372 C C . TYR B 1 100 ? 0.694 -17.141 -4.523 1 98.44 100 TYR B C 1
ATOM 2374 O O . TYR B 1 100 ? 0.009 -16.234 -5.016 1 98.44 100 TYR B O 1
ATOM 2382 N N . ALA B 1 101 ? 1.968 -17.266 -4.648 1 97.75 101 ALA B N 1
ATOM 2383 C CA . ALA B 1 101 ? 2.615 -16.312 -5.539 1 97.75 101 ALA B CA 1
ATOM 2384 C C . ALA B 1 101 ? 3.701 -16.984 -6.375 1 97.75 101 ALA B C 1
ATOM 2386 O O . ALA B 1 101 ? 4.426 -17.859 -5.879 1 97.75 101 ALA B O 1
ATOM 2387 N N . ALA B 1 102 ? 3.789 -16.594 -7.574 1 97.31 102 ALA B N 1
ATOM 2388 C CA . ALA B 1 102 ? 4.922 -16.859 -8.453 1 97.31 102 ALA B CA 1
ATOM 2389 C C . ALA B 1 102 ? 5.613 -15.562 -8.867 1 97.31 102 ALA B C 1
ATOM 2391 O O . ALA B 1 102 ? 4.949 -14.547 -9.094 1 97.31 102 ALA B O 1
ATOM 2392 N N . SER B 1 103 ? 6.883 -15.648 -8.922 1 95.12 103 SER B N 1
ATOM 2393 C CA . SER B 1 103 ? 7.652 -14.484 -9.352 1 95.12 103 SER B CA 1
ATOM 2394 C C . SER B 1 103 ? 8.773 -14.891 -10.297 1 95.12 103 SER B C 1
ATOM 2396 O O . SER B 1 103 ? 9.297 -16 -10.211 1 95.12 103 SER B O 1
ATOM 2398 N N . TRP B 1 104 ? 9.117 -14.055 -11.211 1 95.31 104 TRP B N 1
ATOM 2399 C CA . TRP B 1 104 ? 10.141 -14.289 -12.227 1 95.31 104 TRP B CA 1
ATOM 2400 C C . TRP B 1 104 ? 11.203 -13.203 -12.188 1 95.31 104 TRP B C 1
ATOM 2402 O O . TRP B 1 104 ? 10.883 -12.008 -12.195 1 95.31 104 TRP B O 1
ATOM 2412 N N . TRP B 1 105 ? 12.414 -13.656 -12.219 1 92.25 105 TRP B N 1
ATOM 2413 C CA . TRP B 1 105 ? 13.57 -12.781 -12.039 1 92.25 105 TRP B CA 1
ATOM 2414 C C . TRP B 1 105 ? 14.625 -13.047 -13.102 1 92.25 105 TRP B C 1
ATOM 2416 O O . TRP B 1 105 ? 14.836 -14.195 -13.508 1 92.25 105 TRP B O 1
ATOM 2426 N N . ASN B 1 106 ? 15.227 -11.938 -13.461 1 92.5 106 ASN B N 1
ATOM 2427 C CA . ASN B 1 106 ? 16.484 -12.211 -14.164 1 92.5 106 ASN B CA 1
ATOM 2428 C C . ASN B 1 106 ? 17.5 -12.891 -13.25 1 92.5 106 ASN B C 1
ATOM 2430 O O . ASN B 1 106 ? 17.672 -12.484 -12.102 1 92.5 106 ASN B O 1
ATOM 2434 N N . SER B 1 107 ? 18.172 -13.82 -13.766 1 87.56 107 SER B N 1
ATOM 2435 C CA . SER B 1 107 ? 19.109 -14.609 -12.977 1 87.56 107 SER B CA 1
ATOM 2436 C C . SER B 1 107 ? 20.203 -13.727 -12.359 1 87.56 107 SER B C 1
ATOM 2438 O O . SER B 1 107 ? 20.672 -14 -11.258 1 87.56 107 SER B O 1
ATOM 2440 N N . SER B 1 108 ? 20.531 -12.664 -12.969 1 85.62 108 SER B N 1
ATOM 2441 C CA . SER B 1 108 ? 21.594 -11.789 -12.5 1 85.62 108 SER B CA 1
ATOM 2442 C C . SER B 1 108 ? 21.125 -10.906 -11.352 1 85.62 108 SER B C 1
ATOM 2444 O O . SER B 1 108 ? 21.953 -10.344 -10.625 1 85.62 108 SER B O 1
ATOM 2446 N N . ASP B 1 109 ? 19.828 -10.812 -11.188 1 83.06 109 ASP B N 1
ATOM 2447 C CA . ASP B 1 109 ? 19.281 -9.906 -10.18 1 83.06 109 ASP B CA 1
ATOM 2448 C C . ASP B 1 109 ? 19 -10.648 -8.875 1 83.06 109 ASP B C 1
ATOM 2450 O O . ASP B 1 109 ? 18.797 -10.023 -7.832 1 83.06 109 ASP B O 1
ATOM 2454 N N . ILE B 1 110 ? 19.062 -11.883 -8.914 1 79.06 110 ILE B N 1
ATOM 2455 C CA . ILE B 1 110 ? 18.609 -12.711 -7.793 1 79.06 110 ILE B CA 1
ATOM 2456 C C . ILE B 1 110 ? 19.5 -12.438 -6.574 1 79.06 110 ILE B C 1
ATOM 2458 O O . ILE B 1 110 ? 18.984 -12.25 -5.469 1 79.06 110 ILE B O 1
ATOM 2462 N N . ASP B 1 111 ? 20.719 -12.375 -6.844 1 75.5 111 ASP B N 1
ATOM 2463 C CA . ASP B 1 111 ? 21.641 -12.188 -5.719 1 75.5 111 ASP B CA 1
ATOM 2464 C C . ASP B 1 111 ? 21.484 -10.789 -5.121 1 75.5 111 ASP B C 1
ATOM 2466 O O . ASP B 1 111 ? 21.609 -10.609 -3.908 1 75.5 111 ASP B O 1
ATOM 2470 N N . ALA B 1 112 ? 21.188 -9.898 -5.992 1 69.56 112 ALA B N 1
ATOM 2471 C CA . ALA B 1 112 ? 21.047 -8.516 -5.527 1 69.56 112 ALA B CA 1
ATOM 2472 C C . ALA B 1 112 ? 19.812 -8.359 -4.645 1 69.56 112 ALA B C 1
ATOM 2474 O O . ALA B 1 112 ? 19.812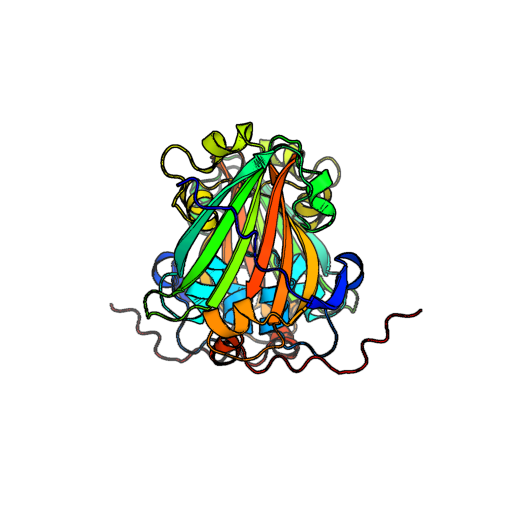 -7.57 -3.697 1 69.56 112 ALA B O 1
ATOM 2475 N N . LEU B 1 113 ? 18.828 -9.133 -4.883 1 68.31 113 LEU B N 1
ATOM 2476 C CA . LEU B 1 113 ? 17.578 -8.977 -4.145 1 68.31 113 LEU B CA 1
ATOM 2477 C C . LEU B 1 113 ? 17.547 -9.898 -2.932 1 68.31 113 LEU B C 1
ATOM 2479 O O . LEU B 1 113 ? 17.141 -9.484 -1.844 1 68.31 113 LEU B O 1
ATOM 2483 N N . PHE B 1 114 ? 17.969 -11.047 -3.068 1 67 114 PHE B N 1
ATOM 2484 C CA . PHE B 1 114 ? 17.781 -12.039 -2.021 1 67 114 PHE B CA 1
ATOM 2485 C C . PHE B 1 114 ? 19.078 -12.289 -1.264 1 67 114 PHE B C 1
ATOM 2487 O O . PHE B 1 114 ? 19.062 -12.898 -0.193 1 67 114 PHE B O 1
ATOM 2494 N N . GLY B 1 115 ? 20.047 -11.664 -1.756 1 66.06 115 GLY B N 1
ATOM 2495 C CA . GLY B 1 115 ? 21.312 -12.016 -1.148 1 66.06 115 GLY B CA 1
ATOM 2496 C C . GLY B 1 115 ? 21.594 -13.508 -1.16 1 66.06 115 GLY B C 1
ATOM 2497 O O . GLY B 1 115 ? 21.438 -14.164 -2.191 1 66.06 115 GLY B O 1
ATOM 2498 N N . LYS B 1 116 ? 22.078 -13.992 0.103 1 63.47 116 LYS B N 1
ATOM 2499 C CA . LYS B 1 116 ? 22.516 -15.375 0.26 1 63.47 116 LYS B CA 1
ATOM 2500 C C . LYS B 1 116 ? 21.344 -16.297 0.569 1 63.47 116 LYS B C 1
ATOM 2502 O O . LYS B 1 116 ? 21.375 -17.484 0.249 1 63.47 116 LYS B O 1
ATOM 2507 N N . ASP B 1 117 ? 20.312 -15.75 1.129 1 65.94 117 ASP B N 1
ATOM 2508 C CA . ASP B 1 117 ? 19.188 -16.578 1.542 1 65.94 117 ASP B CA 1
ATOM 2509 C C . ASP B 1 117 ? 17.984 -16.375 0.627 1 65.94 117 ASP B C 1
ATOM 2511 O O . ASP B 1 117 ? 17.188 -15.461 0.841 1 65.94 117 ASP B O 1
ATOM 2515 N N . LYS B 1 118 ? 17.812 -17.203 -0.298 1 65.81 118 LYS B N 1
ATOM 2516 C CA . LYS B 1 118 ? 16.781 -17.125 -1.325 1 65.81 118 LYS B CA 1
ATOM 2517 C C . LYS B 1 118 ? 15.438 -17.594 -0.786 1 65.81 118 LYS B C 1
ATOM 2519 O O . LYS B 1 118 ? 14.43 -17.547 -1.497 1 65.81 118 LYS B O 1
ATOM 2524 N N . THR B 1 119 ? 15.422 -17.938 0.469 1 63.84 119 THR B N 1
ATOM 2525 C CA . THR B 1 119 ? 14.195 -18.453 1.065 1 63.84 119 THR B CA 1
ATOM 2526 C C . THR B 1 119 ? 13.414 -17.344 1.752 1 63.84 119 THR B C 1
ATOM 2528 O O . THR B 1 119 ? 12.266 -17.531 2.152 1 63.84 119 THR B O 1
ATOM 2531 N N . LEU B 1 120 ? 14.031 -16.219 1.762 1 66.75 120 LEU B N 1
ATOM 2532 C CA . LEU B 1 120 ? 13.367 -15.156 2.5 1 66.75 120 LEU B CA 1
ATOM 2533 C C . LEU B 1 120 ? 12.258 -14.531 1.667 1 66.75 120 LEU B C 1
ATOM 2535 O O . LEU B 1 120 ? 12.375 -14.43 0.443 1 66.75 120 LEU B O 1
ATOM 2539 N N . PRO B 1 121 ? 11.109 -14.156 2.418 1 68.5 121 PRO B N 1
ATOM 2540 C CA . PRO B 1 121 ? 10.047 -13.438 1.711 1 68.5 121 PRO B CA 1
ATOM 2541 C C . PRO B 1 121 ? 10.539 -12.156 1.052 1 68.5 121 PRO B C 1
ATOM 2543 O O . PRO B 1 121 ? 11.32 -11.406 1.648 1 68.5 121 PRO B O 1
ATOM 2546 N N . ILE B 1 122 ? 10.141 -11.945 -0.218 1 73.12 122 ILE B N 1
ATOM 2547 C CA . ILE B 1 122 ? 10.484 -10.742 -0.965 1 73.12 122 ILE B CA 1
ATOM 2548 C C . ILE B 1 122 ? 10.086 -9.5 -0.163 1 73.12 122 ILE B C 1
ATOM 2550 O O . ILE B 1 122 ? 10.875 -8.57 -0.019 1 73.12 122 ILE B O 1
ATOM 2554 N N . GLY B 1 123 ? 8.844 -9.539 0.419 1 67.19 123 GLY B N 1
ATOM 2555 C CA . GLY B 1 123 ? 8.352 -8.398 1.181 1 67.19 123 GLY B CA 1
ATOM 2556 C C . GLY B 1 123 ? 9.234 -8.047 2.365 1 67.19 123 GLY B C 1
ATOM 2557 O O . GLY B 1 123 ? 9.492 -6.871 2.633 1 67.19 123 GLY B O 1
ATOM 2558 N N . ARG B 1 124 ? 9.711 -9.031 3.045 1 69.94 124 ARG B N 1
ATOM 2559 C CA . ARG B 1 124 ? 10.578 -8.812 4.195 1 69.94 124 ARG B CA 1
ATOM 2560 C C . ARG B 1 124 ? 11.914 -8.227 3.766 1 69.94 124 ARG B C 1
ATOM 2562 O O . ARG B 1 124 ? 12.469 -7.359 4.445 1 69.94 124 ARG B O 1
ATOM 2569 N N . GLN B 1 125 ? 12.406 -8.742 2.676 1 70.75 125 GLN B N 1
ATOM 2570 C CA . GLN B 1 125 ? 13.68 -8.211 2.184 1 70.75 125 GLN B CA 1
ATOM 2571 C C . GLN B 1 125 ? 13.555 -6.734 1.831 1 70.75 125 GLN B C 1
ATOM 2573 O O . GLN B 1 125 ? 14.445 -5.938 2.15 1 70.75 125 GLN B O 1
ATOM 2578 N N . ILE B 1 126 ? 12.406 -6.461 1.233 1 68.88 126 ILE B N 1
ATOM 2579 C CA . ILE B 1 126 ? 12.156 -5.082 0.839 1 68.88 126 ILE B CA 1
ATOM 2580 C C . ILE B 1 126 ? 12.031 -4.203 2.082 1 68.88 126 ILE B C 1
ATOM 2582 O O . ILE B 1 126 ? 12.664 -3.148 2.168 1 68.88 126 ILE B O 1
ATOM 2586 N N . SER B 1 127 ? 11.289 -4.664 3.029 1 71.25 127 SER B N 1
ATOM 2587 C CA . SER B 1 127 ? 11.047 -3.883 4.238 1 71.25 127 SER B CA 1
ATOM 2588 C C . SER B 1 127 ? 12.312 -3.752 5.074 1 71.25 127 SER B C 1
ATOM 2590 O O . SER B 1 127 ? 12.641 -2.662 5.547 1 71.25 127 SER B O 1
ATOM 2592 N N . THR B 1 128 ? 13.016 -4.863 5.273 1 70.06 128 THR B N 1
ATOM 2593 C CA . THR B 1 128 ? 14.195 -4.875 6.133 1 70.06 128 THR B CA 1
ATOM 2594 C C . THR B 1 128 ? 15.305 -4.016 5.535 1 70.06 128 THR B C 1
ATOM 2596 O O . THR B 1 128 ? 16.031 -3.336 6.266 1 70.06 128 THR B O 1
ATOM 2599 N N . GLN B 1 129 ? 15.328 -4.059 4.277 1 68.94 129 GLN B N 1
ATOM 2600 C CA . GLN B 1 129 ? 16.406 -3.32 3.623 1 68.94 129 GLN B CA 1
ATOM 2601 C C . GLN B 1 129 ? 15.93 -1.946 3.162 1 68.94 129 GLN B C 1
ATOM 2603 O O . GLN B 1 129 ? 16.688 -1.192 2.551 1 68.94 129 GLN B O 1
ATOM 2608 N N . LYS B 1 130 ? 14.672 -1.627 3.459 1 67.62 130 LYS B N 1
ATOM 2609 C CA . LYS B 1 130 ? 14.055 -0.365 3.066 1 67.62 130 LYS B CA 1
ATOM 2610 C C . LYS B 1 130 ? 14.258 -0.091 1.58 1 67.62 130 LYS B C 1
ATOM 2612 O O . LYS B 1 130 ? 14.656 1.009 1.194 1 67.62 130 LYS B O 1
ATOM 2617 N N . LYS B 1 131 ? 14.133 -1.292 0.908 1 70.88 131 LYS B N 1
ATOM 2618 C CA . LYS B 1 131 ? 14.375 -1.204 -0.53 1 70.88 131 LYS B CA 1
ATOM 2619 C C . LYS B 1 131 ? 13.289 -0.38 -1.219 1 70.88 131 LYS B C 1
ATOM 2621 O O . LYS B 1 131 ? 12.102 -0.556 -0.945 1 70.88 131 LYS B O 1
ATOM 2626 N N . GLU B 1 132 ? 13.727 0.464 -2 1 65.19 132 GLU B N 1
ATOM 2627 C CA . GLU B 1 132 ? 12.883 1.356 -2.789 1 65.19 132 GLU B CA 1
ATOM 2628 C C . GLU B 1 132 ? 12.383 0.667 -4.055 1 65.19 132 GLU B C 1
ATOM 2630 O O . GLU B 1 132 ? 13.164 0.367 -4.957 1 65.19 132 GLU B O 1
ATOM 2635 N N . LEU B 1 133 ? 11.219 0.277 -3.975 1 75.12 133 LEU B N 1
ATOM 2636 C CA . LEU B 1 133 ? 10.641 -0.337 -5.164 1 75.12 133 LEU B CA 1
ATOM 2637 C C . LEU B 1 133 ? 9.312 0.318 -5.52 1 75.12 133 LEU B C 1
ATOM 2639 O O . LEU B 1 133 ? 8.633 0.872 -4.648 1 75.12 133 LEU B O 1
ATOM 2643 N N . PHE B 1 134 ? 9.141 0.344 -6.797 1 83.25 134 PHE B N 1
ATOM 2644 C CA . PHE B 1 134 ? 7.844 0.801 -7.273 1 83.25 134 PHE B CA 1
ATOM 2645 C C . PHE B 1 134 ? 7.008 -0.371 -7.773 1 83.25 134 PHE B C 1
ATOM 2647 O O . PHE B 1 134 ? 7.438 -1.116 -8.656 1 83.25 134 PHE B O 1
ATOM 2654 N N . ARG B 1 135 ? 5.867 -0.553 -7.145 1 89.94 135 ARG B N 1
ATOM 2655 C CA . ARG B 1 135 ? 4.934 -1.601 -7.547 1 89.94 135 ARG B CA 1
ATOM 2656 C C . ARG B 1 135 ? 3.99 -1.103 -8.633 1 89.94 135 ARG B C 1
ATOM 2658 O O . ARG B 1 135 ? 3.166 -0.219 -8.391 1 89.94 135 ARG B O 1
ATOM 2665 N N . ASP B 1 136 ? 4.09 -1.681 -9.781 1 91.25 136 ASP B N 1
ATOM 2666 C CA . ASP B 1 136 ? 3.309 -1.299 -10.953 1 91.25 136 ASP B CA 1
ATOM 2667 C C . ASP B 1 136 ? 2.252 -2.354 -11.273 1 91.25 136 ASP B C 1
ATOM 2669 O O . ASP B 1 136 ? 2.512 -3.289 -12.039 1 91.25 136 ASP B O 1
ATOM 2673 N N . ILE B 1 137 ? 1.007 -2.178 -10.703 1 93.19 137 ILE B N 1
ATOM 2674 C CA . ILE B 1 137 ? -0.067 -3.15 -10.867 1 93.19 137 ILE B CA 1
ATOM 2675 C C . ILE B 1 137 ? -0.452 -3.248 -12.344 1 93.19 137 ILE B C 1
ATOM 2677 O O . ILE B 1 137 ? -0.683 -2.23 -13 1 93.19 137 ILE B O 1
ATOM 2681 N N . LYS B 1 138 ? -0.569 -4.414 -12.844 1 95.06 138 LYS B N 1
ATOM 2682 C CA . LYS B 1 138 ? -0.843 -4.605 -14.266 1 95.06 138 LYS B CA 1
ATOM 2683 C C . LYS B 1 138 ? -2.225 -5.219 -14.477 1 95.06 138 LYS B C 1
ATOM 2685 O O . LYS B 1 138 ? -3.006 -4.727 -15.297 1 95.06 138 LYS B O 1
ATOM 2690 N N . HIS B 1 139 ? -2.527 -6.277 -13.711 1 94.94 139 HIS B N 1
ATOM 2691 C CA . HIS B 1 139 ? -3.799 -6.961 -13.914 1 94.94 139 HIS B CA 1
ATOM 2692 C C . HIS B 1 139 ? -4.422 -7.371 -12.578 1 94.94 139 HIS B C 1
ATOM 2694 O O . HIS B 1 139 ? -3.711 -7.746 -11.648 1 94.94 139 HIS B O 1
ATOM 2700 N N . ILE B 1 140 ? -5.707 -7.273 -12.578 1 95.5 140 ILE B N 1
ATOM 2701 C CA . ILE B 1 140 ? -6.551 -7.945 -11.594 1 95.5 140 ILE B CA 1
ATOM 2702 C C . ILE B 1 140 ? -7.402 -9.008 -12.281 1 95.5 140 ILE B C 1
ATOM 2704 O O . ILE B 1 140 ? -7.969 -8.758 -13.352 1 95.5 140 ILE B O 1
ATOM 2708 N N . PHE B 1 141 ? -7.461 -10.156 -11.695 1 95.69 141 PHE B N 1
ATOM 2709 C CA . PHE B 1 141 ? -8.18 -11.211 -12.383 1 95.69 141 PHE B CA 1
ATOM 2710 C C . PHE B 1 141 ? -8.867 -12.148 -11.391 1 95.69 141 PHE B C 1
ATOM 2712 O O . PHE B 1 141 ? -8.578 -12.102 -10.195 1 95.69 141 PHE B O 1
ATOM 2719 N N . ARG B 1 142 ? -9.766 -12.898 -11.906 1 95.88 142 ARG B N 1
ATOM 2720 C CA . ARG B 1 142 ? -10.477 -13.969 -11.203 1 95.88 142 ARG B CA 1
ATOM 2721 C C . ARG B 1 142 ? -10.469 -15.258 -12.016 1 95.88 142 ARG B C 1
ATOM 2723 O O . ARG B 1 142 ? -10.438 -15.219 -13.242 1 95.88 142 ARG B O 1
ATOM 2730 N N . GLY B 1 143 ? -10.359 -16.344 -11.328 1 96.88 143 GLY B N 1
ATOM 2731 C CA . GLY B 1 143 ? -10.398 -17.609 -12.047 1 96.88 143 GLY B CA 1
ATOM 2732 C C . GLY B 1 143 ? -10.477 -18.812 -11.133 1 96.88 143 GLY B C 1
ATOM 2733 O O . GLY B 1 143 ? -10.789 -18.688 -9.945 1 96.88 143 GLY B O 1
ATOM 2734 N N . HIS B 1 144 ? -10.219 -19.969 -11.773 1 97.75 144 HIS B N 1
ATOM 2735 C CA . HIS B 1 144 ? -10.273 -21.25 -11.086 1 97.75 144 HIS B CA 1
ATOM 2736 C C . HIS B 1 144 ? -8.969 -22.031 -11.25 1 97.75 144 HIS B C 1
ATOM 2738 O O . HIS B 1 144 ? -8.219 -21.797 -12.195 1 97.75 144 HIS B O 1
ATOM 2744 N N . SER B 1 145 ? -8.688 -22.844 -10.359 1 98.06 145 SER B N 1
ATOM 2745 C CA . SER B 1 145 ? -7.516 -23.703 -10.383 1 98.06 145 SER B CA 1
ATOM 2746 C C . SER B 1 145 ? -7.715 -24.922 -9.477 1 98.06 145 SER B C 1
ATOM 2748 O O . SER B 1 145 ? -7.844 -24.781 -8.258 1 98.06 145 SER B O 1
ATOM 2750 N N . ALA B 1 146 ? -7.711 -26.078 -10.078 1 97.88 146 ALA B N 1
ATOM 2751 C CA . ALA B 1 146 ? -7.844 -27.297 -9.289 1 97.88 146 ALA B CA 1
ATOM 2752 C C . ALA B 1 146 ? -6.688 -27.438 -8.305 1 97.88 146 ALA B C 1
ATOM 2754 O O . ALA B 1 146 ? -6.887 -27.844 -7.16 1 97.88 146 ALA B O 1
ATOM 2755 N N . ALA B 1 147 ? -5.555 -27.078 -8.773 1 98 147 ALA B N 1
ATOM 2756 C CA . ALA B 1 147 ? -4.367 -27.172 -7.93 1 98 147 ALA B CA 1
ATOM 2757 C C . ALA B 1 147 ? -4.492 -26.266 -6.707 1 98 147 ALA B C 1
ATOM 2759 O O . ALA B 1 147 ? -4.195 -26.688 -5.586 1 98 147 ALA B O 1
ATOM 2760 N N . LEU B 1 148 ? -4.941 -25.062 -6.879 1 98.44 148 LEU B N 1
ATOM 2761 C CA . LEU B 1 148 ? -5.027 -24.125 -5.766 1 98.44 148 LEU B CA 1
ATOM 2762 C C . LEU B 1 148 ? -6.199 -24.469 -4.852 1 98.44 148 LEU B C 1
ATOM 2764 O O . LEU B 1 148 ? -6.148 -24.219 -3.648 1 98.44 148 LEU B O 1
ATOM 2768 N N . GLU B 1 149 ? -7.273 -25.031 -5.449 1 98.5 149 GLU B N 1
ATOM 2769 C CA . GLU B 1 149 ? -8.352 -25.516 -4.594 1 98.5 149 GLU B CA 1
ATO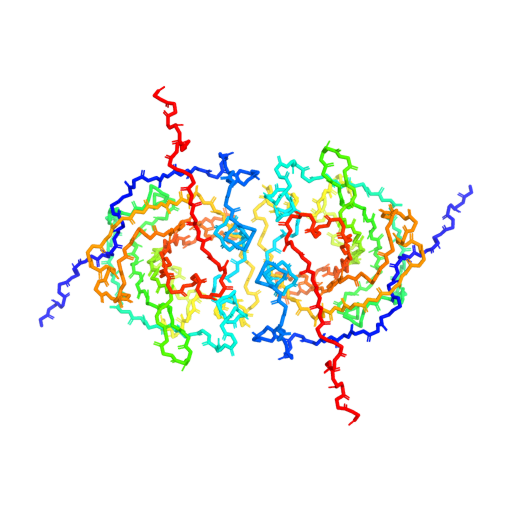M 2770 C C . GLU B 1 149 ? -7.84 -26.547 -3.588 1 98.5 149 GLU B C 1
ATOM 2772 O O . GLU B 1 149 ? -8.227 -26.516 -2.418 1 98.5 149 GLU B O 1
ATOM 2777 N N . LYS B 1 150 ? -7.012 -27.391 -4.094 1 98.19 150 LYS B N 1
ATOM 2778 C CA . LYS B 1 150 ? -6.441 -28.422 -3.223 1 98.19 150 LYS B CA 1
ATOM 2779 C C . LYS B 1 150 ? -5.539 -27.797 -2.16 1 98.19 150 LYS B C 1
ATOM 2781 O O . LYS B 1 150 ? -5.621 -28.141 -0.982 1 98.19 150 LYS B O 1
ATOM 2786 N N . GLU B 1 151 ? -4.68 -26.859 -2.568 1 97.94 151 GLU B N 1
ATOM 2787 C CA . GLU B 1 151 ? -3.699 -26.281 -1.664 1 97.94 151 GLU B CA 1
ATOM 2788 C C . GLU B 1 151 ? -4.371 -25.391 -0.626 1 97.94 151 GLU B C 1
ATOM 2790 O O . GLU B 1 151 ? -3.977 -25.375 0.542 1 97.94 151 GLU B O 1
ATOM 2795 N N . PHE B 1 152 ? -5.375 -24.609 -1.038 1 98.06 152 PHE B N 1
ATOM 2796 C CA . PHE B 1 152 ? -6.09 -23.719 -0.127 1 98.06 152 PHE B CA 1
ATOM 2797 C C . PHE B 1 152 ? -7.148 -24.484 0.656 1 98.06 152 PHE B C 1
ATOM 2799 O O . PHE B 1 152 ? -7.684 -23.984 1.646 1 98.06 152 PHE B O 1
ATOM 2806 N N . LYS B 1 153 ? -7.508 -25.672 0.178 1 97.69 153 LYS B N 1
ATOM 2807 C CA . LYS B 1 153 ? -8.57 -26.5 0.748 1 97.69 153 LYS B CA 1
ATOM 2808 C C . LYS B 1 153 ? -9.906 -25.766 0.724 1 97.69 153 LYS B C 1
ATOM 2810 O O . LYS B 1 153 ? -10.68 -25.844 1.685 1 97.69 153 LYS B O 1
ATOM 2815 N N . MET B 1 154 ? -10.125 -24.984 -0.293 1 97.12 154 MET B N 1
ATOM 2816 C CA . MET B 1 154 ? -11.344 -24.219 -0.528 1 97.12 154 MET B CA 1
ATOM 2817 C C . MET B 1 154 ? -11.609 -24.062 -2.021 1 97.12 154 MET B C 1
ATOM 2819 O O . MET B 1 154 ? -10.672 -23.891 -2.807 1 97.12 154 MET B O 1
ATOM 2823 N N . PRO B 1 155 ? -12.859 -24.109 -2.367 1 96.5 155 PRO B N 1
ATOM 2824 C CA . PRO B 1 155 ? -13.164 -23.875 -3.779 1 96.5 155 PRO B CA 1
ATOM 2825 C C . PRO B 1 155 ? -12.984 -22.406 -4.18 1 96.5 155 PRO B C 1
ATOM 2827 O O . PRO B 1 155 ? -13.055 -21.516 -3.326 1 96.5 155 PRO B O 1
ATOM 2830 N N . GLY B 1 156 ? -12.773 -22.188 -5.48 1 94.06 156 GLY B N 1
ATOM 2831 C CA . GLY B 1 156 ? -12.766 -20.828 -6.012 1 94.06 156 GLY B CA 1
ATOM 2832 C C . GLY B 1 156 ? -14.164 -20.25 -6.176 1 94.06 156 GLY B C 1
ATOM 2833 O O . GLY B 1 156 ? -15.109 -20.719 -5.547 1 94.06 156 GLY B O 1
ATOM 2834 N N . PRO B 1 157 ? -14.312 -19.25 -6.93 1 95.94 157 PRO B N 1
ATOM 2835 C CA . PRO B 1 157 ? -13.25 -18.594 -7.699 1 95.94 157 PRO B CA 1
ATOM 2836 C C . PRO B 1 157 ? -12.219 -17.906 -6.809 1 95.94 157 PRO B C 1
ATOM 2838 O O . PRO B 1 157 ? -12.492 -17.609 -5.641 1 95.94 157 PRO B O 1
ATOM 2841 N N . PHE B 1 158 ? -11.008 -17.766 -7.398 1 97.81 158 PHE B N 1
ATOM 2842 C CA . PHE B 1 158 ? -9.914 -17.062 -6.734 1 97.81 158 PHE B CA 1
ATOM 2843 C C . PHE B 1 158 ? -9.648 -15.719 -7.395 1 97.81 158 PHE B C 1
ATOM 2845 O O . PHE B 1 158 ? -9.727 -15.602 -8.617 1 97.81 158 PHE B O 1
ATOM 2852 N N . TRP B 1 159 ? -9.375 -14.758 -6.578 1 97.19 159 TRP B N 1
ATOM 2853 C CA . TRP B 1 159 ? -8.93 -13.461 -7.082 1 97.19 159 TRP B CA 1
ATOM 2854 C C . TRP B 1 159 ? -7.41 -13.352 -7.016 1 97.19 159 TRP B C 1
ATOM 2856 O O . TRP B 1 159 ? -6.777 -13.898 -6.109 1 97.19 159 TRP B O 1
ATOM 2866 N N . GLY B 1 160 ? -6.898 -12.68 -7.965 1 97.19 160 GLY B N 1
ATOM 2867 C CA . GLY B 1 160 ? -5.457 -12.492 -8.023 1 97.19 160 GLY B CA 1
ATOM 2868 C C . GLY B 1 160 ? -5.055 -11.203 -8.719 1 97.19 160 GLY B C 1
ATOM 2869 O O . GLY B 1 160 ? -5.91 -10.438 -9.172 1 97.19 160 GLY B O 1
ATOM 2870 N N . ARG B 1 161 ? -3.766 -10.977 -8.703 1 97.25 161 ARG B N 1
ATOM 2871 C CA . ARG B 1 161 ? -3.207 -9.805 -9.367 1 97.25 161 ARG B CA 1
ATOM 2872 C C . ARG B 1 161 ? -1.784 -10.07 -9.844 1 97.25 161 ARG B C 1
ATOM 2874 O O . ARG B 1 161 ? -1.144 -11.031 -9.406 1 97.25 161 ARG B O 1
ATOM 2881 N N . SER B 1 162 ? -1.358 -9.32 -10.766 1 97 162 SER B N 1
ATOM 2882 C CA . SER B 1 162 ? 0.027 -9.344 -11.227 1 97 162 SER B CA 1
ATOM 2883 C C . SER B 1 162 ? 0.601 -7.938 -11.336 1 97 162 SER B C 1
ATOM 2885 O O . SER B 1 162 ? -0.122 -6.988 -11.648 1 97 162 SER B O 1
ATOM 2887 N N . TYR B 1 163 ? 1.868 -7.82 -11.047 1 94.88 163 TYR B N 1
ATOM 2888 C CA . TYR B 1 163 ? 2.506 -6.508 -11.086 1 94.88 163 TYR B CA 1
ATOM 2889 C C . TYR B 1 163 ? 4.008 -6.641 -11.297 1 94.88 163 TYR B C 1
ATOM 2891 O O . TYR B 1 163 ? 4.574 -7.723 -11.133 1 94.88 163 TYR B O 1
ATOM 2899 N N . LEU B 1 164 ? 4.617 -5.566 -11.719 1 93.38 164 LEU B N 1
ATOM 2900 C CA . LEU B 1 164 ? 6.062 -5.469 -11.867 1 93.38 164 LEU B CA 1
ATOM 2901 C C . LEU B 1 164 ? 6.668 -4.645 -10.734 1 93.38 164 LEU B C 1
ATOM 2903 O O . LEU B 1 164 ? 6.098 -3.635 -10.32 1 93.38 164 LEU B O 1
ATOM 2907 N N . PHE B 1 165 ? 7.742 -5.098 -10.219 1 89.31 165 PHE B N 1
ATOM 2908 C CA . PHE B 1 165 ? 8.586 -4.242 -9.398 1 89.31 165 PHE B CA 1
ATOM 2909 C C . PHE B 1 165 ? 9.648 -3.551 -10.25 1 89.31 165 PHE B C 1
ATOM 2911 O O . PHE B 1 165 ? 10.32 -4.195 -11.055 1 89.31 165 PHE B O 1
ATOM 2918 N N . TRP B 1 166 ? 9.695 -2.291 -10.016 1 86.62 166 TRP B N 1
ATOM 2919 C CA . TRP B 1 166 ? 10.703 -1.488 -10.695 1 86.62 166 TRP B CA 1
ATOM 2920 C C . TRP B 1 166 ? 11.789 -1.032 -9.727 1 86.62 166 TRP B C 1
ATOM 2922 O O . TRP B 1 166 ? 11.492 -0.662 -8.586 1 86.62 166 TRP B O 1
ATOM 2932 N N . GLN B 1 167 ? 12.945 -1.048 -10.211 1 80.31 167 GLN B N 1
ATOM 2933 C CA . GLN B 1 167 ? 14.102 -0.507 -9.5 1 80.31 167 GLN B CA 1
ATOM 2934 C C . GLN B 1 167 ? 15.109 0.094 -10.469 1 80.31 167 GLN B C 1
ATOM 2936 O O . GLN B 1 167 ? 15.516 -0.559 -11.43 1 80.31 167 GLN B O 1
ATOM 2941 N N . GLY B 1 168 ? 15.516 1.312 -10.227 1 76.56 168 GLY B N 1
ATOM 2942 C CA . GLY B 1 168 ? 16.453 1.97 -11.133 1 76.56 168 GLY B CA 1
ATOM 2943 C C . GLY B 1 168 ? 15.891 2.166 -12.523 1 76.56 168 GLY B C 1
ATOM 2944 O O . GLY B 1 168 ? 16.594 1.966 -13.516 1 76.56 168 GLY B O 1
ATOM 2945 N N . GLY B 1 169 ? 14.672 2.277 -12.609 1 78.19 169 GLY B N 1
ATOM 2946 C CA . GLY B 1 169 ? 14.031 2.572 -13.875 1 78.19 169 GLY B CA 1
ATOM 2947 C C . GLY B 1 169 ? 13.805 1.338 -14.727 1 78.19 169 GLY B C 1
ATOM 2948 O O . GLY B 1 169 ? 13.391 1.444 -15.883 1 78.19 169 GLY B O 1
ATOM 2949 N N . ARG B 1 170 ? 14.102 0.277 -14.211 1 86.44 170 ARG B N 1
ATOM 2950 C CA . ARG B 1 170 ? 13.859 -0.937 -14.984 1 86.44 170 ARG B CA 1
ATOM 2951 C C . ARG B 1 170 ? 13.062 -1.951 -14.164 1 86.44 170 ARG B C 1
ATOM 2953 O O . ARG B 1 170 ? 13.188 -2.006 -12.945 1 86.44 170 ARG B O 1
ATOM 2960 N N . PRO B 1 171 ? 12.25 -2.803 -14.898 1 89.88 171 PRO B N 1
ATOM 2961 C CA . PRO B 1 171 ? 11.562 -3.883 -14.18 1 89.88 171 PRO B CA 1
ATOM 2962 C C . PRO B 1 171 ? 12.523 -4.969 -13.695 1 89.88 171 PRO B C 1
ATOM 2964 O O . PRO B 1 171 ? 13.383 -5.418 -14.453 1 89.88 171 PRO B O 1
ATOM 2967 N N . ILE B 1 172 ? 12.336 -5.367 -12.445 1 87.06 172 ILE B N 1
ATOM 2968 C CA . ILE B 1 172 ? 13.289 -6.332 -11.906 1 87.06 172 ILE B CA 1
ATOM 2969 C C . ILE B 1 172 ? 12.586 -7.66 -11.641 1 87.06 172 ILE B C 1
ATOM 2971 O O . ILE B 1 172 ? 13.234 -8.703 -11.555 1 87.06 172 ILE B O 1
ATOM 2975 N N . THR B 1 173 ? 11.305 -7.609 -11.508 1 92 173 THR B N 1
ATOM 2976 C CA . THR B 1 173 ? 10.57 -8.844 -11.25 1 92 173 THR B CA 1
ATOM 2977 C C . THR B 1 173 ? 9.102 -8.695 -11.625 1 92 173 THR B C 1
ATOM 2979 O O . THR B 1 173 ? 8.539 -7.605 -11.531 1 92 173 THR B O 1
ATOM 2982 N N . LEU B 1 174 ? 8.633 -9.766 -12.172 1 95.94 174 LEU B N 1
ATOM 2983 C CA . LEU B 1 174 ? 7.199 -9.93 -12.367 1 95.94 174 LEU B CA 1
ATOM 2984 C C . LEU B 1 174 ? 6.605 -10.812 -11.266 1 95.94 174 LEU B C 1
ATOM 2986 O O . LEU B 1 174 ? 7.129 -11.891 -10.977 1 95.94 174 LEU B O 1
ATOM 2990 N N . ILE B 1 175 ? 5.547 -10.32 -10.648 1 96.19 175 ILE B N 1
ATOM 2991 C CA . ILE B 1 175 ? 4.914 -11.07 -9.562 1 96.19 175 ILE B CA 1
ATOM 2992 C C . ILE B 1 175 ? 3.463 -11.375 -9.93 1 96.19 175 ILE B C 1
ATOM 2994 O O . ILE B 1 175 ? 2.754 -10.516 -10.461 1 96.19 175 ILE B O 1
ATOM 2998 N N . TYR B 1 176 ? 3.098 -12.602 -9.742 1 98.12 176 TYR B N 1
ATOM 2999 C CA . TYR B 1 176 ? 1.746 -13.133 -9.867 1 98.12 176 TYR B CA 1
ATOM 3000 C C . TYR B 1 176 ? 1.241 -13.664 -8.531 1 98.12 176 TYR B C 1
ATOM 3002 O O . TYR B 1 176 ? 1.871 -14.531 -7.926 1 98.12 176 TYR B O 1
ATOM 3010 N N . GLU B 1 177 ? 0.072 -13.125 -8.055 1 98.12 177 GLU B N 1
ATOM 3011 C CA . GLU B 1 177 ? -0.437 -13.492 -6.738 1 98.12 177 GLU B CA 1
ATOM 3012 C C . GLU B 1 177 ? -1.901 -13.914 -6.809 1 98.12 177 GLU B C 1
ATOM 3014 O O . GLU B 1 177 ? -2.693 -13.305 -7.531 1 98.12 177 GLU B O 1
ATOM 3019 N N . VAL B 1 178 ? -2.201 -14.992 -6.113 1 98.75 178 VAL B N 1
ATOM 3020 C CA . VAL B 1 178 ? -3.57 -15.477 -5.969 1 98.75 178 VAL B CA 1
ATOM 3021 C C . VAL B 1 178 ? -3.92 -15.609 -4.488 1 98.75 178 VAL B C 1
ATOM 3023 O O . VAL B 1 178 ? -3.109 -16.094 -3.695 1 98.75 178 VAL B O 1
ATOM 3026 N N . PHE B 1 179 ? -5.148 -15.266 -4.148 1 98.69 179 PHE B N 1
ATOM 3027 C CA . PHE B 1 179 ? -5.48 -15.18 -2.73 1 98.69 179 PHE B CA 1
ATOM 3028 C C . PHE B 1 179 ? -6.598 -16.156 -2.373 1 98.69 179 PHE B C 1
ATOM 3030 O O . PHE B 1 179 ? -7.539 -16.344 -3.146 1 98.69 179 PHE B O 1
ATOM 3037 N N . SER B 1 180 ? -6.512 -16.688 -1.226 1 98.44 180 SER B N 1
ATOM 3038 C CA . SER B 1 180 ? -7.453 -17.672 -0.702 1 98.44 180 SER B CA 1
ATOM 3039 C C . SER B 1 180 ? -8.789 -17.031 -0.349 1 98.44 180 SER B C 1
ATOM 3041 O O . SER B 1 180 ? -8.828 -15.93 0.202 1 98.44 180 SER B O 1
ATOM 3043 N N . PRO B 1 181 ? -9.914 -17.766 -0.56 1 97.25 181 PRO B N 1
ATOM 3044 C CA . PRO B 1 181 ? -11.219 -17.281 -0.089 1 97.25 181 PRO B CA 1
ATOM 3045 C C . PRO B 1 181 ? -11.289 -17.188 1.433 1 97.25 181 PRO B C 1
ATOM 3047 O O . PRO B 1 181 ? -12.195 -16.531 1.967 1 97.25 181 PRO B O 1
ATOM 3050 N N . ALA B 1 182 ? -10.375 -17.75 2.154 1 97.69 182 ALA B N 1
ATOM 3051 C CA . ALA B 1 182 ? -10.32 -17.641 3.609 1 97.69 182 ALA B CA 1
ATOM 3052 C C . ALA B 1 182 ? -10.227 -16.188 4.043 1 97.69 182 ALA B C 1
ATOM 3054 O O . ALA B 1 182 ? -10.641 -15.828 5.156 1 97.69 182 ALA B O 1
ATOM 3055 N N . LEU B 1 183 ? -9.773 -15.344 3.162 1 98.12 183 LEU B N 1
ATOM 3056 C CA . LEU B 1 183 ? -9.594 -13.93 3.482 1 98.12 183 LEU B CA 1
ATOM 3057 C C . LEU B 1 183 ? -10.938 -13.234 3.658 1 98.12 183 LEU B C 1
ATOM 3059 O O . LEU B 1 183 ? -11.008 -12.141 4.223 1 98.12 183 LEU B O 1
ATOM 3063 N N . GLN B 1 184 ? -12 -13.906 3.197 1 97.38 184 GLN B N 1
ATOM 3064 C CA . GLN B 1 184 ? -13.328 -13.328 3.373 1 97.38 184 GLN B CA 1
ATOM 3065 C C . GLN B 1 184 ? -13.695 -13.242 4.852 1 97.38 184 GLN B C 1
ATOM 3067 O O . GLN B 1 184 ? -14.484 -12.383 5.246 1 97.38 184 GLN B O 1
ATOM 3072 N N . LYS B 1 185 ? -13.078 -14.086 5.66 1 96.25 185 LYS B N 1
ATOM 3073 C CA . LYS B 1 185 ? -13.281 -14.016 7.105 1 96.25 185 LYS B CA 1
ATOM 3074 C C . LYS B 1 185 ? -12.859 -12.656 7.656 1 96.25 185 LYS B C 1
ATOM 3076 O O . LYS B 1 185 ? -13.438 -12.164 8.625 1 96.25 185 LYS B O 1
ATOM 3081 N N . TYR B 1 186 ? -11.898 -12.078 7.027 1 96.94 186 TYR B N 1
ATOM 3082 C CA . TYR B 1 186 ? -11.297 -10.852 7.539 1 96.94 186 TYR B CA 1
ATOM 3083 C C . TYR B 1 186 ? -11.82 -9.633 6.789 1 96.94 186 TYR B C 1
ATOM 3085 O O . TYR B 1 186 ? -11.883 -8.531 7.344 1 96.94 186 TYR B O 1
ATOM 3093 N N . MET B 1 187 ? -12.156 -9.82 5.52 1 97.19 187 MET B N 1
ATOM 3094 C CA . MET B 1 187 ? -12.43 -8.656 4.68 1 97.19 187 MET B CA 1
ATOM 3095 C C . MET B 1 187 ? -13.883 -8.656 4.203 1 97.19 187 MET B C 1
ATOM 3097 O O . MET B 1 187 ? -14.312 -7.738 3.506 1 97.19 187 MET B O 1
ATOM 3101 N N . GLY B 1 188 ? -14.633 -9.586 4.582 1 95.5 188 GLY B N 1
ATOM 3102 C CA . GLY B 1 188 ? -16 -9.711 4.105 1 95.5 188 GLY B CA 1
ATOM 3103 C C . GLY B 1 188 ? -16.109 -10.375 2.748 1 95.5 188 GLY B C 1
ATOM 3104 O O . GLY B 1 188 ? -15.086 -10.602 2.082 1 95.5 188 GLY B O 1
ATOM 3105 N N . GLU B 1 189 ? -17.312 -10.656 2.312 1 94.25 189 GLU B N 1
ATOM 3106 C CA . GLU B 1 189 ? -17.562 -11.352 1.049 1 94.25 189 GLU B CA 1
ATOM 3107 C C . GLU B 1 189 ? -17.156 -10.484 -0.141 1 94.25 189 GLU B C 1
ATOM 3109 O O . GLU B 1 189 ? -17.328 -9.266 -0.116 1 94.25 189 GLU B O 1
ATOM 3114 N N . ILE B 1 190 ? -16.484 -11.047 -1.131 1 91.06 190 ILE B N 1
ATOM 3115 C CA . ILE B 1 190 ? -16.109 -10.32 -2.34 1 91.06 190 ILE B CA 1
ATOM 3116 C C . ILE B 1 190 ? -17.094 -10.633 -3.455 1 91.06 190 ILE B C 1
ATOM 3118 O O . ILE B 1 190 ? -16.891 -10.25 -4.609 1 91.06 190 ILE B O 1
ATOM 3122 N N . ASN B 1 191 ? -18.422 -10.5 -3.41 1 72 191 ASN B N 1
ATOM 3123 C CA . ASN B 1 191 ? -19.406 -10.805 -4.441 1 72 191 ASN B CA 1
ATOM 3124 C C . ASN B 1 191 ? -19.25 -9.875 -5.645 1 72 191 ASN B C 1
ATOM 3126 O O . ASN B 1 191 ? -19.312 -8.656 -5.504 1 72 191 ASN B O 1
ATOM 3130 N N . VAL B 1 192 ? -18.359 -10.102 -6.578 1 61.94 192 VAL B N 1
ATOM 3131 C CA . VAL B 1 192 ? -18.281 -9.234 -7.75 1 61.94 192 VAL B CA 1
ATOM 3132 C C . VAL B 1 192 ? -19.484 -9.484 -8.656 1 61.94 192 VAL B C 1
ATOM 3134 O O . VAL B 1 192 ? -19.859 -10.641 -8.875 1 61.94 192 VAL B O 1
ATOM 3137 N N . PRO B 1 193 ? -20.172 -8.367 -8.961 1 51.81 193 PRO B N 1
ATOM 3138 C CA . PRO B 1 193 ? -21.359 -8.555 -9.805 1 51.81 193 PRO B CA 1
ATOM 3139 C C . PRO B 1 193 ? -21.047 -9.305 -11.102 1 51.81 193 PRO B C 1
ATOM 3141 O O . PRO B 1 193 ? -19.922 -9.211 -11.617 1 51.81 193 PRO B O 1
ATOM 3144 N N . ALA B 1 194 ? -21.891 -10.25 -11.438 1 46.53 194 ALA B N 1
ATOM 3145 C CA . ALA B 1 194 ? -21.906 -11.062 -12.648 1 46.53 194 ALA B CA 1
ATOM 3146 C C . ALA B 1 194 ? -21.484 -10.242 -13.867 1 46.53 194 ALA B C 1
ATOM 3148 O O . ALA B 1 194 ? -20.844 -10.766 -14.773 1 46.53 194 ALA B O 1
ATOM 3149 N N . HIS B 1 195 ? -22.094 -9.102 -14.32 1 44.34 195 HIS B N 1
ATOM 3150 C CA . HIS B 1 195 ? -22.094 -8.453 -15.625 1 44.34 195 HIS B CA 1
ATOM 3151 C C . HIS B 1 195 ? -20.828 -7.648 -15.844 1 44.34 195 HIS B C 1
ATOM 3153 O O . HIS B 1 195 ? -20.875 -6.477 -16.219 1 44.34 195 HIS B O 1
ATOM 3159 N N . VAL B 1 196 ? -19.797 -7.797 -15.281 1 45.97 196 VAL B N 1
ATOM 3160 C CA . VAL B 1 196 ? -18.812 -6.949 -15.938 1 45.97 196 VAL B CA 1
ATOM 3161 C C . VAL B 1 196 ? -18.688 -7.344 -17.406 1 45.97 196 VAL B C 1
ATOM 3163 O O . VAL B 1 196 ? -18.234 -8.438 -17.734 1 45.97 196 VAL B O 1
ATOM 3166 N N . GLN B 1 197 ? -19.625 -7.027 -18.391 1 32.81 197 GLN B N 1
ATOM 3167 C CA . GLN B 1 197 ? -19.656 -7.168 -19.844 1 32.81 197 GLN B CA 1
ATOM 3168 C C . GLN B 1 197 ? -18.359 -6.684 -20.469 1 32.81 197 GLN B C 1
ATOM 3170 O O . GLN B 1 197 ? -17.984 -5.516 -20.328 1 32.81 197 GLN B O 1
ATOM 3175 N N . ARG B 1 198 ? -17.312 -7.496 -20.719 1 34.53 198 ARG B N 1
ATOM 3176 C CA . ARG B 1 198 ? -16.281 -7.207 -21.719 1 34.53 198 ARG B CA 1
ATOM 3177 C C . ARG B 1 198 ? -16.906 -6.879 -23.078 1 34.53 198 ARG B C 1
ATOM 3179 O O . ARG B 1 198 ? -17.797 -7.59 -23.547 1 34.53 198 ARG B O 1
ATOM 3186 N N . THR B 1 199 ? -17.016 -5.504 -23.281 1 27 199 THR B N 1
ATOM 3187 C CA . THR B 1 199 ? -17.375 -5.188 -24.656 1 27 199 THR B CA 1
ATOM 3188 C C . THR B 1 199 ? -16.578 -6.051 -25.641 1 27 199 THR B C 1
ATOM 3190 O O . THR B 1 199 ? -15.359 -6.152 -25.531 1 27 199 THR B O 1
ATOM 3193 N N . SER B 1 200 ? -17.156 -7.008 -26.297 1 24.59 200 SER B N 1
ATOM 3194 C CA . SER B 1 200 ? -16.688 -7.605 -27.547 1 24.59 200 SER B CA 1
ATOM 3195 C C . SER B 1 200 ? -16.094 -6.551 -28.469 1 24.59 200 SER B C 1
ATOM 3197 O O . SER B 1 200 ? -16.641 -5.465 -28.625 1 24.59 200 SER B O 1
#

Foldseek 3Di:
DPPPCPADFDFPFPWKDWLVVAVPHAPPFAPLCRCQANNQDDNQVVVCVLVVFHKDKAKDDKDFPFQDPSPDPPCCVLAHDRKIKTKIFIDGPVGATWKIKIKMFHPVCQCVQQPPHSRGDSVCSCVVVVPDKDKAWTMKTWGFTPVVCVVNVHGDRWIWTWTFIDDPRGTGMIMIMITHPVCCVRRNDGCRDPPPPPPD/DPPPCPADFDFPFPWKDWLVVAVPHAPPFAPLCRCQANNQDDNQVVVCVLVVFHKDKAKDDKDFPFQDPSPDPPCCVLADDRKIKTKIFIDGPVGATWKIKIKMFHPVCQCVQQNPHSRHDSVCSCVVVVPDKDKAWTMKTWGFTPVVCVVNVHGDRWIWTWTFIDDPRGTGMIMIMITHPVCCVRRNDRCRDPPPPPPD

Nearest PDB structures (foldseek):
  2nwi-assembly3_F  TM=8.492E-01  e=2.311E-09  Archaeoglobus fulgidus
  2nwi-assembly1_B  TM=8.447E-01  e=1.056E-08  Archaeoglobus fulgidus
  8of7-assembly1_B  TM=2.942E-01  e=6.713E-02  Streptomyces sp. NL15-2K
  6nnw-assembly1_B  TM=2.864E-01  e=1.011E-01  Streptomyces longisporoflavus
  8of7-assembly1_A  TM=2.649E-01  e=1.710E-01  Streptomyces sp. NL15-2K